Protein 3JWH (pdb70)

CATH classification: 3.40.50.150

Foldseek 3Di:
DDPVVLVLVVVVVLCVVLLFQAEEEEQCFQPPSVLVNLVDPSHQAYEYEHQDPVRQVNNVVVSVVDDDDPSSVVRYYYYHDALLDQDPVLADGQEYEYEQNQLPDDPVRNVSNLCSDQPRRNHQKYKYKFFALLVCVVPPVNSTDHPVRVVVVVVVSVVVGQWDKDKDARAQPPVVRGGGMIMIMIGGDDD/DFVVQVLVVVVVLCVVLLFQAEEEEQCFLPPNVLVSLQDPSHQAYEYEEQDPVSLVNNVVVSVVDDDDPPSCVRYDYDHDHLLDQDPVLEDGQEYEAEQHLLVDDPVSNVSNLCSDQPRRNHQKYKYKFFAVLQVVVCPSGDHPVVVVVVVVVSVVVGQWDKDKDFTDDQDPPRTHGMIMIMIGGDDD

Structure (mmCIF, N/CA/C/O backbone):
data_3JWH
#
_entry.id   3JWH
#
_cell.length_a   56.519
_cell.length_b   49.772
_cell.length_c   90.433
_cell.angle_alpha   90.000
_cell.angle_beta   101.360
_cell.angle_gamma   90.000
#
_symmetry.space_group_name_H-M   'P 1 21 1'
#
loop_
_entity.id
_entity.type
_entity.pdbx_description
1 polymer Hen1
2 non-polymer S-ADENOSYL-L-HOMOCYSTEINE
3 water water
#
loop_
_atom_site.group_PDB
_atom_site.id
_atom_site.type_symbol
_atom_site.label_atom_id
_atom_site.label_alt_id
_atom_site.label_comp_id
_atom_site.label_asym_id
_atom_site.label_entity_id
_atom_site.label_seq_id
_atom_site.pdbx_PDB_ins_code
_atom_site.Cartn_x
_atom_site.Cartn_y
_atom_site.Cartn_z
_atom_site.occupancy
_atom_site.B_iso_or_equiv
_atom_site.auth_seq_id
_atom_site.auth_comp_id
_atom_site.auth_asym_id
_atom_site.auth_atom_id
_atom_site.pdbx_PDB_model_num
ATOM 1 N N . ILE A 1 11 ? 9.694 -4.269 -33.610 1.00 55.94 262 ILE A N 1
ATOM 2 C CA . ILE A 1 11 ? 9.361 -3.972 -35.030 1.00 53.53 262 ILE A CA 1
ATOM 3 C C . ILE A 1 11 ? 9.035 -5.254 -35.782 1.00 52.28 262 ILE A C 1
ATOM 4 O O . ILE A 1 11 ? 9.711 -5.605 -36.744 1.00 50.39 262 ILE A O 1
ATOM 6 N N . SER A 1 12 ? 7.997 -5.951 -35.330 1.00 52.25 263 SER A N 1
ATOM 7 C CA . SER A 1 12 ? 7.548 -7.186 -35.971 1.00 52.17 263 SER A CA 1
ATOM 8 C C . SER A 1 12 ? 6.882 -6.880 -37.319 1.00 51.59 263 SER A C 1
ATOM 9 O O . SER A 1 12 ? 6.668 -5.717 -37.663 1.00 50.38 263 SER A O 1
ATOM 12 N N . LEU A 1 13 ? 6.552 -7.923 -38.078 1.00 50.49 264 LEU A N 1
ATOM 13 C CA . LEU A 1 13 ? 5.919 -7.732 -39.380 1.00 49.52 264 LEU A CA 1
ATOM 14 C C . LEU A 1 13 ? 4.542 -7.105 -39.240 1.00 48.49 264 LEU A C 1
ATOM 15 O O . LEU A 1 13 ? 4.225 -6.140 -39.933 1.00 47.50 264 LEU A O 1
ATOM 20 N N . ASN A 1 14 ? 3.734 -7.661 -38.339 1.00 48.89 265 ASN A N 1
ATOM 21 C CA . ASN A 1 14 ? 2.383 -7.163 -38.096 1.00 48.01 265 ASN A CA 1
ATOM 22 C C . ASN A 1 14 ? 2.418 -5.722 -37.636 1.00 47.17 265 ASN A C 1
ATOM 23 O O . ASN A 1 14 ? 1.610 -4.898 -38.068 1.00 46.39 265 ASN A O 1
ATOM 28 N N . GLN A 1 15 ? 3.353 -5.426 -36.741 1.00 46.20 266 GLN A N 1
ATOM 29 C CA . GLN A 1 15 ? 3.490 -4.074 -36.232 1.00 46.49 266 GLN A CA 1
ATOM 30 C C . GLN A 1 15 ? 3.916 -3.170 -37.376 1.00 45.04 266 GLN A C 1
ATOM 31 O O . GLN A 1 15 ? 3.611 -1.981 -37.386 1.00 45.97 266 GLN A O 1
ATOM 37 N N . GLN A 1 16 ? 4.627 -3.732 -38.343 1.00 43.16 267 GLN A N 1
ATOM 38 C CA . GLN A 1 16 ? 5.050 -2.934 -39.481 1.00 43.01 267 GLN A CA 1
ATOM 39 C C . GLN A 1 16 ? 3.849 -2.611 -40.343 1.00 40.28 267 GLN A C 1
ATOM 40 O O . GLN A 1 16 ? 3.736 -1.514 -40.883 1.00 38.87 267 GLN A O 1
ATOM 46 N N . ARG A 1 17 ? 2.956 -3.583 -40.473 1.00 39.33 268 ARG A N 1
ATOM 47 C CA . ARG A 1 17 ? 1.762 -3.393 -41.273 1.00 38.70 268 ARG A CA 1
ATOM 48 C C . ARG A 1 17 ? 0.890 -2.324 -40.633 1.00 37.15 268 ARG A C 1
ATOM 49 O O . ARG A 1 17 ? 0.507 -1.356 -41.284 1.00 35.72 268 ARG A O 1
ATOM 57 N N . MET A 1 18 ? 0.598 -2.488 -39.347 1.00 36.64 269 MET A N 1
ATOM 58 C CA . MET A 1 18 ? -0.227 -1.516 -38.656 1.00 37.61 269 MET A CA 1
ATOM 59 C C . MET A 1 18 ? 0.323 -0.097 -38.754 1.00 36.93 269 MET A C 1
ATOM 60 O O . MET A 1 18 ? -0.426 0.842 -39.040 1.00 38.90 269 MET A O 1
ATOM 65 N N . ASN A 1 19 ? 1.622 0.067 -38.521 1.00 35.20 270 ASN A N 1
ATOM 66 C CA . ASN A 1 19 ? 2.240 1.393 -38.610 1.00 34.10 270 ASN A CA 1
ATOM 67 C C . ASN A 1 19 ? 2.063 1.944 -40.018 1.00 30.75 270 ASN A C 1
ATOM 68 O O . ASN A 1 19 ? 1.810 3.133 -40.214 1.00 29.99 270 ASN A O 1
ATOM 73 N N . GLY A 1 20 ? 2.215 1.064 -40.996 1.00 26.82 271 GLY A N 1
ATOM 74 C CA . GLY A 1 20 ? 2.062 1.478 -42.377 1.00 26.58 271 GLY A CA 1
ATOM 75 C C . GLY A 1 20 ? 0.654 1.946 -42.687 1.00 22.83 271 GLY A C 1
ATOM 76 O O . GLY A 1 20 ? 0.473 2.896 -43.436 1.00 20.42 271 GLY A O 1
ATOM 77 N N . VAL A 1 21 ? -0.343 1.276 -42.116 1.00 24.45 272 VAL A N 1
ATOM 78 C CA . VAL A 1 21 ? -1.743 1.636 -42.348 1.00 24.08 272 VAL A CA 1
ATOM 79 C C . VAL A 1 21 ? -2.088 2.933 -41.617 1.00 23.45 272 VAL A C 1
ATOM 80 O O . VAL A 1 21 ? -2.676 3.844 -42.199 1.00 24.12 272 VAL A O 1
ATOM 84 N N . VAL A 1 22 ? -1.705 3.025 -40.345 1.00 24.04 273 VAL A N 1
ATOM 85 C CA . VAL A 1 22 ? -1.986 4.227 -39.574 1.00 26.03 273 VAL A CA 1
ATOM 86 C C . VAL A 1 22 ? -1.351 5.438 -40.231 1.00 27.05 273 VAL A C 1
ATOM 87 O O . VAL A 1 22 ? -1.948 6.515 -40.286 1.00 27.29 273 VAL A O 1
ATOM 91 N N . ALA A 1 23 ? -0.127 5.248 -40.723 1.00 27.89 274 ALA A N 1
ATOM 92 C CA . ALA A 1 23 ? 0.609 6.317 -41.390 1.00 27.89 274 ALA A CA 1
ATOM 93 C C . ALA A 1 23 ? -0.135 6.781 -42.646 1.00 26.79 274 ALA A C 1
ATOM 94 O O . ALA A 1 23 ? -0.252 7.977 -42.906 1.00 25.90 274 ALA A O 1
ATOM 96 N N . ALA A 1 24 ? -0.641 5.840 -43.431 1.00 26.39 275 ALA A N 1
ATOM 97 C CA . ALA A 1 24 ? -1.368 6.225 -44.636 1.00 28.36 275 ALA A CA 1
ATOM 98 C C . ALA A 1 24 ? -2.667 6.969 -44.295 1.00 27.19 275 ALA A C 1
ATOM 99 O O . ALA A 1 24 ? -3.018 7.942 -44.954 1.00 29.10 275 ALA A O 1
ATOM 101 N N . LEU A 1 25 ? -3.375 6.507 -43.266 1.00 26.11 276 LEU A N 1
ATOM 102 C CA . LEU A 1 25 ? -4.614 7.152 -42.846 1.00 23.58 276 LEU A CA 1
ATOM 103 C C . LEU A 1 25 ? -4.364 8.600 -42.476 1.00 25.44 276 LEU A C 1
ATOM 104 O O . LEU A 1 25 ? -5.089 9.505 -42.905 1.00 22.72 276 LEU A O 1
ATOM 109 N N . LYS A 1 26 ? -3.325 8.812 -41.676 1.00 28.54 277 LYS A N 1
ATOM 110 C CA . LYS A 1 26 ? -2.978 10.151 -41.216 1.00 30.91 277 LYS A CA 1
ATOM 111 C C . LYS A 1 26 ? -2.612 11.120 -42.334 1.00 31.90 277 LYS A C 1
ATOM 112 O O . LYS A 1 26 ? -3.055 12.264 -42.316 1.00 32.25 277 LYS A O 1
ATOM 118 N N . GLN A 1 27 ? -1.835 10.667 -43.313 1.00 33.95 278 GLN A N 1
ATOM 119 C CA . GLN A 1 27 ? -1.453 11.531 -44.427 1.00 38.05 278 GLN A CA 1
ATOM 120 C C . GLN A 1 27 ? -2.659 11.986 -45.260 1.00 38.53 278 GLN A C 1
ATOM 121 O O . GLN A 1 27 ? -2.626 13.045 -45.895 1.00 40.29 278 GLN A O 1
ATOM 127 N N . SER A 1 28 ? -3.712 11.175 -45.265 1.00 38.31 279 SER A N 1
ATOM 128 C CA . SER A 1 28 ? -4.937 11.493 -45.990 1.00 37.00 279 SER A CA 1
ATOM 129 C C . SER A 1 28 ? -5.897 12.204 -45.037 1.00 35.10 279 SER A C 1
ATOM 130 O O . SER A 1 28 ? -7.002 12.573 -45.422 1.00 37.15 279 SER A O 1
ATOM 133 N N . ASN A 1 29 ? -5.475 12.385 -43.791 1.00 33.28 280 ASN A N 1
ATOM 134 C CA . ASN A 1 29 ? -6.310 13.037 -42.785 1.00 32.75 280 ASN A CA 1
ATOM 135 C C . ASN A 1 29 ? -7.670 12.328 -42.685 1.00 32.08 280 ASN A C 1
ATOM 136 O O . ASN A 1 29 ? -8.730 12.963 -42.660 1.00 31.86 280 ASN A O 1
ATOM 141 N N . ALA A 1 30 ? -7.616 10.998 -42.634 1.00 30.44 281 ALA A N 1
ATOM 142 C CA . ALA A 1 30 ? -8.803 10.156 -42.530 1.00 28.76 281 ALA A CA 1
ATOM 143 C C . ALA A 1 30 ? -9.109 9.940 -41.057 1.00 26.16 281 ALA A C 1
ATOM 144 O O . ALA A 1 30 ? -8.534 9.072 -40.420 1.00 29.86 281 ALA A O 1
ATOM 146 N N . ARG A 1 31 ? -10.019 10.733 -40.513 1.00 27.31 282 ARG A N 1
ATOM 147 C CA . ARG A 1 31 ? -10.359 10.629 -39.095 1.00 26.68 282 ARG A CA 1
ATOM 148 C C . ARG A 1 31 ? -11.415 9.569 -38.779 1.00 24.79 282 ARG A C 1
ATOM 149 O O . ARG A 1 31 ? -11.376 8.946 -37.715 1.00 23.54 282 ARG A O 1
ATOM 157 N N . ARG A 1 32 ? -12.359 9.386 -39.702 1.00 22.15 283 ARG A N 1
ATOM 158 C CA . ARG A 1 32 ? -13.459 8.442 -39.535 1.00 21.08 283 ARG A CA 1
ATOM 159 C C . ARG A 1 32 ? -13.122 7.194 -40.323 1.00 17.48 283 ARG A C 1
ATOM 160 O O . ARG A 1 32 ? -13.160 7.207 -41.543 1.00 19.77 283 ARG A O 1
ATOM 168 N N . VAL A 1 33 ? -12.828 6.103 -39.630 1.00 15.40 284 VAL A N 1
ATOM 169 C CA . VAL A 1 33 ? -12.436 4.891 -40.321 1.00 12.27 284 VAL A CA 1
ATOM 170 C C . VAL A 1 33 ? -13.259 3.646 -40.067 1.00 11.47 284 VAL A C 1
ATOM 171 O O . VAL A 1 33 ? -13.660 3.361 -38.947 1.00 16.15 284 VAL A O 1
ATOM 175 N N . ILE A 1 34 ? -13.466 2.882 -41.129 1.00 10.59 285 ILE A N 1
ATOM 176 C CA . ILE A 1 34 ? -14.176 1.642 -41.010 1.00 13.44 285 ILE A CA 1
ATOM 177 C C . ILE A 1 34 ? -13.267 0.509 -41.472 1.00 8.46 285 ILE A C 1
ATOM 178 O O . ILE A 1 34 ? -12.797 0.498 -42.591 1.00 7.79 285 ILE A O 1
ATOM 183 N N . ASP A 1 35 ? -13.039 -0.457 -40.591 1.00 13.29 286 ASP A N 1
ATOM 184 C CA . ASP A 1 35 ? -12.186 -1.599 -40.893 1.00 15.64 286 ASP A CA 1
ATOM 185 C C . ASP A 1 35 ? -12.996 -2.832 -41.317 1.00 13.79 286 ASP A C 1
ATOM 186 O O . ASP A 1 35 ? -13.628 -3.488 -40.484 1.00 13.09 286 ASP A O 1
ATOM 191 N N . LEU A 1 36 ? -12.972 -3.136 -42.606 1.00 14.25 287 LEU A N 1
ATOM 192 C CA . LEU A 1 36 ? -13.733 -4.262 -43.147 1.00 17.43 287 LEU A CA 1
ATOM 193 C C . LEU A 1 36 ? -12.969 -5.585 -43.023 1.00 18.25 287 LEU A C 1
ATOM 194 O O . LEU A 1 36 ? -11.918 -5.762 -43.613 1.00 17.49 287 LEU A O 1
ATOM 199 N N . GLY A 1 37 ? -13.532 -6.511 -42.260 1.00 20.44 288 GLY A N 1
ATOM 200 C CA . GLY A 1 37 ? -12.889 -7.787 -42.019 1.00 21.23 288 GLY A CA 1
ATOM 201 C C . GLY A 1 37 ? -11.905 -7.494 -40.902 1.00 22.41 288 GLY A C 1
ATOM 202 O O . GLY A 1 37 ? -10.733 -7.855 -40.966 1.00 22.36 288 GLY A O 1
ATOM 203 N N . CYS A 1 38 ? -12.398 -6.835 -39.863 1.00 21.28 289 CYS A N 1
ATOM 204 C CA . CYS A 1 38 ? -11.574 -6.424 -38.734 1.00 22.30 289 CYS A CA 1
ATOM 205 C C . CYS A 1 38 ? -10.961 -7.531 -37.869 1.00 23.46 289 CYS A C 1
ATOM 206 O O . CYS A 1 38 ? -10.027 -7.277 -37.112 1.00 26.16 289 CYS A O 1
ATOM 209 N N . GLY A 1 39 ? -11.481 -8.745 -37.970 1.00 22.77 290 GLY A N 1
ATOM 210 C CA . GLY A 1 39 ? -10.936 -9.823 -37.172 1.00 24.28 290 GLY A CA 1
ATOM 211 C C . GLY A 1 39 ? -10.939 -9.520 -35.683 1.00 25.89 290 GLY A C 1
ATOM 212 O O . GLY A 1 39 ? -11.895 -8.941 -35.159 1.00 26.02 290 GLY A O 1
ATOM 213 N N . GLN A 1 40 ? -9.853 -9.882 -35.008 1.00 26.52 291 GLN A N 1
ATOM 214 C CA . GLN A 1 40 ? -9.736 -9.680 -33.566 1.00 28.66 291 GLN A CA 1
ATOM 215 C C . GLN A 1 40 ? -9.556 -8.234 -33.119 1.00 29.24 291 GLN A C 1
ATOM 216 O O . GLN A 1 40 ? -9.454 -7.973 -31.924 1.00 31.38 291 GLN A O 1
ATOM 222 N N . GLY A 1 41 ? -9.491 -7.302 -34.064 1.00 27.69 292 GLY A N 1
ATOM 223 C CA . GLY A 1 41 ? -9.364 -5.901 -33.703 1.00 25.76 292 GLY A CA 1
ATOM 224 C C . GLY A 1 41 ? -7.968 -5.360 -33.463 1.00 24.95 292 GLY A C 1
ATOM 225 O O . GLY A 1 41 ? -7.799 -4.392 -32.725 1.00 24.72 292 GLY A O 1
ATOM 226 N N . ASN A 1 42 ? -6.965 -5.966 -34.084 1.00 26.09 293 ASN A N 1
ATOM 227 C CA . ASN A 1 42 ? -5.595 -5.498 -33.899 1.00 27.82 293 ASN A CA 1
ATOM 228 C C . ASN A 1 42 ? -5.484 -4.042 -34.315 1.00 25.71 293 ASN A C 1
ATOM 229 O O . ASN A 1 42 ? -5.036 -3.202 -33.538 1.00 26.25 293 ASN A O 1
ATOM 234 N N . LEU A 1 43 ? -5.924 -3.732 -35.532 1.00 23.44 294 LEU A N 1
ATOM 235 C CA . LEU A 1 43 ? -5.884 -2.355 -35.986 1.00 22.04 294 LEU A CA 1
ATOM 236 C C . LEU A 1 43 ? -6.893 -1.501 -35.205 1.00 22.07 294 LEU A C 1
ATOM 237 O O . LEU A 1 43 ? -6.625 -0.332 -34.910 1.00 20.71 294 LEU A O 1
ATOM 242 N N . LEU A 1 44 ? -8.052 -2.075 -34.864 1.00 21.85 295 LEU A N 1
ATOM 243 C CA . LEU A 1 44 ? -9.063 -1.314 -34.108 1.00 20.80 295 LEU A CA 1
ATOM 244 C C . LEU A 1 44 ? -8.503 -0.861 -32.744 1.00 19.99 295 LEU A C 1
ATOM 245 O O . LEU A 1 44 ? -8.810 0.234 -32.281 1.00 18.96 295 LEU A O 1
ATOM 250 N N . LYS A 1 45 ? -7.689 -1.697 -32.104 1.00 20.90 296 LYS A N 1
ATOM 251 C CA . LYS A 1 45 ? -7.100 -1.344 -30.807 1.00 22.95 296 LYS A CA 1
ATOM 252 C C . LYS A 1 45 ? -6.202 -0.116 -30.934 1.00 23.65 296 LYS A C 1
ATOM 253 O O . LYS A 1 45 ? -6.274 0.810 -30.124 1.00 26.62 296 LYS A O 1
ATOM 259 N N . ILE A 1 46 ? -5.367 -0.108 -31.970 1.00 24.42 297 ILE A N 1
ATOM 260 C CA . ILE A 1 46 ? -4.461 1.003 -32.225 1.00 25.22 297 ILE A CA 1
ATOM 261 C C . ILE A 1 46 ? -5.183 2.312 -32.573 1.00 25.58 297 ILE A C 1
ATOM 262 O O . ILE A 1 46 ? -4.764 3.378 -32.149 1.00 26.79 297 ILE A O 1
ATOM 267 N N . LEU A 1 47 ? -6.271 2.241 -33.339 1.00 26.16 298 LEU A N 1
ATOM 268 C CA . LEU A 1 47 ? -7.010 3.450 -33.699 1.00 23.41 298 LEU A CA 1
ATOM 269 C C . LEU A 1 47 ? -7.783 4.054 -32.516 1.00 23.06 298 LEU A C 1
ATOM 270 O O . LEU A 1 47 ? -7.819 5.272 -32.337 1.00 24.26 298 LEU A O 1
ATOM 275 N N . LEU A 1 48 ? -8.412 3.197 -31.720 1.00 24.81 299 LEU A N 1
ATOM 276 C CA . LEU A 1 48 ? -9.205 3.638 -30.577 1.00 23.87 299 LEU A CA 1
ATOM 277 C C . LEU A 1 48 ? -8.336 4.354 -29.542 1.00 25.91 299 LEU A C 1
ATOM 278 O O . LEU A 1 48 ? -8.755 5.343 -28.933 1.00 24.62 299 LEU A O 1
ATOM 283 N N . LYS A 1 49 ? -7.129 3.843 -29.345 1.00 27.90 300 LYS A N 1
ATOM 284 C CA . LYS A 1 49 ? -6.184 4.416 -28.388 1.00 30.16 300 LYS A CA 1
ATOM 285 C C . LYS A 1 49 ? -5.677 5.768 -28.849 1.00 28.44 300 LYS A C 1
ATOM 286 O O . LYS A 1 49 ? -5.339 6.607 -28.032 1.00 31.24 300 LYS A O 1
ATOM 292 N N . ASP A 1 50 ? -5.640 5.969 -30.159 1.00 29.19 301 ASP A N 1
ATOM 293 C CA . ASP A 1 50 ? -5.140 7.206 -30.755 1.00 29.50 301 ASP A CA 1
ATOM 294 C C . ASP A 1 50 ? -6.243 8.231 -30.991 1.00 30.45 301 ASP A C 1
ATOM 295 O O . ASP A 1 50 ? -7.042 8.082 -31.915 1.00 31.02 301 ASP A O 1
ATOM 300 N N . SER A 1 51 ? -6.260 9.286 -30.181 1.00 30.48 302 SER A N 1
ATOM 301 C CA . SER A 1 51 ? -7.278 10.334 -30.283 1.00 30.73 302 SER A CA 1
ATOM 302 C C . SER A 1 51 ? -7.346 11.109 -31.608 1.00 30.23 302 SER A C 1
ATOM 303 O O . SER A 1 51 ? -8.218 11.970 -31.792 1.00 29.11 302 SER A O 1
ATOM 306 N N . PHE A 1 52 ? -6.438 10.815 -32.533 1.00 29.04 303 PHE A N 1
ATOM 307 C CA . PHE A 1 52 ? -6.437 11.479 -33.839 1.00 26.80 303 PHE A CA 1
ATOM 308 C C . PHE A 1 52 ? -7.708 11.078 -34.589 1.00 23.92 303 PHE A C 1
ATOM 309 O O . PHE A 1 52 ? -8.324 11.878 -35.291 1.00 23.43 303 PHE A O 1
ATOM 317 N N . PHE A 1 53 ? -8.075 9.816 -34.422 1.00 23.82 304 PHE A N 1
ATOM 318 C CA . PHE A 1 53 ? -9.238 9.211 -35.046 1.00 23.17 304 PHE A CA 1
ATOM 319 C C . PHE A 1 53 ? -10.512 9.596 -34.308 1.00 23.37 304 PHE A C 1
ATOM 320 O O . PHE A 1 53 ? -10.581 9.506 -33.085 1.00 23.29 304 PHE A O 1
ATOM 328 N N . GLU A 1 54 ? -11.505 10.050 -35.065 1.00 24.51 305 GLU A N 1
ATOM 329 C CA . GLU A 1 54 ? -12.773 10.513 -34.504 1.00 25.01 305 GLU A CA 1
ATOM 330 C C . GLU A 1 54 ? -13.886 9.473 -34.518 1.00 24.51 305 GLU A C 1
ATOM 331 O O . GLU A 1 54 ? -14.938 9.654 -33.905 1.00 23.25 305 GLU A O 1
ATOM 337 N N . GLN A 1 55 ? -13.647 8.377 -35.218 1.00 22.94 306 GLN A N 1
ATOM 338 C CA . GLN A 1 55 ? -14.614 7.301 -35.273 1.00 22.94 306 GLN A CA 1
ATOM 339 C C . GLN A 1 55 ? -13.951 6.053 -35.812 1.00 20.57 306 GLN A C 1
ATOM 340 O O . GLN A 1 55 ? -13.282 6.091 -36.841 1.00 21.63 306 GLN A O 1
ATOM 346 N N . ILE A 1 56 ? -14.124 4.964 -35.077 1.00 18.30 307 ILE A N 1
ATOM 347 C CA . ILE A 1 56 ? -13.561 3.675 -35.429 1.00 17.71 307 ILE A CA 1
ATOM 348 C C . ILE A 1 56 ? -14.679 2.632 -35.527 1.00 17.98 307 ILE A C 1
ATOM 349 O O . ILE A 1 56 ? -15.369 2.376 -34.551 1.00 18.19 307 ILE A O 1
ATOM 354 N N . THR A 1 57 ? -14.871 2.040 -36.700 1.00 16.83 308 THR A N 1
ATOM 355 C CA . THR A 1 57 ? -15.872 1.001 -36.838 1.00 16.64 308 THR A CA 1
ATOM 356 C C . THR A 1 57 ? -15.233 -0.237 -37.436 1.00 14.45 308 THR A C 1
ATOM 357 O O . THR A 1 57 ? -14.569 -0.145 -38.452 1.00 13.48 308 THR A O 1
ATOM 361 N N . GLY A 1 58 ? -15.451 -1.387 -36.802 1.00 17.68 309 GLY A N 1
ATOM 362 C CA . GLY A 1 58 ? -14.919 -2.650 -37.288 1.00 16.33 309 GLY A CA 1
ATOM 363 C C . GLY A 1 58 ? -16.044 -3.574 -37.722 1.00 17.54 309 GLY A C 1
ATOM 364 O O . GLY A 1 58 ? -17.024 -3.739 -37.006 1.00 19.48 309 GLY A O 1
ATOM 365 N N . VAL A 1 59 ? -15.897 -4.184 -38.895 1.00 18.90 310 VAL A N 1
ATOM 366 C CA . VAL A 1 59 ? -16.908 -5.072 -39.445 1.00 16.70 310 VAL A CA 1
ATOM 367 C C . VAL A 1 59 ? -16.342 -6.464 -39.720 1.00 17.89 310 VAL A C 1
ATOM 368 O O . VAL A 1 59 ? -15.270 -6.580 -40.290 1.00 17.70 310 VAL A O 1
ATOM 372 N N . ASP A 1 60 ? -17.058 -7.516 -39.316 1.00 16.89 311 ASP A N 1
ATOM 373 C CA . ASP A 1 60 ? -16.620 -8.885 -39.595 1.00 16.85 311 ASP A CA 1
ATOM 374 C C . ASP A 1 60 ? -17.811 -9.832 -39.625 1.00 17.72 311 ASP A C 1
ATOM 375 O O . ASP A 1 60 ? -18.786 -9.626 -38.911 1.00 19.21 311 ASP A O 1
ATOM 380 N N . VAL A 1 61 ? -17.739 -10.879 -40.443 1.00 18.36 312 VAL A N 1
ATOM 381 C CA . VAL A 1 61 ? -18.842 -11.826 -40.505 1.00 17.23 312 VAL A CA 1
ATOM 382 C C . VAL A 1 61 ? -18.786 -12.822 -39.352 1.00 18.34 312 VAL A C 1
ATOM 383 O O . VAL A 1 61 ? -19.796 -13.451 -38.996 1.00 16.20 312 VAL A O 1
ATOM 387 N N . SER A 1 62 ? -17.608 -12.939 -38.730 1.00 16.93 313 SER A N 1
ATOM 388 C CA . SER A 1 62 ? -17.451 -13.873 -37.622 1.00 17.22 313 SER A CA 1
ATOM 389 C C . SER A 1 62 ? -17.788 -13.315 -36.230 1.00 19.45 313 SER A C 1
ATOM 390 O O . SER A 1 62 ? -17.224 -12.313 -35.787 1.00 19.47 313 SER A O 1
ATOM 393 N N . TYR A 1 63 ? -18.722 -13.978 -35.551 1.00 18.80 314 TYR A N 1
ATOM 394 C CA . TYR A 1 63 ? -19.151 -13.589 -34.210 1.00 21.50 314 TYR A CA 1
ATOM 395 C C . TYR A 1 63 ? -18.024 -13.866 -33.225 1.00 21.71 314 TYR A C 1
ATOM 396 O O . TYR A 1 63 ? -17.779 -13.082 -32.314 1.00 24.08 314 TYR A O 1
ATOM 405 N N . ARG A 1 64 ? -17.347 -14.987 -33.406 1.00 20.98 315 ARG A N 1
ATOM 406 C CA . ARG A 1 64 ? -16.250 -15.357 -32.526 1.00 24.34 315 ARG A CA 1
ATOM 407 C C . ARG A 1 64 ? -15.179 -14.271 -32.524 1.00 22.55 315 ARG A C 1
ATOM 408 O O . ARG A 1 64 ? -14.738 -13.815 -31.471 1.00 22.25 315 ARG A O 1
ATOM 416 N N . SER A 1 65 ? -14.781 -13.845 -33.712 1.00 22.01 316 SER A N 1
ATOM 417 C CA . SER A 1 65 ? -13.767 -12.810 -33.840 1.00 21.19 316 SER A CA 1
ATOM 418 C C . SER A 1 65 ? -14.197 -11.473 -33.262 1.00 21.93 316 SER A C 1
ATOM 419 O O . SER A 1 65 ? -13.387 -10.775 -32.647 1.00 19.19 316 SER A O 1
ATOM 422 N N . LEU A 1 66 ? -15.460 -11.103 -33.458 1.00 21.57 317 LEU A N 1
ATOM 423 C CA . LEU A 1 66 ? -15.949 -9.835 -32.928 1.00 22.59 317 LEU A CA 1
ATOM 424 C C . LEU A 1 66 ? -16.001 -9.861 -31.403 1.00 24.34 317 LEU A C 1
ATOM 425 O O . LEU A 1 66 ? -15.747 -8.849 -30.768 1.00 23.37 317 LEU A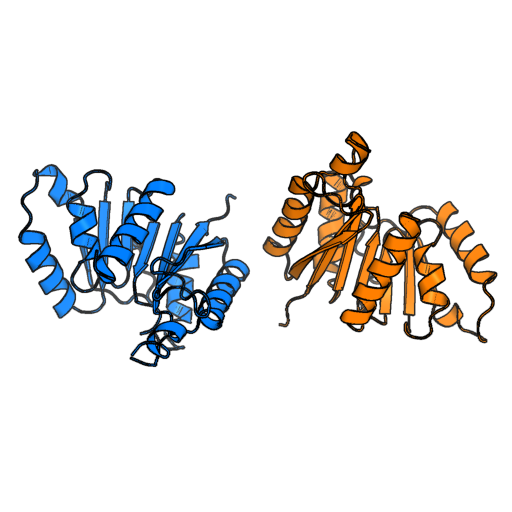 O 1
ATOM 430 N N . GLU A 1 67 ? -16.344 -10.999 -30.808 1.00 27.34 318 GLU A N 1
ATOM 431 C CA . GLU A 1 67 ? -16.396 -11.073 -29.345 1.00 31.08 318 GLU A CA 1
ATOM 432 C C . GLU A 1 67 ? -14.981 -10.900 -28.802 1.00 31.84 318 GLU A C 1
ATOM 433 O O . GLU A 1 67 ? -14.757 -10.198 -27.819 1.00 32.87 318 GLU A O 1
ATOM 439 N N . ILE A 1 68 ? -14.020 -11.545 -29.448 1.00 31.04 319 ILE A N 1
ATOM 440 C CA . ILE A 1 68 ? -12.640 -11.430 -29.023 1.00 30.12 319 ILE A CA 1
ATOM 441 C C . ILE A 1 68 ? -12.180 -9.978 -29.174 1.00 30.71 319 ILE A C 1
ATOM 442 O O . ILE A 1 68 ? -11.549 -9.432 -28.272 1.00 31.55 319 ILE A O 1
ATOM 447 N N . ALA A 1 69 ? -12.514 -9.344 -30.297 1.00 29.32 320 ALA A N 1
ATOM 448 C CA . ALA A 1 69 ? -12.133 -7.948 -30.516 1.00 29.83 320 ALA A CA 1
ATOM 449 C C . ALA A 1 69 ? -12.610 -7.069 -29.356 1.00 31.01 320 ALA A C 1
ATOM 450 O O . ALA A 1 69 ? -11.843 -6.277 -28.803 1.00 29.43 320 ALA A O 1
ATOM 452 N N . GLN A 1 70 ? -13.885 -7.210 -29.001 1.00 32.04 321 GLN A N 1
ATOM 453 C CA . GLN A 1 70 ? -14.482 -6.440 -27.918 1.00 34.68 321 GLN A CA 1
ATOM 454 C C . GLN A 1 70 ? -13.719 -6.723 -26.621 1.00 35.61 321 GLN A C 1
ATOM 455 O O . GLN A 1 70 ? -13.490 -5.833 -25.805 1.00 35.95 321 GLN A O 1
ATOM 461 N N . GLU A 1 71 ? -13.308 -7.972 -26.456 1.00 38.06 322 GLU A N 1
ATOM 462 C CA . GLU A 1 71 ? -12.582 -8.403 -25.272 1.00 40.91 322 GLU A CA 1
ATOM 463 C C . GLU A 1 71 ? -11.258 -7.668 -25.078 1.00 40.78 322 GLU A C 1
ATOM 464 O O . GLU A 1 71 ? -11.037 -7.059 -24.034 1.00 42.02 322 GLU A O 1
ATOM 470 N N . ARG A 1 72 ? -10.374 -7.710 -26.067 1.00 40.93 323 ARG A N 1
ATOM 471 C CA . ARG A 1 72 ? -9.104 -7.019 -25.901 1.00 41.27 323 ARG A CA 1
ATOM 472 C C . ARG A 1 72 ? -9.250 -5.500 -25.963 1.00 40.16 323 ARG A C 1
ATOM 473 O O . ARG A 1 72 ? -8.491 -4.770 -25.312 1.00 39.97 323 ARG A O 1
ATOM 481 N N . LEU A 1 73 ? -10.234 -5.019 -26.714 1.00 37.44 324 LEU A N 1
ATOM 482 C CA . LEU A 1 73 ? -10.442 -3.583 -26.799 1.00 35.48 324 LEU A CA 1
ATOM 483 C C . LEU A 1 73 ? -10.803 -3.085 -25.417 1.00 36.78 324 LEU A C 1
ATOM 484 O O . LEU A 1 73 ? -10.574 -1.924 -25.089 1.00 39.76 324 LEU A O 1
ATOM 489 N N . ASP A 1 74 ? -11.353 -3.972 -24.595 1.00 39.26 325 ASP A N 1
ATOM 490 C CA . ASP A 1 74 ? -11.741 -3.591 -23.246 1.00 39.50 325 ASP A CA 1
ATOM 491 C C . ASP A 1 74 ? -10.579 -3.584 -22.277 1.00 40.48 325 ASP A C 1
ATOM 492 O O . ASP A 1 74 ? -10.727 -3.171 -21.141 1.00 39.52 325 ASP A O 1
ATOM 497 N N . ARG A 1 75 ? -9.422 -4.056 -22.720 1.00 42.49 326 ARG A N 1
ATOM 498 C CA . ARG A 1 75 ? -8.246 -4.057 -21.869 1.00 43.87 326 ARG A CA 1
ATOM 499 C C . ARG A 1 75 ? -7.648 -2.649 -21.869 1.00 41.22 326 ARG A C 1
ATOM 500 O O . ARG A 1 75 ? -6.687 -2.367 -21.151 1.00 42.16 326 ARG A O 1
ATOM 508 N N . LEU A 1 76 ? -8.239 -1.762 -22.664 1.00 37.00 327 LEU A N 1
ATOM 509 C CA . LEU A 1 76 ? -7.778 -0.382 -22.751 1.00 33.15 327 LEU A CA 1
ATOM 510 C C . LEU A 1 76 ? -8.397 0.490 -21.663 1.00 31.06 327 LEU A C 1
ATOM 511 O O . LEU A 1 76 ? -9.498 0.227 -21.179 1.00 29.88 327 LEU A O 1
ATOM 516 N N . ARG A 1 77 ? -7.674 1.534 -21.288 1.00 29.05 328 ARG A N 1
ATOM 517 C CA . ARG A 1 77 ? -8.141 2.482 -20.293 1.00 29.22 328 ARG A CA 1
ATOM 518 C C . ARG A 1 77 ? -8.222 3.761 -21.094 1.00 27.51 328 ARG A C 1
ATOM 519 O O . ARG A 1 77 ? -7.231 4.193 -21.680 1.00 27.47 328 ARG A O 1
ATOM 527 N N . LEU A 1 78 ? -9.408 4.354 -21.148 1.00 24.33 329 LEU A N 1
ATOM 528 C CA . LEU A 1 78 ? -9.584 5.553 -21.943 1.00 24.65 329 LEU A CA 1
ATOM 529 C C . LEU A 1 78 ? -10.576 6.532 -21.355 1.00 23.38 329 LEU A C 1
ATOM 530 O O . LEU A 1 78 ? -11.392 6.179 -20.505 1.00 24.91 329 LEU A O 1
ATOM 535 N N . PRO A 1 79 ? -10.515 7.786 -21.802 1.00 23.22 330 PRO A N 1
ATOM 536 C CA . PRO A 1 79 ? -11.461 8.789 -21.293 1.00 25.23 330 PRO A CA 1
ATOM 537 C C . PRO A 1 79 ? -12.852 8.361 -21.780 1.00 26.32 330 PRO A C 1
ATOM 538 O O . PRO A 1 79 ? -12.965 7.669 -22.799 1.00 25.47 330 PRO A O 1
ATOM 542 N N . ARG A 1 80 ? -13.897 8.782 -21.079 1.00 29.41 331 ARG A N 1
ATOM 543 C CA . ARG A 1 80 ? -15.272 8.431 -21.461 1.00 34.21 331 ARG A CA 1
ATOM 544 C C . ARG A 1 80 ? -15.633 8.755 -22.913 1.00 34.68 331 ARG A C 1
ATOM 545 O O . ARG A 1 80 ? -16.037 7.869 -23.675 1.00 35.64 331 ARG A O 1
ATOM 553 N N . ASN A 1 81 ? -15.488 10.014 -23.303 1.00 35.94 332 ASN A N 1
ATOM 554 C CA . ASN A 1 81 ? -15.815 10.409 -24.668 1.00 39.86 332 ASN A CA 1
ATOM 555 C C . ASN A 1 81 ? -15.100 9.566 -25.721 1.00 40.66 332 ASN A C 1
ATOM 556 O O . ASN A 1 81 ? -15.582 9.436 -26.848 1.00 42.44 332 ASN A O 1
ATOM 561 N N . GLN A 1 82 ? -13.967 8.979 -25.348 1.00 40.60 333 GLN A N 1
ATOM 562 C CA . GLN A 1 82 ? -13.174 8.178 -26.275 1.00 38.75 333 GLN A CA 1
ATOM 563 C C . GLN A 1 82 ? -13.781 6.827 -26.626 1.00 36.35 333 GLN A C 1
ATOM 564 O O . GLN A 1 82 ? -13.558 6.301 -27.721 1.00 34.98 333 GLN A O 1
ATOM 570 N N . TRP A 1 83 ? -14.555 6.264 -25.712 1.00 32.99 334 TRP A N 1
ATOM 571 C CA . TRP A 1 83 ? -15.160 4.973 -25.977 1.00 30.88 334 TRP A CA 1
ATOM 572 C C . TRP A 1 83 ? -16.307 5.054 -26.987 1.00 31.57 334 TRP A C 1
ATOM 573 O O . TRP A 1 83 ? -16.533 4.111 -27.747 1.00 32.17 334 TRP A O 1
ATOM 584 N N . GLU A 1 84 ? -17.019 6.180 -27.007 1.00 31.92 335 GLU A N 1
ATOM 585 C CA . GLU A 1 84 ? -18.143 6.372 -27.931 1.00 30.99 335 GLU A CA 1
ATOM 586 C C . GLU A 1 84 ? -17.747 6.406 -29.415 1.00 27.62 335 GLU A C 1
ATOM 587 O O . GLU A 1 84 ? -18.605 6.442 -30.293 1.00 24.42 335 GLU A O 1
ATOM 593 N N . ARG A 1 85 ? -16.449 6.400 -29.687 1.00 26.51 336 ARG A N 1
ATOM 594 C CA . ARG A 1 85 ? -15.939 6.426 -31.058 1.00 23.76 336 ARG A CA 1
ATOM 595 C C . ARG A 1 85 ? -15.993 5.035 -31.707 1.00 22.66 336 ARG A C 1
ATOM 596 O O . ARG A 1 85 ? -16.062 4.910 -32.931 1.00 23.71 336 ARG A O 1
ATOM 604 N N . LEU A 1 86 ? -15.974 4.004 -30.874 1.00 23.00 337 LEU A N 1
ATOM 605 C CA . LEU A 1 86 ? -15.984 2.615 -31.322 1.00 23.61 337 LEU A CA 1
ATOM 606 C C . LEU A 1 86 ? -17.349 2.009 -31.643 1.00 22.52 337 LEU A C 1
ATOM 607 O O . LEU A 1 86 ? -18.341 2.304 -31.002 1.00 24.76 337 LEU A O 1
ATOM 612 N N . GLN A 1 87 ? -17.369 1.123 -32.625 1.00 24.24 338 GLN A N 1
ATOM 613 C CA . GLN A 1 87 ? -18.587 0.449 -33.039 1.00 23.51 338 GLN A CA 1
ATOM 614 C C . GLN A 1 87 ? -18.177 -0.870 -33.694 1.00 21.06 338 GLN A C 1
ATOM 615 O O . GLN A 1 87 ? -17.296 -0.895 -34.550 1.00 20.13 338 GLN A O 1
ATOM 621 N N . LEU A 1 88 ? -18.811 -1.958 -33.271 1.00 21.55 339 LEU A N 1
ATOM 622 C CA . LEU A 1 88 ? -18.558 -3.301 -33.792 1.00 21.71 339 LEU A CA 1
ATOM 623 C C . LEU A 1 88 ? -19.816 -3.808 -34.500 1.00 22.09 339 LEU A C 1
ATOM 624 O O . LEU A 1 88 ? -20.905 -3.775 -33.942 1.00 22.77 339 LEU A O 1
ATOM 629 N N . ILE A 1 89 ? -19.655 -4.283 -35.725 1.00 23.35 340 ILE A N 1
ATOM 630 C CA . ILE A 1 89 ? -20.784 -4.752 -36.514 1.00 23.51 340 ILE A CA 1
ATOM 631 C C . ILE A 1 89 ? -20.556 -6.125 -37.150 1.00 23.87 340 ILE A C 1
ATOM 632 O O . ILE A 1 89 ? -19.520 -6.359 -37.783 1.00 20.28 340 ILE A O 1
ATOM 637 N N . GLN A 1 90 ? -21.522 -7.033 -36.983 1.00 20.61 341 GLN A N 1
ATOM 638 C CA . GLN A 1 90 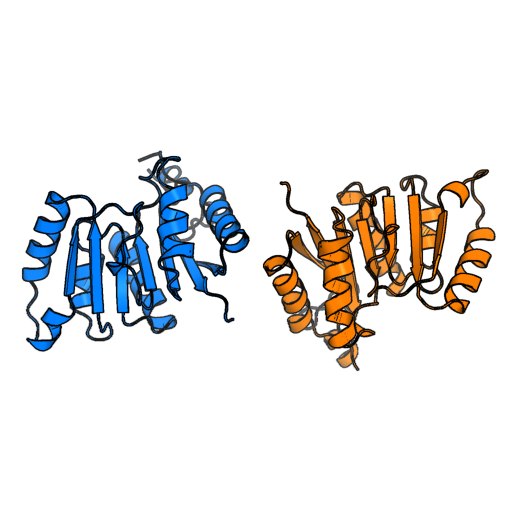? -21.414 -8.335 -37.612 1.00 21.96 341 GLN A CA 1
ATOM 639 C C . GLN A 1 90 ? -22.077 -8.176 -38.975 1.00 23.21 341 GLN A C 1
ATOM 640 O O . GLN A 1 90 ? -23.152 -7.571 -39.090 1.00 22.37 341 GLN A O 1
ATOM 646 N N . GLY A 1 91 ? -21.420 -8.691 -40.006 1.00 21.56 342 GLY A N 1
ATOM 647 C CA . GLY A 1 91 ? -21.969 -8.600 -41.346 1.00 21.28 342 GLY A CA 1
ATOM 648 C C . GLY A 1 91 ? -20.982 -9.070 -42.395 1.00 21.31 342 GLY A C 1
ATOM 649 O O . GLY A 1 91 ? -19.776 -9.030 -42.173 1.00 24.92 342 GLY A O 1
ATOM 650 N N . ALA A 1 92 ? -21.496 -9.531 -43.527 1.00 23.01 343 ALA A N 1
ATOM 651 C CA . ALA A 1 92 ? -20.669 -9.987 -44.633 1.00 24.61 343 ALA A CA 1
ATOM 652 C C . ALA A 1 92 ? -20.223 -8.770 -45.441 1.00 25.51 343 ALA A C 1
ATOM 653 O O . ALA A 1 92 ? -20.946 -7.781 -45.538 1.00 27.18 343 ALA A O 1
ATOM 655 N N . LEU A 1 93 ? -19.041 -8.850 -46.039 1.00 28.51 344 LEU A N 1
ATOM 656 C CA . LEU A 1 93 ? -18.492 -7.726 -46.799 1.00 27.96 344 LEU A CA 1
ATOM 657 C C . LEU A 1 93 ? -19.067 -7.608 -48.191 1.00 28.60 344 LEU A C 1
ATOM 658 O O . LEU A 1 93 ? -18.898 -6.591 -48.862 1.00 29.16 344 LEU A O 1
ATOM 663 N N . THR A 1 94 ? -19.760 -8.648 -48.621 1.00 28.45 345 THR A N 1
ATOM 664 C CA . THR A 1 94 ? -20.326 -8.669 -49.954 1.00 28.68 345 THR A CA 1
ATOM 665 C C . THR A 1 94 ? -21.733 -8.091 -50.021 1.00 30.69 345 THR A C 1
ATOM 666 O O . THR A 1 94 ? -22.344 -8.061 -51.088 1.00 32.88 345 THR A O 1
ATOM 670 N N . TYR A 1 95 ? -22.249 -7.624 -48.894 1.00 31.50 346 TYR A N 1
ATOM 671 C CA . TYR A 1 95 ? -23.590 -7.059 -48.868 1.00 33.88 346 TYR A CA 1
ATOM 672 C C . TYR A 1 95 ? -23.579 -5.543 -48.684 1.00 32.22 346 TYR A C 1
ATOM 673 O O . TYR A 1 95 ? -22.835 -5.017 -47.861 1.00 29.80 346 TYR A O 1
ATOM 682 N N . GLN A 1 96 ? -24.416 -4.852 -49.451 1.00 32.35 347 GLN A N 1
ATOM 683 C CA . GLN A 1 96 ? -24.498 -3.398 -49.383 1.00 33.42 347 GLN A CA 1
ATOM 684 C C . GLN A 1 96 ? -25.185 -2.931 -48.120 1.00 33.22 347 GLN A C 1
ATOM 685 O O . GLN A 1 96 ? -26.405 -2.753 -48.100 1.00 35.68 347 GLN A O 1
ATOM 691 N N . ASP A 1 97 ? -24.392 -2.716 -47.080 1.00 31.93 348 ASP A N 1
ATOM 692 C CA . ASP A 1 97 ? -24.892 -2.283 -45.783 1.00 33.26 348 ASP A CA 1
ATOM 693 C C . ASP A 1 97 ? -24.860 -0.763 -45.706 1.00 32.71 348 ASP A C 1
ATOM 694 O O . ASP A 1 97 ? -23.811 -0.149 -45.916 1.00 33.45 348 ASP A O 1
ATOM 699 N N . LYS A 1 98 ? -26.005 -0.161 -45.393 1.00 30.31 349 LYS A N 1
ATOM 700 C CA . LYS A 1 98 ? -26.100 1.289 -45.309 1.00 29.69 349 LYS A CA 1
ATOM 701 C C . LYS A 1 98 ? -25.205 1.858 -44.212 1.00 26.26 349 LYS A C 1
ATOM 702 O O . LYS A 1 98 ? -24.930 3.052 -44.196 1.00 24.14 349 LYS A O 1
ATOM 708 N N . ARG A 1 99 ? -24.757 1.007 -43.297 1.00 24.13 350 ARG A N 1
ATOM 709 C CA . ARG A 1 99 ? -23.871 1.448 -42.220 1.00 25.01 350 ARG A CA 1
ATOM 710 C C . ARG A 1 99 ? -22.412 1.621 -42.691 1.00 23.60 350 ARG A C 1
ATOM 711 O O . ARG A 1 99 ? -21.552 2.049 -41.914 1.00 24.33 350 ARG A O 1
ATOM 719 N N . PHE A 1 100 ? -22.146 1.292 -43.952 1.00 21.91 351 PHE A N 1
ATOM 720 C CA . PHE A 1 100 ? -20.808 1.420 -44.530 1.00 21.28 351 PHE A CA 1
ATOM 721 C C . PHE A 1 100 ? -20.589 2.811 -45.151 1.00 23.41 351 PHE A C 1
ATOM 722 O O . PHE A 1 100 ? -19.509 3.096 -45.665 1.00 23.39 351 PHE A O 1
ATOM 730 N N . HIS A 1 101 ? -21.604 3.672 -45.111 1.00 24.04 352 HIS A N 1
ATOM 731 C CA . HIS A 1 101 ? -21.508 5.017 -45.698 1.00 24.54 352 HIS A CA 1
ATOM 732 C C . HIS A 1 101 ? -20.940 6.098 -44.792 1.00 23.07 352 HIS A C 1
ATOM 733 O O . HIS A 1 101 ? -20.934 5.978 -43.567 1.00 24.97 352 HIS A O 1
ATOM 740 N N . GLY A 1 102 ? -20.497 7.176 -45.429 1.00 19.61 353 GLY A N 1
ATOM 741 C CA . GLY A 1 102 ? -20.007 8.331 -44.711 1.00 18.38 353 GLY A CA 1
ATOM 742 C C . GLY A 1 102 ? -18.653 8.350 -44.050 1.00 20.24 353 GLY A C 1
ATOM 743 O O . GLY A 1 102 ? -18.375 9.306 -43.328 1.00 21.27 353 GLY A O 1
ATOM 744 N N . TYR A 1 103 ? -17.818 7.331 -44.261 1.00 19.54 354 TYR A N 1
ATOM 745 C CA . TYR A 1 103 ? -16.484 7.298 -43.639 1.00 16.65 354 TYR A CA 1
ATOM 746 C C . TYR A 1 103 ? -15.405 7.946 -44.510 1.00 13.90 354 TYR A C 1
ATOM 747 O O . TYR A 1 103 ? -15.512 8.009 -45.733 1.00 13.10 354 TYR A O 1
ATOM 756 N N . ASP A 1 104 ? -14.363 8.444 -43.867 1.00 15.24 355 ASP A N 1
ATOM 757 C CA . ASP A 1 104 ? -13.265 9.042 -44.613 1.00 16.37 355 ASP A CA 1
ATOM 758 C C . ASP A 1 104 ? -12.459 7.961 -45.324 1.00 14.92 355 ASP A C 1
ATOM 759 O O . ASP A 1 104 ? -11.996 8.156 -46.441 1.00 15.66 355 ASP A O 1
ATOM 764 N N . ALA A 1 105 ? -12.307 6.819 -44.663 1.00 16.85 356 ALA A N 1
ATOM 765 C CA . ALA A 1 105 ? -11.520 5.719 -45.208 1.00 16.54 356 ALA A CA 1
ATOM 766 C C . ALA A 1 105 ? -12.012 4.351 -44.773 1.00 16.61 356 ALA A C 1
ATOM 767 O O . ALA A 1 105 ? -12.626 4.189 -43.717 1.00 18.77 356 ALA A O 1
ATOM 769 N N . ALA A 1 106 ? -11.736 3.372 -45.619 1.00 15.10 357 ALA A N 1
ATOM 770 C CA . ALA A 1 106 ? -12.061 1.991 -45.355 1.00 16.03 357 ALA A CA 1
ATOM 771 C C . ALA A 1 106 ? -10.714 1.253 -45.415 1.00 16.68 357 ALA A C 1
ATOM 772 O O . ALA A 1 106 ? -9.896 1.519 -46.297 1.00 12.95 357 ALA A O 1
ATOM 774 N N . THR A 1 107 ? -10.458 0.358 -44.473 1.00 16.22 358 THR A N 1
ATOM 775 C CA . THR A 1 107 ? -9.210 -0.405 -44.525 1.00 15.81 358 THR A CA 1
ATOM 776 C C . THR A 1 107 ? -9.592 -1.857 -44.720 1.00 13.85 358 THR A C 1
ATOM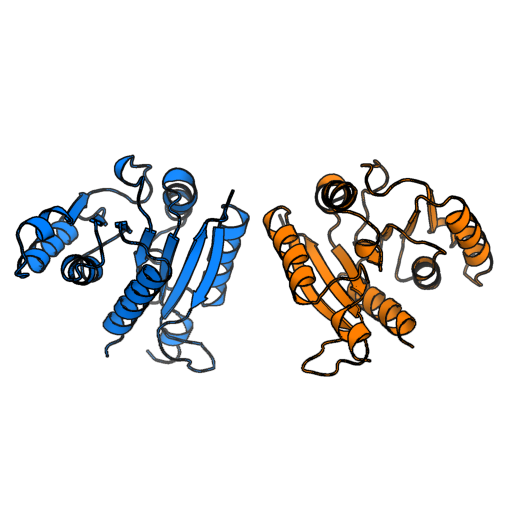 777 O O . THR A 1 107 ? -10.534 -2.342 -44.111 1.00 12.59 358 THR A O 1
ATOM 781 N N . VAL A 1 108 ? -8.867 -2.548 -45.582 1.00 14.08 359 VAL A N 1
ATOM 782 C CA . VAL A 1 108 ? -9.129 -3.953 -45.869 1.00 12.88 359 VAL A CA 1
ATOM 783 C C . VAL A 1 108 ? -7.738 -4.588 -45.684 1.00 16.71 359 VAL A C 1
ATOM 784 O O . VAL A 1 108 ? -6.950 -4.680 -46.632 1.00 13.16 359 VAL A O 1
ATOM 788 N N . ILE A 1 109 ? -7.451 -5.019 -44.463 1.00 18.63 360 ILE A N 1
ATOM 789 C CA . ILE A 1 109 ? -6.150 -5.571 -44.104 1.00 21.29 360 ILE A CA 1
ATOM 790 C C . ILE A 1 109 ? -6.068 -7.081 -44.082 1.00 22.33 360 ILE A C 1
ATOM 791 O O . ILE A 1 109 ? -6.710 -7.739 -43.259 1.00 25.05 360 ILE A O 1
ATOM 796 N N . GLU A 1 110 ? -5.269 -7.627 -44.991 1.00 22.76 361 GLU A N 1
ATOM 797 C CA . GLU A 1 110 ? -5.100 -9.069 -45.078 1.00 27.57 361 GLU A CA 1
ATOM 798 C C . GLU A 1 110 ? -6.471 -9.737 -45.183 1.00 29.25 361 GLU A C 1
ATOM 799 O O . GLU A 1 110 ? -6.779 -10.692 -44.458 1.00 29.48 361 GLU A O 1
ATOM 805 N N . VAL A 1 111 ? -7.292 -9.226 -46.095 1.00 28.59 362 VAL A N 1
ATOM 806 C CA . VAL A 1 111 ? -8.625 -9.763 -46.299 1.00 28.62 362 VAL A CA 1
ATOM 807 C C . VAL A 1 111 ? -8.840 -10.363 -47.679 1.00 28.25 362 VAL A C 1
ATOM 808 O O . VAL A 1 111 ? -9.384 -11.454 -47.785 1.00 28.19 362 VAL A O 1
ATOM 812 N N . ILE A 1 112 ? -8.410 -9.663 -48.731 1.00 29.71 363 ILE A N 1
ATOM 813 C CA . ILE A 1 112 ? -8.630 -10.137 -50.105 1.00 31.91 363 ILE A CA 1
ATOM 814 C C . ILE A 1 112 ? -8.201 -11.562 -50.443 1.00 32.71 363 ILE A C 1
ATOM 815 O O . ILE A 1 112 ? -8.876 -12.253 -51.206 1.00 33.89 363 ILE A O 1
ATOM 820 N N . GLU A 1 113 ? -7.089 -12.005 -49.883 1.00 34.21 364 GLU A N 1
ATOM 821 C CA . GLU A 1 113 ? -6.601 -13.351 -50.151 1.00 33.91 364 GLU A CA 1
ATOM 822 C C . GLU A 1 113 ? -7.602 -14.441 -49.743 1.00 34.72 364 GLU A C 1
ATOM 823 O O . GLU A 1 113 ? -7.622 -15.518 -50.341 1.00 34.69 364 GLU A O 1
ATOM 829 N N . HIS A 1 114 ? -8.431 -14.166 -48.740 1.00 34.55 365 HIS A N 1
ATOM 830 C CA . HIS A 1 114 ? -9.402 -15.155 -48.275 1.00 37.44 365 HIS A CA 1
ATOM 831 C C . HIS A 1 114 ? -10.772 -15.031 -48.946 1.00 38.84 365 HIS A C 1
ATOM 832 O O . HIS A 1 114 ? -11.773 -15.497 -48.409 1.00 40.77 365 HIS A O 1
ATOM 839 N N . LEU A 1 115 ? -10.832 -14.390 -50.103 1.00 39.28 366 LEU A N 1
ATOM 840 C CA . LEU A 1 115 ? -12.103 -14.254 -50.811 1.00 39.62 366 LEU A CA 1
ATOM 841 C C . LEU A 1 115 ? -12.017 -14.997 -52.132 1.00 40.08 366 LEU A C 1
ATOM 842 O O . LEU A 1 115 ? -11.020 -14.884 -52.842 1.00 39.61 366 LEU A O 1
ATOM 847 N N . ASP A 1 116 ? -13.050 -15.762 -52.463 1.00 41.44 367 ASP A N 1
ATOM 848 C CA . ASP A 1 116 ? -13.046 -16.480 -53.729 1.00 44.63 367 ASP A CA 1
ATOM 849 C C . ASP A 1 116 ? -13.675 -15.588 -54.793 1.00 44.22 367 ASP A C 1
ATOM 850 O O . ASP A 1 116 ? -14.111 -14.474 -54.497 1.00 44.20 367 ASP A O 1
ATOM 855 N N . LEU A 1 117 ? -13.722 -16.072 -56.028 1.00 44.28 368 LEU A N 1
ATOM 856 C CA . LEU A 1 117 ? -14.287 -15.290 -57.117 1.00 44.76 368 LEU A CA 1
ATOM 857 C C . LEU A 1 117 ? -15.726 -14.839 -56.893 1.00 44.45 368 LEU A C 1
ATOM 858 O O . LEU A 1 117 ? -16.047 -13.681 -57.151 1.00 46.42 368 LEU A O 1
ATOM 863 N N . SER A 1 118 ? -16.581 -15.734 -56.402 1.00 43.71 369 SER A N 1
ATOM 864 C CA . SER A 1 118 ? -17.990 -15.408 -56.160 1.00 42.91 369 SER A CA 1
ATOM 865 C C . SER A 1 118 ? -18.225 -14.476 -54.963 1.00 42.91 369 SER A C 1
ATOM 866 O O . SER A 1 118 ? -19.371 -14.310 -54.525 1.00 44.16 369 SER A O 1
ATOM 869 N N . ARG A 1 119 ? -17.148 -13.882 -54.439 1.00 38.52 370 ARG A N 1
ATOM 870 C CA . ARG A 1 119 ? -17.228 -12.960 -53.304 1.00 34.21 370 ARG A CA 1
ATOM 871 C C . ARG A 1 119 ? -16.351 -11.726 -53.492 1.00 32.72 370 ARG A C 1
ATOM 872 O O . ARG A 1 119 ? -16.654 -10.652 -52.967 1.00 33.11 370 ARG A O 1
ATOM 880 N N . LEU A 1 120 ? -15.262 -11.876 -54.237 1.00 31.19 371 LEU A N 1
ATOM 881 C CA . LEU A 1 120 ? -14.349 -10.766 -54.468 1.00 30.45 371 LEU A CA 1
ATOM 882 C C . LEU A 1 120 ? -15.030 -9.678 -55.301 1.00 28.71 371 LEU A C 1
ATOM 883 O O . LEU A 1 120 ? -15.033 -8.502 -54.927 1.00 29.13 371 LEU A O 1
ATOM 888 N N . GLY A 1 121 ? -15.609 -10.078 -56.425 1.00 27.50 372 GLY A N 1
ATOM 889 C CA . GLY A 1 121 ? -16.295 -9.128 -57.281 1.00 25.00 372 GLY A CA 1
ATOM 890 C C . GLY A 1 121 ? -17.388 -8.361 -56.552 1.00 25.99 372 GLY A C 1
ATOM 891 O O . GLY A 1 121 ? -17.517 -7.142 -56.728 1.00 25.06 372 GLY A O 1
ATOM 892 N N . ALA A 1 122 ? -18.170 -9.053 -55.728 1.00 23.37 373 ALA A N 1
ATOM 893 C CA . ALA A 1 122 ? -19.246 -8.390 -54.992 1.00 24.26 373 ALA A CA 1
ATOM 894 C C . ALA A 1 122 ? -18.665 -7.420 -53.964 1.00 22.08 373 ALA A C 1
ATOM 895 O O . ALA A 1 122 ? -19.167 -6.321 -53.772 1.00 21.50 373 ALA A O 1
ATOM 897 N N . PHE A 1 123 ? -17.597 -7.836 -53.297 1.00 24.29 374 PHE A N 1
ATOM 898 C CA . PHE A 1 123 ? -16.966 -6.982 -52.305 1.00 21.36 374 PHE A CA 1
ATOM 899 C C . PHE A 1 123 ? -16.436 -5.712 -52.966 1.00 20.22 374 PHE A C 1
ATOM 900 O O . PHE A 1 123 ? -16.521 -4.624 -52.395 1.00 21.13 374 PHE A O 1
ATOM 908 N N . GLU A 1 124 ? -15.900 -5.856 -54.175 1.00 18.40 375 GLU A N 1
ATOM 909 C CA . GLU A 1 124 ? -15.355 -4.718 -54.912 1.00 19.93 375 GLU A CA 1
ATOM 910 C C . GLU A 1 124 ? -16.400 -3.641 -55.152 1.00 20.25 375 GLU A C 1
ATOM 911 O O . GLU A 1 124 ? -16.111 -2.462 -55.003 1.00 17.55 375 GLU A O 1
ATOM 917 N N . ARG A 1 125 ? -17.611 -4.043 -55.536 1.00 23.88 376 ARG A N 1
ATOM 918 C CA . ARG A 1 125 ? -18.683 -3.083 -55.768 1.00 25.79 376 ARG A CA 1
ATOM 919 C C . ARG A 1 125 ? -19.118 -2.477 -54.452 1.00 23.92 376 ARG A C 1
ATOM 920 O O . ARG A 1 125 ? -19.233 -1.262 -54.330 1.00 26.33 376 ARG A O 1
ATOM 928 N N . VAL A 1 126 ? -19.355 -3.326 -53.463 1.00 21.03 377 VAL A N 1
ATOM 929 C CA . VAL A 1 126 ? -19.751 -2.847 -52.155 1.00 19.76 377 VAL A CA 1
ATOM 930 C C . VAL A 1 126 ? -18.791 -1.752 -51.685 1.00 22.53 377 VAL A C 1
ATOM 931 O O . VAL A 1 126 ? -19.208 -0.704 -51.190 1.00 22.11 377 VAL A O 1
ATOM 935 N N . LEU A 1 127 ? -17.498 -1.995 -51.867 1.00 21.36 378 LEU A N 1
ATOM 936 C CA . LEU A 1 127 ? -16.477 -1.061 -51.428 1.00 19.33 378 LEU A CA 1
ATOM 937 C C . LEU A 1 127 ? -16.189 0.148 -52.332 1.00 19.54 378 LEU A C 1
ATOM 938 O O . LEU A 1 127 ? -16.202 1.296 -51.874 1.00 17.91 378 LEU A O 1
ATOM 943 N N . PHE A 1 128 ? -15.930 -0.096 -53.609 1.00 17.59 379 PHE A N 1
ATOM 944 C CA . PHE A 1 128 ? -15.595 0.999 -54.510 1.00 18.66 379 PHE A CA 1
ATOM 945 C C . PHE A 1 128 ? -16.748 1.686 -55.230 1.00 18.67 379 PHE A C 1
ATOM 946 O O . PHE A 1 128 ? -16.540 2.688 -55.902 1.00 16.61 379 PHE A O 1
ATOM 954 N N . GLU A 1 129 ? -17.962 1.165 -55.070 1.00 21.90 380 GLU A N 1
ATOM 955 C CA . GLU A 1 129 ? -19.140 1.727 -55.734 1.00 25.62 380 GLU A CA 1
ATOM 956 C C . GLU A 1 129 ? -20.174 2.166 -54.703 1.00 26.34 380 GLU A C 1
ATOM 957 O O . GLU A 1 129 ? -20.541 3.344 -54.639 1.00 26.72 380 GLU A O 1
ATOM 963 N N . PHE A 1 130 ? -20.621 1.218 -53.881 1.00 25.87 381 PHE A N 1
ATOM 964 C CA . PHE A 1 130 ? -21.602 1.493 -52.843 1.00 23.96 381 PHE A CA 1
ATOM 965 C C . PHE A 1 130 ? -21.090 2.472 -51.769 1.00 25.47 381 PHE A C 1
ATOM 966 O O . PHE A 1 130 ? -21.540 3.619 -51.700 1.00 26.81 381 PHE A O 1
ATOM 974 N N . ALA A 1 131 ? -20.162 2.024 -50.918 1.00 23.74 382 ALA A N 1
ATOM 975 C CA . ALA A 1 131 ? -19.633 2.892 -49.863 1.00 21.76 382 ALA A CA 1
ATOM 976 C C . ALA A 1 131 ? -18.903 4.078 -50.485 1.00 21.45 382 ALA A C 1
ATOM 977 O O . ALA A 1 131 ? -19.182 5.235 -50.182 1.00 21.51 382 ALA A O 1
ATOM 979 N N . GLN A 1 132 ? -17.975 3.762 -51.380 1.00 21.52 383 GLN A N 1
ATOM 980 C CA . GLN A 1 132 ? -17.187 4.747 -52.087 1.00 17.79 383 GLN A CA 1
ATOM 981 C C . GLN A 1 132 ? -16.523 5.779 -51.185 1.00 15.49 383 GLN A C 1
ATOM 982 O O . GLN A 1 132 ? -16.704 6.972 -51.371 1.00 15.03 383 GLN A O 1
ATOM 988 N N . PRO A 1 133 ? -15.738 5.334 -50.183 1.00 12.87 384 PRO A N 1
ATOM 989 C CA . PRO A 1 133 ? -15.098 6.336 -49.338 1.00 13.42 384 PRO A CA 1
ATOM 990 C C . PRO A 1 133 ? -13.985 7.081 -50.107 1.00 14.02 384 PRO A C 1
ATOM 991 O O . PRO A 1 133 ? -13.567 6.653 -51.178 1.00 12.63 384 PRO A O 1
ATOM 995 N N . LYS A 1 134 ? -13.540 8.205 -49.571 1.00 15.72 385 LYS A N 1
ATOM 996 C CA . LYS A 1 134 ? -12.478 8.969 -50.213 1.00 18.29 385 LYS A CA 1
ATOM 997 C C . LYS A 1 134 ? -11.182 8.148 -50.275 1.00 17.17 385 LYS A C 1
ATOM 998 O O . LYS A 1 134 ? -10.486 8.147 -51.291 1.00 16.36 385 LYS A O 1
ATOM 1004 N N . ILE A 1 135 ? -10.889 7.437 -49.195 1.00 15.36 386 ILE A N 1
ATOM 1005 C CA . ILE A 1 135 ? -9.671 6.633 -49.103 1.00 16.74 386 ILE A CA 1
ATOM 1006 C C . ILE A 1 135 ? -9.954 5.165 -48.855 1.00 13.24 386 ILE A C 1
ATOM 1007 O O . ILE A 1 135 ? -10.845 4.836 -48.083 1.00 16.72 386 ILE A O 1
ATOM 1012 N N . VAL A 1 136 ? -9.192 4.293 -49.505 1.00 12.47 387 VAL A N 1
ATOM 1013 C CA . VAL A 1 136 ? -9.294 2.845 -49.290 1.00 12.34 387 VAL A CA 1
ATOM 1014 C C . VAL A 1 136 ? -7.882 2.248 -49.175 1.00 13.72 387 VAL A C 1
ATOM 1015 O O . VAL A 1 136 ? -7.092 2.341 -50.110 1.00 15.09 387 VAL A O 1
ATOM 1019 N N . ILE A 1 137 ? -7.570 1.627 -48.047 1.00 14.79 388 ILE A N 1
ATOM 1020 C CA . ILE A 1 137 ? -6.263 1.013 -47.883 1.00 16.53 388 ILE A CA 1
ATOM 1021 C C . ILE A 1 137 ? -6.413 -0.501 -47.849 1.00 16.30 388 ILE A C 1
ATOM 1022 O O . ILE A 1 137 ? -7.162 -1.039 -47.044 1.00 18.24 388 ILE A O 1
ATOM 1027 N N . VAL A 1 138 ? -5.715 -1.168 -48.767 1.00 16.45 389 VAL A N 1
ATOM 1028 C CA . VAL A 1 138 ? -5.727 -2.625 -48.903 1.00 17.38 389 VAL A CA 1
ATOM 1029 C C . VAL A 1 138 ? -4.307 -3.222 -48.806 1.00 20.02 389 VAL A C 1
ATOM 1030 O O . VAL A 1 138 ? -3.399 -2.782 -49.509 1.00 17.91 389 VAL A O 1
ATOM 1034 N N . THR A 1 139 ? -4.104 -4.214 -47.943 1.00 20.85 390 THR A N 1
ATOM 1035 C CA . THR A 1 139 ? -2.786 -4.837 -47.858 1.00 22.00 390 THR A CA 1
ATOM 1036 C C . THR A 1 139 ? -2.969 -6.323 -48.034 1.00 24.90 390 THR A C 1
ATOM 1037 O O . THR A 1 139 ? -3.973 -6.890 -47.616 1.00 25.72 390 THR A O 1
ATOM 1041 N N . THR A 1 140 ? -1.996 -6.966 -48.658 1.00 27.24 391 THR A N 1
ATOM 1042 C CA . THR A 1 140 ? -2.073 -8.403 -48.856 1.00 27.15 391 THR A CA 1
ATOM 1043 C C . THR A 1 140 ? -0.649 -8.961 -48.825 1.00 29.47 391 THR A C 1
ATOM 1044 O O . THR A 1 140 ? 0.315 -8.235 -49.074 1.00 32.03 391 THR A O 1
ATOM 1048 N N . PRO A 1 141 ? -0.495 -10.247 -48.499 1.00 31.01 392 PRO A N 1
ATOM 1049 C CA . PRO A 1 141 ? 0.863 -10.806 -48.456 1.00 32.90 392 PRO A CA 1
ATOM 1050 C C . PRO A 1 141 ? 1.493 -10.993 -49.846 1.00 33.17 392 PRO A C 1
ATOM 1051 O O . PRO A 1 141 ? 0.819 -11.403 -50.792 1.00 33.40 392 PRO A O 1
ATOM 1055 N N . ASN A 1 142 ? 2.783 -10.678 -49.951 1.00 33.44 393 ASN A N 1
ATOM 1056 C CA . ASN A 1 142 ? 3.563 -10.836 -51.191 1.00 33.79 393 ASN A CA 1
ATOM 1057 C C . ASN A 1 142 ? 4.048 -12.288 -51.219 1.00 35.46 393 ASN A C 1
ATOM 1058 O O . ASN A 1 142 ? 5.060 -12.611 -50.604 1.00 34.13 393 ASN A O 1
ATOM 1063 N N . ILE A 1 143 ? 3.329 -13.162 -51.916 1.00 36.47 394 ILE A N 1
ATOM 1064 C CA . ILE A 1 143 ? 3.704 -14.577 -51.987 1.00 39.97 394 ILE A CA 1
ATOM 1065 C C . ILE A 1 143 ? 5.071 -14.830 -52.625 1.00 42.78 394 ILE A C 1
ATOM 1066 O O . ILE A 1 143 ? 5.556 -15.958 -52.640 1.00 42.38 394 ILE A O 1
ATOM 1071 N N . GLU A 1 144 ? 5.684 -13.791 -53.174 1.00 46.51 395 GLU A N 1
ATOM 1072 C CA . GLU A 1 144 ? 6.998 -13.945 -53.791 1.00 49.93 395 GLU A CA 1
ATOM 1073 C C . GLU A 1 144 ? 8.089 -13.823 -52.731 1.00 50.06 395 GLU A C 1
ATOM 1074 O O . GLU A 1 144 ? 9.267 -14.075 -52.992 1.00 51.40 395 GLU A O 1
ATOM 1080 N N . TYR A 1 145 ? 7.684 -13.434 -51.531 1.00 49.53 396 TYR A N 1
ATOM 1081 C CA . TYR A 1 145 ? 8.612 -13.274 -50.422 1.00 49.20 396 TYR A CA 1
ATOM 1082 C C . TYR A 1 145 ? 8.498 -14.496 -49.526 1.00 50.65 396 TYR A C 1
ATOM 1083 O O . TYR A 1 145 ? 9.484 -14.959 -48.956 1.00 50.38 396 TYR A O 1
ATOM 1092 N N . ASN A 1 146 ? 7.282 -15.015 -49.403 1.00 52.13 397 ASN A N 1
ATOM 1093 C CA . ASN A 1 146 ? 7.032 -16.186 -48.575 1.00 54.33 397 ASN A CA 1
ATOM 1094 C C . ASN A 1 146 ? 7.658 -17.438 -49.184 1.00 55.70 397 ASN A C 1
ATOM 1095 O O . ASN A 1 146 ? 7.885 -18.425 -48.487 1.00 56.17 397 ASN A O 1
ATOM 1100 N N . VAL A 1 147 ? 7.941 -17.392 -50.483 1.00 57.30 398 VAL A N 1
ATOM 1101 C CA . VAL A 1 147 ? 8.547 -18.531 -51.171 1.00 57.89 398 VAL A CA 1
ATOM 1102 C C . VAL A 1 147 ? 10.070 -18.518 -51.048 1.00 58.74 398 VAL A C 1
ATOM 1103 O O . VAL A 1 147 ? 10.694 -19.558 -50.822 1.00 59.88 398 VAL A O 1
ATOM 1107 N N . LYS A 1 148 ? 10.667 -17.342 -51.199 1.00 58.44 399 LYS A N 1
ATOM 1108 C CA . LYS A 1 148 ? 12.113 -17.212 -51.101 1.00 58.35 399 LYS A CA 1
ATOM 1109 C C . LYS A 1 148 ? 12.589 -17.275 -49.653 1.00 59.18 399 LYS A C 1
ATOM 1110 O O . LYS A 1 148 ? 13.763 -17.546 -49.398 1.00 60.21 399 LYS A O 1
ATOM 1112 N N . PHE A 1 149 ? 11.684 -17.037 -48.704 1.00 58.88 400 PHE A N 1
ATOM 1113 C CA . PHE A 1 149 ? 12.056 -17.056 -47.288 1.00 57.93 400 PHE A CA 1
ATOM 1114 C C . PHE A 1 149 ? 11.020 -17.732 -46.387 1.00 57.39 400 PHE A C 1
ATOM 1115 O O . PHE A 1 149 ? 10.524 -17.118 -45.444 1.00 57.25 400 PHE A O 1
ATOM 1123 N N . ALA A 1 150 ? 10.701 -18.992 -46.667 1.00 57.68 401 ALA A N 1
ATOM 1124 C CA . ALA A 1 150 ? 9.722 -19.725 -45.863 1.00 57.53 401 ALA A CA 1
ATOM 1125 C C . ALA A 1 150 ? 10.015 -19.580 -44.371 1.00 58.20 401 ALA A C 1
ATOM 1126 O O . ALA A 1 150 ? 10.363 -20.549 -43.694 1.00 58.89 401 ALA A O 1
ATOM 1128 N N . HIS A 1 162 ? -0.726 -21.402 -46.626 1.00 65.85 413 HIS A N 1
ATOM 1129 C CA . HIS A 1 162 ? 0.000 -20.140 -46.727 1.00 66.71 413 HIS A CA 1
ATOM 1130 C C . HIS A 1 162 ? 0.587 -19.971 -48.123 1.00 66.50 413 HIS A C 1
ATOM 1131 O O . HIS A 1 162 ? 1.666 -19.395 -48.291 1.00 65.83 413 HIS A O 1
ATOM 1133 N N . ARG A 1 163 ? -0.134 -20.473 -49.121 1.00 66.26 414 ARG A N 1
ATOM 1134 C CA . ARG A 1 163 ? 0.313 -20.396 -50.506 1.00 66.30 414 ARG A CA 1
ATOM 1135 C C . ARG A 1 163 ? -0.765 -19.869 -51.457 1.00 65.02 414 ARG A C 1
ATOM 1136 O O . ARG A 1 163 ? -0.540 -19.776 -52.667 1.00 65.39 414 ARG A O 1
ATOM 1138 N N . PHE A 1 164 ? -1.932 -19.531 -50.914 1.00 62.44 415 PHE A N 1
ATOM 1139 C CA . PHE A 1 164 ? -3.029 -19.003 -51.724 1.00 58.85 415 PHE A CA 1
ATOM 1140 C C . PHE A 1 164 ? -2.928 -17.476 -51.764 1.00 56.71 415 PHE A C 1
ATOM 1141 O O . PHE A 1 164 ? -3.898 -16.781 -52.061 1.00 55.25 415 PHE A O 1
ATOM 1143 N N . GLU A 1 165 ? -1.736 -16.970 -51.459 1.00 53.41 416 GLU A N 1
ATOM 1144 C CA . GLU A 1 165 ? -1.479 -15.541 -51.451 1.00 50.42 416 GLU A CA 1
ATOM 1145 C C . GLU A 1 165 ? -1.306 -15.046 -52.880 1.00 48.36 416 GLU A C 1
ATOM 1146 O O . GLU A 1 165 ? -1.325 -15.840 -53.818 1.00 48.62 416 GLU A O 1
ATOM 1152 N N . TRP A 1 166 ? -1.123 -13.737 -53.039 1.00 45.13 417 TRP A N 1
ATOM 1153 C CA . TRP A 1 166 ? -0.968 -13.125 -54.358 1.00 42.22 417 TRP A CA 1
ATOM 1154 C C . TRP A 1 166 ? 0.459 -12.677 -54.678 1.00 39.93 417 TRP A C 1
ATOM 1155 O O . TRP A 1 166 ? 1.234 -12.353 -53.786 1.00 37.68 417 TRP A O 1
ATOM 1166 N N . THR A 1 167 ? 0.788 -12.643 -55.966 1.00 39.48 418 THR A N 1
ATOM 1167 C CA . THR A 1 167 ? 2.102 -12.197 -56.421 1.00 37.75 418 THR A CA 1
ATOM 1168 C C . THR A 1 167 ? 2.019 -10.680 -56.566 1.00 37.18 418 THR A C 1
ATOM 1169 O O . THR A 1 167 ? 0.924 -10.125 -56.574 1.00 36.48 418 THR A O 1
ATOM 1173 N N . ARG A 1 168 ? 3.162 -10.008 -56.672 1.00 35.45 419 ARG A N 1
ATOM 1174 C CA . ARG A 1 168 ? 3.157 -8.557 -56.812 1.00 36.28 419 ARG A CA 1
ATOM 1175 C C . ARG A 1 168 ? 2.433 -8.143 -58.085 1.00 38.27 419 ARG A C 1
ATOM 1176 O O . ARG A 1 168 ? 1.797 -7.083 -58.148 1.00 37.40 419 ARG A O 1
ATOM 1184 N N . SER A 1 169 ? 2.542 -8.990 -59.101 1.00 38.08 420 SER A N 1
ATOM 1185 C CA . SER A 1 169 ? 1.918 -8.736 -60.387 1.00 38.10 420 SER A CA 1
ATOM 1186 C C . SER A 1 169 ? 0.406 -8.859 -60.265 1.00 37.73 420 SER A C 1
ATOM 1187 O O . SER A 1 169 ? -0.331 -7.971 -60.684 1.00 38.59 420 SER A O 1
ATOM 1190 N N . GLN A 1 170 ? -0.047 -9.967 -59.688 1.00 35.87 421 GLN A N 1
ATOM 1191 C CA . GLN A 1 170 ? -1.467 -10.202 -59.508 1.00 35.11 421 GLN A CA 1
ATOM 1192 C C . GLN A 1 170 ? -2.131 -9.078 -58.715 1.00 34.58 421 GLN A C 1
ATOM 1193 O O . GLN A 1 170 ? -3.171 -8.558 -59.125 1.00 35.17 421 GLN A O 1
ATOM 1199 N N . PHE A 1 171 ? -1.522 -8.699 -57.597 1.00 32.21 422 PHE A N 1
ATOM 1200 C CA . PHE A 1 171 ? -2.043 -7.638 -56.750 1.00 29.95 422 PHE A CA 1
ATOM 1201 C C . PHE A 1 171 ? -2.129 -6.307 -57.487 1.00 31.58 422 PHE A C 1
ATOM 1202 O O . PHE A 1 171 ? -3.145 -5.609 -57.412 1.00 30.38 422 PHE A O 1
ATOM 1210 N N . GLN A 1 172 ? -1.054 -5.947 -58.182 1.00 31.19 423 GLN A N 1
ATOM 1211 C CA . GLN A 1 172 ? -1.029 -4.692 -58.913 1.00 32.79 423 GLN A CA 1
ATOM 1212 C C . GLN A 1 172 ? -1.973 -4.641 -60.111 1.00 30.90 423 GLN A C 1
ATOM 1213 O O . GLN A 1 172 ? -2.486 -3.577 -60.444 1.00 31.47 423 GLN A O 1
ATOM 1219 N N . ASN A 1 173 ? -2.219 -5.777 -60.749 1.00 30.44 424 ASN A N 1
ATOM 1220 C CA . ASN A 1 173 ? -3.143 -5.807 -61.879 1.00 30.02 424 ASN A CA 1
ATOM 1221 C C . ASN A 1 173 ? -4.554 -5.673 -61.315 1.00 28.53 424 ASN A C 1
ATOM 1222 O O . ASN A 1 173 ? -5.415 -5.019 -61.903 1.00 28.64 424 ASN A O 1
ATOM 1227 N N . TRP A 1 174 ? -4.781 -6.319 -60.175 1.00 27.39 425 TRP A N 1
ATOM 1228 C CA . TRP A 1 174 ? -6.072 -6.275 -59.509 1.00 24.90 425 TRP A CA 1
ATOM 1229 C C . TRP A 1 174 ? -6.406 -4.828 -59.182 1.00 24.81 425 TRP A C 1
ATOM 1230 O O . TRP A 1 174 ? -7.509 -4.363 -59.474 1.00 25.77 425 TRP A O 1
ATOM 1241 N N . ALA A 1 175 ? -5.441 -4.123 -58.589 1.00 23.64 426 ALA A N 1
ATOM 1242 C CA . ALA A 1 175 ? -5.625 -2.736 -58.186 1.00 21.19 426 ALA A CA 1
ATOM 1243 C C . ALA A 1 175 ? -5.757 -1.778 -59.353 1.00 22.26 426 ALA A C 1
ATOM 1244 O O . ALA A 1 175 ? -6.523 -0.819 -59.292 1.00 18.77 426 ALA A O 1
ATOM 1246 N N . ASN A 1 176 ? -4.997 -2.023 -60.412 1.00 25.30 427 ASN A N 1
ATOM 1247 C CA . ASN A 1 176 ? -5.073 -1.165 -61.577 1.00 26.47 427 ASN A CA 1
ATOM 1248 C C . ASN A 1 176 ? -6.433 -1.407 -62.231 1.00 26.93 427 ASN A C 1
ATOM 1249 O O . ASN A 1 176 ? -7.063 -0.470 -62.715 1.00 29.94 427 ASN A O 1
ATOM 1254 N N . LYS A 1 177 ? -6.886 -2.653 -62.239 1.00 26.66 428 LYS A N 1
ATOM 1255 C CA . LYS A 1 177 ? -8.193 -2.960 -62.815 1.00 30.16 428 LYS A CA 1
ATOM 1256 C C . LYS A 1 177 ? -9.246 -2.212 -62.003 1.00 29.24 428 LYS A C 1
ATOM 1257 O O . LYS A 1 177 ? -10.290 -1.862 -62.534 1.00 31.11 428 LYS A O 1
ATOM 1263 N N . ILE A 1 178 ? -8.978 -1.967 -60.720 1.00 26.98 429 ILE A N 1
ATOM 1264 C CA . ILE A 1 178 ? -9.946 -1.250 -59.898 1.00 26.31 429 ILE A CA 1
ATOM 1265 C C . ILE A 1 178 ? -10.058 0.203 -60.354 1.00 26.50 429 ILE A C 1
ATOM 1266 O O . ILE A 1 178 ? -11.157 0.744 -60.463 1.00 22.86 429 ILE A O 1
ATOM 1271 N N . THR A 1 179 ? -8.924 0.833 -60.644 1.00 25.12 430 THR A N 1
ATOM 1272 C CA . THR A 1 179 ? -8.955 2.231 -61.063 1.00 25.01 430 THR A CA 1
ATOM 1273 C C . THR A 1 179 ? -9.531 2.415 -62.464 1.00 24.39 430 THR A C 1
ATOM 1274 O O . THR A 1 179 ? -9.750 3.541 -62.903 1.00 21.00 430 THR A O 1
ATOM 1278 N N . GLU A 1 180 ? -9.750 1.308 -63.163 1.00 26.72 431 GLU A N 1
ATOM 1279 C CA . GLU A 1 180 ? -10.299 1.334 -64.516 1.00 28.20 431 GLU A CA 1
ATOM 1280 C C . GLU A 1 180 ? -11.820 1.231 -64.472 1.00 28.94 431 GLU A C 1
ATOM 1281 O O . GLU A 1 180 ? -12.509 1.765 -65.338 1.00 29.50 431 GLU A O 1
ATOM 1287 N N . ARG A 1 181 ? -12.333 0.548 -63.454 1.00 29.31 432 ARG A N 1
ATOM 1288 C CA . ARG A 1 181 ? -13.767 0.356 -63.285 1.00 29.50 432 ARG A CA 1
ATOM 1289 C C . ARG A 1 181 ? -14.391 1.349 -62.331 1.00 29.02 432 ARG A C 1
ATOM 1290 O O . ARG A 1 181 ? -15.553 1.730 -62.497 1.00 29.90 432 ARG A O 1
ATOM 1298 N N . PHE A 1 182 ? -13.614 1.769 -61.338 1.00 25.34 433 PHE A N 1
ATOM 1299 C CA . PHE A 1 182 ? -14.091 2.695 -60.329 1.00 22.18 433 PHE A CA 1
ATOM 1300 C C . PHE A 1 182 ? -13.371 4.045 -60.328 1.00 22.69 433 PHE A C 1
ATOM 1301 O O . PHE A 1 182 ? -12.259 4.164 -60.828 1.00 24.07 433 PHE A O 1
ATOM 1309 N N . ALA A 1 183 ? -14.015 5.063 -59.763 1.00 19.94 434 ALA A N 1
ATOM 1310 C CA . ALA A 1 183 ? -13.444 6.415 -59.733 1.00 19.63 434 ALA A CA 1
ATOM 1311 C C . ALA A 1 183 ? -12.298 6.588 -58.731 1.00 19.06 434 ALA A C 1
ATOM 1312 O O . ALA A 1 183 ? -12.358 7.432 -57.836 1.00 18.35 434 ALA A O 1
ATOM 1314 N N . TYR A 1 184 ? -11.251 5.789 -58.886 1.00 21.08 435 TYR A N 1
ATOM 1315 C CA . TYR A 1 184 ? -10.105 5.868 -57.986 1.00 21.98 435 TYR A CA 1
ATOM 1316 C C . TYR A 1 184 ? -8.784 5.811 -58.727 1.00 22.89 435 TYR A C 1
ATOM 1317 O O . TYR A 1 184 ? -8.709 5.344 -59.857 1.00 23.45 435 TYR A O 1
ATOM 1326 N N . ASN A 1 185 ? -7.748 6.293 -58.058 1.00 24.12 436 ASN A N 1
ATOM 1327 C CA . ASN A 1 185 ? -6.394 6.235 -58.571 1.00 23.90 436 ASN A CA 1
ATOM 1328 C C . ASN A 1 185 ? -5.660 5.502 -57.436 1.00 25.21 436 ASN A C 1
ATOM 1329 O O . ASN A 1 185 ? -6.048 5.591 -56.261 1.00 22.32 436 ASN A O 1
ATOM 1334 N N . VAL A 1 186 ? -4.630 4.744 -57.783 1.00 25.37 437 VAL A N 1
ATOM 1335 C CA . VAL A 1 186 ? -3.930 3.954 -56.788 1.00 25.40 437 VAL A CA 1
ATOM 1336 C C . VAL A 1 186 ? -2.431 4.237 -56.694 1.00 28.64 437 VAL A C 1
ATOM 1337 O O . VAL A 1 186 ? -1.792 4.606 -57.678 1.00 27.90 437 VAL A O 1
ATOM 1341 N N . GLN A 1 187 ? -1.887 4.070 -55.496 1.00 30.58 438 GLN A N 1
ATOM 1342 C CA . GLN A 1 187 ? -0.462 4.250 -55.244 1.00 32.67 438 GLN A CA 1
ATOM 1343 C C . GLN A 1 187 ? -0.011 3.019 -54.469 1.00 32.53 438 GLN A C 1
ATOM 1344 O O . GLN A 1 187 ? -0.690 2.579 -53.541 1.00 30.80 438 GLN A O 1
ATOM 1350 N N . PHE A 1 188 ? 1.115 2.440 -54.862 1.00 32.09 439 PHE A N 1
ATOM 1351 C CA . PHE A 1 188 ? 1.621 1.275 -54.159 1.00 33.00 439 PHE A CA 1
ATOM 1352 C C . PHE A 1 188 ? 2.714 1.694 -53.193 1.00 34.45 439 PHE A C 1
ATOM 1353 O O . PHE A 1 188 ? 3.485 2.609 -53.471 1.00 34.56 439 PHE A O 1
ATOM 1361 N N . GLN A 1 189 ? 2.746 1.040 -52.039 1.00 37.67 440 GLN A N 1
ATOM 1362 C CA . GLN A 1 189 ? 3.712 1.352 -50.996 1.00 42.51 440 GLN A CA 1
ATOM 1363 C C . GLN A 1 189 ? 4.002 0.112 -50.164 1.00 45.06 440 GLN A C 1
ATOM 1364 O O . GLN A 1 189 ? 3.334 -0.131 -49.161 1.00 45.94 440 GLN A O 1
ATOM 1370 N N . PRO A 1 190 ? 4.996 -0.694 -50.565 1.00 48.29 441 PRO A N 1
ATOM 1371 C CA . PRO A 1 190 ? 5.302 -1.896 -49.780 1.00 50.03 441 PRO A CA 1
ATOM 1372 C C . PRO A 1 190 ? 5.665 -1.495 -48.352 1.00 50.93 441 PRO A C 1
ATOM 1373 O O . PRO A 1 190 ? 6.226 -0.423 -48.131 1.00 50.24 441 PRO A O 1
ATOM 1377 N N . ILE A 1 191 ? 5.335 -2.338 -47.381 1.00 52.75 442 ILE A N 1
ATOM 1378 C CA . ILE A 1 191 ? 5.638 -2.001 -46.000 1.00 55.64 442 ILE A CA 1
ATOM 1379 C C . ILE A 1 191 ? 6.794 -2.808 -45.416 1.00 57.94 442 ILE A C 1
ATOM 1380 O O . ILE A 1 191 ? 7.466 -2.352 -44.491 1.00 58.45 442 ILE A O 1
ATOM 1385 N N . GLY A 1 192 ? 7.032 -3.999 -45.959 1.00 59.79 443 GLY A N 1
ATOM 1386 C CA . GLY A 1 192 ? 8.122 -4.825 -45.465 1.00 63.78 443 GLY A CA 1
ATOM 1387 C C . GLY A 1 192 ? 9.513 -4.280 -45.772 1.00 65.74 443 GLY A C 1
ATOM 1388 O O . GLY A 1 192 ? 9.822 -3.121 -45.482 1.00 65.49 443 GLY A O 1
ATOM 1389 N N . GLU A 1 193 ? 10.363 -5.118 -46.357 1.00 67.69 444 GLU A N 1
ATOM 1390 C CA . GLU A 1 193 ? 11.724 -4.714 -46.701 1.00 69.63 444 GLU A CA 1
ATOM 1391 C C . GLU A 1 193 ? 12.166 -5.290 -48.038 1.00 70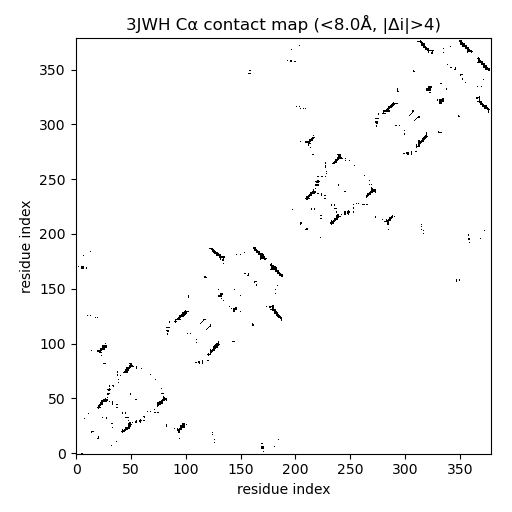.00 444 GLU A C 1
ATOM 1392 O O . GLU A 1 193 ? 12.173 -6.507 -48.227 1.00 69.77 444 GLU A O 1
ATOM 1398 N N . ALA A 1 194 ? 12.532 -4.403 -48.960 1.00 70.74 445 ALA A N 1
ATOM 1399 C CA . ALA A 1 194 ? 12.971 -4.798 -50.295 1.00 72.31 445 ALA A CA 1
ATOM 1400 C C . ALA A 1 194 ? 13.921 -5.989 -50.247 1.00 73.32 445 ALA A C 1
ATOM 1401 O O . ALA A 1 194 ? 14.811 -6.050 -49.397 1.00 73.71 445 ALA A O 1
ATOM 1403 N N . ASP A 1 195 ? 13.731 -6.931 -51.166 1.00 74.02 446 ASP A N 1
ATOM 1404 C CA . ASP A 1 195 ? 14.567 -8.122 -51.220 1.00 74.59 446 ASP A CA 1
ATOM 1405 C C . ASP A 1 195 ? 16.041 -7.825 -51.528 1.00 75.16 446 ASP A C 1
ATOM 1406 O O . ASP A 1 195 ? 16.925 -8.371 -50.867 1.00 76.01 446 ASP A O 1
ATOM 1411 N N . PRO A 1 196 ? 16.333 -6.957 -52.523 1.00 74.78 447 PRO A N 1
ATOM 1412 C CA . PRO A 1 196 ? 15.439 -6.207 -53.409 1.00 73.93 447 PRO A CA 1
ATOM 1413 C C . PRO A 1 196 ? 15.249 -6.877 -54.771 1.00 72.99 447 PRO A C 1
ATOM 1414 O O . PRO A 1 196 ? 15.579 -6.301 -55.809 1.00 72.16 447 PRO A O 1
ATOM 1418 N N . GLU A 1 197 ? 14.721 -8.096 -54.754 1.00 71.79 448 GLU A N 1
ATOM 1419 C CA . GLU A 1 197 ? 14.467 -8.847 -55.975 1.00 69.61 448 GLU A CA 1
ATOM 1420 C C . GLU A 1 197 ? 12.994 -9.247 -56.036 1.00 67.53 448 GLU A C 1
ATOM 1421 O O . GLU A 1 197 ? 12.387 -9.226 -57.106 1.00 67.67 448 GLU A O 1
ATOM 1427 N N . VAL A 1 198 ? 12.428 -9.618 -54.888 1.00 63.93 449 VAL A N 1
ATOM 1428 C CA . VAL A 1 198 ? 11.020 -10.001 -54.817 1.00 60.63 449 VAL A CA 1
ATOM 1429 C C . VAL A 1 198 ? 10.216 -8.981 -54.014 1.00 58.26 449 VAL A C 1
ATOM 1430 O O . VAL A 1 198 ? 9.100 -9.265 -53.587 1.00 57.67 449 VAL A O 1
ATOM 1434 N N . GLY A 1 199 ? 10.793 -7.800 -53.810 1.00 55.83 450 GLY A N 1
ATOM 1435 C CA . GLY A 1 199 ? 10.118 -6.752 -53.062 1.00 53.12 450 GLY A CA 1
ATOM 1436 C C . GLY A 1 199 ? 9.922 -7.061 -51.586 1.00 51.77 450 GLY A C 1
ATOM 1437 O O . GLY A 1 199 ? 10.528 -7.994 -51.058 1.00 52.34 450 GLY A O 1
ATOM 1438 N N . SER A 1 200 ? 9.069 -6.276 -50.925 1.00 48.90 451 SER A N 1
ATOM 1439 C CA . SER A 1 200 ? 8.783 -6.455 -49.504 1.00 45.49 451 SER A CA 1
ATOM 1440 C C . SER A 1 200 ? 7.772 -7.572 -49.266 1.00 43.61 451 SER A C 1
ATOM 1441 O O . SER A 1 200 ? 7.043 -7.966 -50.175 1.00 44.68 451 SER A O 1
ATOM 1444 N N . PRO A 1 201 ? 7.714 -8.100 -48.033 1.00 41.01 452 PRO A N 1
ATOM 1445 C CA . PRO A 1 201 ? 6.797 -9.184 -47.673 1.00 39.53 452 PRO A CA 1
ATOM 1446 C C . PRO A 1 201 ? 5.310 -8.819 -47.669 1.00 38.12 452 PRO A C 1
ATOM 1447 O O . PRO A 1 201 ? 4.454 -9.695 -47.803 1.00 36.03 452 PRO A O 1
ATOM 1451 N N . THR A 1 202 ? 5.011 -7.532 -47.513 1.00 37.76 453 THR A N 1
ATOM 1452 C CA . THR A 1 202 ? 3.628 -7.058 -47.501 1.00 36.84 453 THR A CA 1
ATOM 1453 C C . THR A 1 202 ? 3.381 -5.955 -48.535 1.00 34.63 453 THR A C 1
ATOM 1454 O O . THR A 1 202 ? 4.056 -4.918 -48.533 1.00 33.57 453 THR A O 1
ATOM 1458 N N . GLN A 1 203 ? 2.413 -6.186 -49.416 1.00 33.22 454 GLN A N 1
ATOM 1459 C CA . GLN A 1 203 ? 2.048 -5.197 -50.432 1.00 31.04 454 GLN A CA 1
ATOM 1460 C C . GLN A 1 203 ? 0.880 -4.367 -49.885 1.00 30.33 454 GLN A C 1
ATOM 1461 O O . GLN A 1 203 ? -0.024 -4.904 -49.237 1.00 31.44 454 GLN A O 1
ATOM 1467 N N . MET A 1 204 ? 0.899 -3.067 -50.147 1.00 27.99 455 MET A N 1
ATOM 1468 C CA . MET A 1 204 ? -0.171 -2.189 -49.699 1.00 24.06 455 MET A CA 1
ATOM 1469 C C . MET A 1 204 ? -0.631 -1.325 -50.866 1.00 25.37 455 MET A C 1
ATOM 1470 O O . MET A 1 204 ? 0.160 -0.942 -51.725 1.00 25.35 455 MET A O 1
ATOM 1475 N N . ALA A 1 205 ? -1.928 -1.052 -50.922 1.00 24.42 456 ALA A N 1
ATOM 1476 C CA . ALA A 1 205 ? -2.458 -0.209 -51.972 1.00 21.13 456 ALA A CA 1
ATOM 1477 C C . ALA A 1 205 ? -3.282 0.888 -51.323 1.00 22.74 456 ALA A C 1
ATOM 1478 O O . ALA A 1 205 ? -4.148 0.620 -50.493 1.00 21.77 456 ALA A O 1
ATOM 1480 N N . VAL A 1 206 ? -2.969 2.129 -51.666 1.00 22.31 457 VAL A N 1
ATOM 1481 C CA . VAL A 1 206 ? -3.706 3.259 -51.142 1.00 21.71 457 VAL A CA 1
ATOM 1482 C C . VAL A 1 206 ? -4.476 3.852 -52.323 1.00 22.07 457 VAL A C 1
ATOM 1483 O O . VAL A 1 206 ? -3.881 4.444 -53.223 1.00 22.14 457 VAL A O 1
ATOM 1487 N N . PHE A 1 207 ? -5.793 3.647 -52.332 1.00 18.94 458 PHE A N 1
ATOM 1488 C CA . PHE A 1 207 ? -6.658 4.174 -53.381 1.00 16.87 458 PHE A CA 1
ATOM 1489 C C . PHE A 1 207 ? -7.209 5.514 -52.938 1.00 16.84 458 PHE A C 1
ATOM 1490 O O . PHE A 1 207 ? -7.695 5.654 -51.816 1.00 18.21 458 PHE A O 1
ATOM 1498 N N . ILE A 1 208 ? -7.140 6.504 -53.811 1.00 17.24 459 ILE A N 1
ATOM 1499 C CA . ILE A 1 208 ? -7.679 7.807 -53.471 1.00 20.85 459 ILE A CA 1
ATOM 1500 C C . ILE A 1 208 ? -8.759 8.145 -54.491 1.00 20.78 459 ILE A C 1
ATOM 1501 O O . ILE A 1 208 ? -8.547 8.035 -55.705 1.00 19.76 459 ILE A O 1
ATOM 1506 N N . HIS A 1 209 ? -9.926 8.540 -53.998 1.00 20.31 460 HIS A N 1
ATOM 1507 C CA . HIS A 1 209 ? -11.026 8.858 -54.891 1.00 20.05 460 HIS A CA 1
ATOM 1508 C C . HIS A 1 209 ? -10.717 10.087 -55.724 1.00 19.02 460 HIS A C 1
ATOM 1509 O O . HIS A 1 209 ? -10.147 11.051 -55.238 1.00 19.16 460 HIS A O 1
ATOM 1516 N N . ARG A 1 210 ? -11.083 10.036 -56.995 1.00 19.77 461 ARG A N 1
ATOM 1517 C CA . ARG A 1 210 ? -10.889 11.174 -57.867 1.00 24.15 461 ARG A CA 1
ATOM 1518 C C . ARG A 1 210 ? -11.831 12.314 -57.443 1.00 27.97 461 ARG A C 1
ATOM 1519 O O . ARG A 1 210 ? -12.889 12.070 -56.856 1.00 29.36 461 ARG A O 1
ATOM 1527 N N . GLY A 1 211 ? -11.441 13.558 -57.710 1.00 30.29 462 GLY A N 1
ATOM 1528 C CA . GLY A 1 211 ? -12.303 14.678 -57.367 1.00 32.42 462 GLY A CA 1
ATOM 1529 C C . GLY A 1 211 ? -13.395 14.674 -58.411 1.00 33.94 462 GLY A C 1
ATOM 1530 O O . GLY A 1 211 ? -13.249 13.994 -59.419 1.00 33.84 462 GLY A O 1
ATOM 1531 N N . HIS A 1 212 ? -14.498 15.382 -58.207 1.00 37.49 463 HIS A N 1
ATOM 1532 C CA . HIS A 1 212 ? -15.514 15.354 -59.260 1.00 41.31 463 HIS A CA 1
ATOM 1533 C C . HIS A 1 212 ? -15.314 16.430 -60.322 1.00 42.00 463 HIS A C 1
ATOM 1534 O O . HIS A 1 212 ? -14.409 17.272 -60.162 1.00 43.08 463 HIS A O 1
ATOM 1541 N N . SER B 1 12 ? 19.045 15.108 -87.016 1.00 67.56 263 SER B N 1
ATOM 1542 C CA . SER B 1 12 ? 18.028 16.199 -87.049 1.00 69.05 263 SER B CA 1
ATOM 1543 C C . SER B 1 12 ? 16.893 15.914 -86.073 1.00 69.67 263 SER B C 1
ATOM 1544 O O . SER B 1 12 ? 16.537 14.759 -85.843 1.00 70.75 263 SER B O 1
ATOM 1547 N N . LEU B 1 13 ? 16.322 16.973 -85.508 1.00 70.06 264 LEU B N 1
ATOM 1548 C CA . LEU B 1 13 ? 15.231 16.836 -84.549 1.00 69.82 264 LEU B CA 1
ATOM 1549 C C . LEU B 1 13 ? 14.005 16.166 -85.151 1.00 70.37 264 LEU B C 1
ATOM 1550 O O . LEU B 1 13 ? 13.708 15.008 -84.848 1.00 70.63 264 LEU B O 1
ATOM 1555 N N . ASN B 1 14 ? 13.293 16.902 -86.001 1.00 70.26 265 ASN B N 1
ATOM 1556 C CA . ASN B 1 14 ? 12.089 16.383 -86.634 1.00 69.65 265 ASN B CA 1
ATOM 1557 C C . ASN B 1 14 ? 12.350 15.016 -87.251 1.00 68.91 265 ASN B C 1
ATOM 1558 O O . ASN B 1 14 ? 11.461 14.166 -87.297 1.00 69.33 265 ASN B O 1
ATOM 1563 N N . GLN B 1 15 ? 13.576 14.801 -87.713 1.00 67.74 266 GLN B N 1
ATOM 1564 C CA . GLN B 1 15 ? 13.939 13.529 -88.318 1.00 67.15 266 GLN B CA 1
ATOM 1565 C C . GLN B 1 15 ? 13.792 12.402 -87.298 1.00 66.22 266 GLN B C 1
ATOM 1566 O O . GLN B 1 15 ? 13.263 11.332 -87.612 1.00 65.82 266 GLN B O 1
ATOM 1572 N N . GLN B 1 16 ? 14.269 12.644 -86.078 1.00 64.73 267 GLN B N 1
ATOM 1573 C CA . GLN B 1 16 ? 14.186 11.650 -85.012 1.00 63.17 267 GLN B CA 1
ATOM 1574 C C . GLN B 1 16 ? 12.736 11.389 -84.628 1.00 61.32 267 GLN B C 1
ATOM 1575 O O . GLN B 1 16 ? 12.361 10.258 -84.331 1.00 60.66 267 GLN B O 1
ATOM 1581 N N . ARG B 1 17 ? 11.924 12.439 -84.634 1.00 59.77 268 ARG B N 1
ATOM 1582 C CA . ARG B 1 17 ? 10.518 12.308 -84.285 1.00 58.77 268 ARG B CA 1
ATOM 1583 C C . ARG B 1 17 ? 9.837 11.342 -85.245 1.00 58.04 268 ARG B C 1
ATOM 1584 O O . ARG B 1 17 ? 9.096 10.457 -84.823 1.00 57.87 268 ARG B O 1
ATOM 1592 N N . MET B 1 18 ? 10.097 11.513 -86.538 1.00 57.08 269 MET B N 1
ATOM 1593 C CA . MET B 1 18 ? 9.512 10.650 -87.559 1.00 56.56 269 MET B CA 1
ATOM 1594 C C . MET B 1 18 ? 9.886 9.188 -87.351 1.00 56.07 269 MET B C 1
ATOM 1595 O O . MET B 1 18 ? 9.029 8.307 -87.370 1.00 56.14 269 MET B O 1
ATOM 1600 N N . ASN B 1 19 ? 11.173 8.932 -87.157 1.00 55.63 270 ASN B N 1
ATOM 1601 C CA . ASN B 1 19 ? 11.648 7.574 -86.963 1.00 55.17 270 ASN B CA 1
ATOM 1602 C C . ASN B 1 19 ? 11.042 6.955 -85.711 1.00 54.56 270 ASN B C 1
ATOM 1603 O O . ASN B 1 19 ? 10.572 5.815 -85.740 1.00 55.53 270 ASN B O 1
ATOM 1608 N N . GLY B 1 20 ? 11.045 7.716 -84.618 1.00 52.92 271 GLY B N 1
ATOM 1609 C CA . GLY B 1 20 ? 10.486 7.229 -83.367 1.00 49.05 271 GLY B CA 1
ATOM 1610 C C . GLY B 1 20 ? 9.025 6.855 -83.505 1.00 47.44 271 GLY B C 1
ATOM 1611 O O . GLY B 1 20 ? 8.575 5.845 -82.969 1.00 48.23 271 GLY B O 1
ATOM 1612 N N . VAL B 1 21 ? 8.271 7.679 -84.218 1.00 46.04 272 VAL B N 1
ATOM 1613 C CA . VAL B 1 21 ? 6.862 7.397 -84.427 1.00 44.43 272 VAL B CA 1
ATOM 1614 C C . VAL B 1 21 ? 6.761 6.092 -85.211 1.00 44.94 272 VAL B C 1
ATOM 1615 O O . VAL B 1 21 ? 5.963 5.219 -84.879 1.00 45.16 272 VAL B O 1
ATOM 1619 N N . VAL B 1 22 ? 7.582 5.959 -86.251 1.00 45.43 273 VAL B N 1
ATOM 1620 C CA . VAL B 1 22 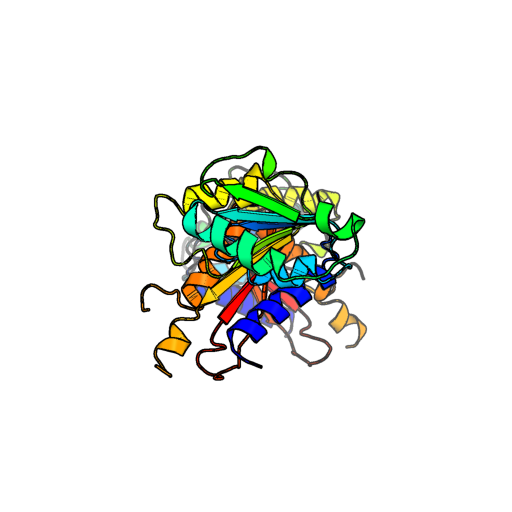? 7.573 4.752 -87.070 1.00 45.96 273 VAL B CA 1
ATOM 1621 C C . VAL B 1 22 ? 7.881 3.511 -86.232 1.00 46.14 273 VAL B C 1
ATOM 1622 O O . VAL B 1 22 ? 7.184 2.503 -86.340 1.00 47.24 273 VAL B O 1
ATOM 1626 N N . ALA B 1 23 ? 8.913 3.585 -85.395 1.00 45.97 274 ALA B N 1
ATOM 1627 C CA . ALA B 1 23 ? 9.277 2.453 -84.545 1.00 46.09 274 ALA B CA 1
ATOM 1628 C C . ALA B 1 23 ? 8.108 2.053 -83.651 1.00 46.05 274 ALA B C 1
ATOM 1629 O O . ALA B 1 23 ? 7.805 0.867 -83.500 1.00 45.97 274 ALA B O 1
ATOM 1631 N N . ALA B 1 24 ? 7.452 3.044 -83.057 1.00 44.98 275 ALA B N 1
ATOM 1632 C CA . ALA B 1 24 ? 6.319 2.774 -82.182 1.00 44.74 275 ALA B CA 1
ATOM 1633 C C . ALA B 1 24 ? 5.186 2.088 -82.947 1.00 43.88 275 ALA B C 1
ATOM 1634 O O . ALA B 1 24 ? 4.518 1.207 -82.408 1.00 43.93 275 ALA B O 1
ATOM 1636 N N . LEU B 1 25 ? 4.972 2.490 -84.199 1.00 43.58 276 LEU B N 1
ATOM 1637 C CA . LEU B 1 25 ? 3.926 1.890 -85.028 1.00 43.32 276 LEU B CA 1
ATOM 1638 C C . LEU B 1 25 ? 4.308 0.455 -85.374 1.00 44.31 276 LEU B C 1
ATOM 1639 O O . LEU B 1 25 ? 3.451 -0.427 -85.451 1.00 44.99 276 LEU B O 1
ATOM 1644 N N . LYS B 1 26 ? 5.599 0.231 -85.594 1.00 44.67 277 LYS B N 1
ATOM 1645 C CA . LYS B 1 26 ? 6.109 -1.098 -85.910 1.00 45.50 277 LYS B CA 1
ATOM 1646 C C . LYS B 1 26 ? 5.803 -2.020 -84.733 1.00 45.93 277 LYS B C 1
ATOM 1647 O O . LYS B 1 26 ? 5.098 -3.025 -84.872 1.00 44.03 277 LYS B O 1
ATOM 1653 N N . GLN B 1 27 ? 6.348 -1.656 -83.574 1.00 46.73 278 GLN B N 1
ATOM 1654 C CA . GLN B 1 27 ? 6.163 -2.406 -82.337 1.00 47.56 278 GLN B CA 1
ATOM 1655 C C . GLN B 1 27 ? 4.749 -2.959 -82.161 1.00 47.13 278 GLN B C 1
ATOM 1656 O O . GLN B 1 27 ? 4.578 -4.135 -81.858 1.00 49.10 278 GLN B O 1
ATOM 1662 N N . SER B 1 28 ? 3.738 -2.119 -82.355 1.00 47.13 279 SER B N 1
ATOM 1663 C CA . SER B 1 28 ? 2.350 -2.555 -82.206 1.00 46.58 279 SER B CA 1
ATOM 1664 C C . SER B 1 28 ? 1.742 -3.150 -83.474 1.00 45.20 279 SER B C 1
ATOM 1665 O O . SER B 1 28 ? 0.532 -3.369 -83.537 1.00 44.27 279 SER B O 1
ATOM 1668 N N . ASN B 1 29 ? 2.581 -3.406 -84.474 1.00 45.33 280 ASN B N 1
ATOM 1669 C CA . ASN B 1 29 ? 2.137 -3.972 -85.749 1.00 45.47 280 ASN B CA 1
ATOM 1670 C C . ASN B 1 29 ? 0.977 -3.185 -86.362 1.00 44.85 280 ASN B C 1
ATOM 1671 O O . ASN B 1 29 ? 0.012 -3.766 -86.869 1.00 43.91 280 ASN B O 1
ATOM 1676 N N . ALA B 1 30 ? 1.071 -1.860 -86.308 1.00 43.99 281 ALA B N 1
ATOM 1677 C CA . ALA B 1 30 ? 0.034 -0.992 -86.864 1.00 42.95 281 ALA B CA 1
ATOM 1678 C C . ALA B 1 30 ? 0.322 -0.773 -88.340 1.00 41.24 281 ALA B C 1
ATOM 1679 O O . ALA B 1 30 ? 1.208 -0.003 -88.691 1.00 41.43 281 ALA B O 1
ATOM 1681 N N . ARG B 1 31 ? -0.422 -1.453 -89.201 1.00 40.71 282 ARG B N 1
ATOM 1682 C CA . ARG B 1 31 ? -0.215 -1.321 -90.634 1.00 41.22 282 ARG B CA 1
ATOM 1683 C C . ARG B 1 31 ? -1.255 -0.413 -91.290 1.00 40.10 282 ARG B C 1
ATOM 1684 O O . ARG B 1 31 ? -1.110 -0.016 -92.449 1.00 38.39 282 ARG B O 1
ATOM 1692 N N . ARG B 1 32 ? -2.308 -0.097 -90.549 1.00 38.29 283 ARG B N 1
ATOM 1693 C CA . ARG B 1 32 ? -3.354 0.788 -91.047 1.00 38.79 283 ARG B CA 1
ATOM 1694 C C . ARG B 1 32 ? -3.271 2.036 -90.186 1.00 37.26 283 ARG B C 1
ATOM 1695 O O . ARG B 1 32 ? -3.763 2.045 -89.061 1.00 39.01 283 ARG B O 1
ATOM 1703 N N . VAL B 1 33 ? -2.656 3.089 -90.718 1.00 35.47 284 VAL B N 1
ATOM 1704 C CA . VAL B 1 33 ? -2.476 4.323 -89.959 1.00 33.88 284 VAL B CA 1
ATOM 1705 C C . VAL B 1 33 ? -3.165 5.583 -90.479 1.00 33.28 284 VAL B C 1
ATOM 1706 O O . VAL B 1 33 ? -3.050 5.922 -91.659 1.00 33.12 284 VAL B O 1
ATOM 1710 N N . ILE B 1 34 ? -3.862 6.282 -89.584 1.00 32.29 285 ILE B N 1
ATOM 1711 C CA . ILE B 1 34 ? -4.522 7.530 -89.942 1.00 32.61 285 ILE B CA 1
ATOM 1712 C C . ILE B 1 34 ? -3.806 8.700 -89.259 1.00 33.88 285 ILE B C 1
ATOM 1713 O O . ILE B 1 34 ? -3.628 8.720 -88.038 1.00 35.46 285 ILE B O 1
ATOM 1718 N N . ASP B 1 35 ? -3.392 9.675 -90.057 1.00 34.10 286 ASP B N 1
ATOM 1719 C CA . ASP B 1 35 ? -2.660 10.824 -89.547 1.00 34.55 286 ASP B CA 1
ATOM 1720 C C . ASP B 1 35 ? -3.540 12.063 -89.382 1.00 33.36 286 ASP B C 1
ATOM 1721 O O . ASP B 1 35 ? -3.904 12.723 -90.349 1.00 33.75 286 ASP B O 1
ATOM 1726 N N . LEU B 1 36 ? -3.875 12.363 -88.131 1.00 33.60 287 LEU B N 1
ATOM 1727 C CA . LEU B 1 36 ? -4.717 13.501 -87.798 1.00 33.07 287 LEU B CA 1
ATOM 1728 C C . LEU B 1 36 ? -3.865 14.764 -87.678 1.00 32.43 287 LEU B C 1
ATOM 1729 O O . LEU B 1 36 ? -3.008 14.873 -86.801 1.00 32.22 287 LEU B O 1
ATOM 1734 N N . GLY B 1 37 ? -4.116 15.715 -88.573 1.00 32.83 288 GLY B N 1
ATOM 1735 C CA . GLY B 1 37 ? -3.344 16.943 -88.600 1.00 32.27 288 GLY B CA 1
ATOM 1736 C C . GLY B 1 37 ? -2.064 16.621 -89.343 1.00 32.76 288 GLY B C 1
ATOM 1737 O O . GLY B 1 37 ? -0.975 16.982 -88.914 1.00 32.58 288 GLY B O 1
ATOM 1738 N N . CYS B 1 38 ? -2.207 15.921 -90.465 1.00 35.02 289 CYS B N 1
ATOM 1739 C CA . CYS B 1 38 ? -1.068 15.502 -91.277 1.00 36.71 289 CYS B CA 1
ATOM 1740 C C . CYS B 1 38 ? -0.223 16.662 -91.780 1.00 37.77 289 CYS B C 1
ATOM 1741 O O . CYS B 1 38 ? 0.969 16.502 -92.064 1.00 38.02 289 CYS B O 1
ATOM 1744 N N . GLY B 1 39 ? -0.844 17.829 -91.884 1.00 38.73 290 GLY B N 1
ATOM 1745 C CA . GLY B 1 39 ? -0.126 18.995 -92.356 1.00 40.60 290 GLY B CA 1
ATOM 1746 C C . GLY B 1 39 ? 0.312 18.821 -93.795 1.00 41.80 290 GLY B C 1
ATOM 1747 O O . GLY B 1 39 ? -0.452 18.339 -94.632 1.00 43.20 290 GLY B O 1
ATOM 1748 N N . GLN B 1 40 ? 1.554 19.197 -94.081 1.00 41.74 291 GLN B N 1
ATOM 1749 C CA . GLN B 1 40 ? 2.096 19.101 -95.429 1.00 42.85 291 GLN B CA 1
ATOM 1750 C C . GLN B 1 40 ? 2.283 17.655 -95.883 1.00 42.59 291 GLN B C 1
ATOM 1751 O O . GLN B 1 40 ? 2.590 17.394 -97.047 1.00 40.85 291 GLN B O 1
ATOM 1757 N N . GLY B 1 41 ? 2.099 16.719 -94.952 1.00 42.75 292 GLY B N 1
ATOM 1758 C CA . GLY B 1 41 ? 2.234 15.311 -95.270 1.00 42.15 292 GLY B CA 1
ATOM 1759 C C . GLY B 1 41 ? 3.612 14.715 -95.042 1.00 42.63 292 GLY B C 1
ATOM 1760 O O . GLY B 1 41 ? 4.003 13.779 -95.740 1.00 42.33 292 GLY B O 1
ATOM 1761 N N . ASN B 1 42 ? 4.352 15.236 -94.071 1.00 43.08 293 ASN B N 1
ATOM 1762 C CA . ASN B 1 42 ? 5.688 14.714 -93.794 1.00 45.28 293 ASN B CA 1
ATOM 1763 C C . ASN B 1 42 ? 5.666 13.239 -93.386 1.00 45.97 293 ASN B C 1
ATOM 1764 O O . ASN B 1 42 ? 6.402 12.423 -93.942 1.00 45.91 293 ASN B O 1
ATOM 1769 N N . LEU B 1 43 ? 4.817 12.894 -92.421 1.00 45.37 294 LEU B N 1
ATOM 1770 C CA . LEU B 1 43 ? 4.716 11.512 -91.970 1.00 45.05 294 LEU B CA 1
ATOM 1771 C C . LEU B 1 43 ? 4.158 10.621 -93.084 1.00 44.60 294 LEU B C 1
ATOM 1772 O O . LEU B 1 43 ? 4.641 9.510 -93.296 1.00 43.84 294 LEU B O 1
ATOM 1777 N N . LEU B 1 44 ? 3.142 11.116 -93.793 1.00 43.95 295 LEU B N 1
ATOM 1778 C CA . LEU B 1 44 ? 2.513 10.365 -94.877 1.00 43.26 295 LEU B CA 1
ATOM 1779 C C . LEU B 1 44 ? 3.529 9.948 -95.941 1.00 43.70 295 LEU B C 1
ATOM 1780 O O . LEU B 1 44 ? 3.404 8.886 -96.553 1.00 42.55 295 LEU B O 1
ATOM 1785 N N . LYS B 1 45 ? 4.533 10.791 -96.157 1.00 44.58 296 LYS B N 1
ATOM 1786 C CA . LYS B 1 45 ? 5.569 10.513 -97.144 1.00 45.81 296 LYS B CA 1
ATOM 1787 C C . LYS B 1 45 ? 6.319 9.248 -96.751 1.00 46.01 296 LYS B C 1
ATOM 1788 O O . LYS B 1 45 ? 6.455 8.320 -97.551 1.00 45.13 296 LYS B O 1
ATOM 1794 N N . ILE B 1 46 ? 6.791 9.208 -95.509 1.00 46.39 297 ILE B N 1
ATOM 1795 C CA . ILE B 1 46 ? 7.532 8.050 -95.023 1.00 47.70 297 ILE B CA 1
ATOM 1796 C C . ILE B 1 46 ? 6.689 6.770 -95.035 1.00 47.45 297 ILE B C 1
ATOM 1797 O O . ILE B 1 46 ? 7.150 5.727 -95.497 1.00 48.08 297 ILE B O 1
ATOM 1802 N N . LEU B 1 47 ? 5.455 6.846 -94.546 1.00 47.12 298 LEU B N 1
ATOM 1803 C CA . LEU B 1 47 ? 4.589 5.671 -94.519 1.00 46.99 298 LEU B CA 1
ATOM 1804 C C . LEU B 1 47 ? 4.231 5.173 -95.923 1.00 47.68 298 LEU B C 1
ATOM 1805 O O . LEU B 1 47 ? 3.999 3.981 -96.119 1.00 47.02 298 LEU B O 1
ATOM 1810 N N . LEU B 1 48 ? 4.172 6.076 -96.899 1.00 47.33 299 LEU B N 1
ATOM 1811 C CA . LEU B 1 48 ? 3.834 5.651 -98.250 1.00 47.54 299 LEU B CA 1
ATOM 1812 C C . LEU B 1 48 ? 4.979 4.870 -98.880 1.00 47.43 299 LEU B C 1
ATOM 1813 O O . LEU B 1 48 ? 4.749 3.889 -99.586 1.00 46.78 299 LEU B O 1
ATOM 1818 N N . LYS B 1 49 ? 6.210 5.291 -98.613 1.00 47.66 300 LYS B N 1
ATOM 1819 C CA . LYS B 1 49 ? 7.370 4.613 -99.178 1.00 48.72 300 LYS B CA 1
ATOM 1820 C C . LYS B 1 49 ? 7.776 3.351 -98.421 1.00 48.43 300 LYS B C 1
ATOM 1821 O O . LYS B 1 49 ? 8.850 2.803 -98.654 1.00 47.08 300 LYS B O 1
ATOM 1827 N N . ASP B 1 50 ? 6.919 2.894 -97.520 1.00 48.74 301 ASP B N 1
ATOM 1828 C CA . ASP B 1 50 ? 7.204 1.697 -96.736 1.00 49.83 301 ASP B CA 1
ATOM 1829 C C . ASP B 1 50 ? 6.053 0.707 -96.921 1.00 50.19 301 ASP B C 1
ATOM 1830 O O . ASP B 1 50 ? 4.928 0.968 -96.488 1.00 50.54 301 ASP B O 1
ATOM 1835 N N . SER B 1 51 ? 6.332 -0.423 -97.568 1.00 50.07 302 SER B N 1
ATOM 1836 C CA . SER B 1 51 ? 5.303 -1.430 -97.821 1.00 48.86 302 SER B CA 1
ATOM 1837 C C . SER B 1 51 ? 4.765 -2.106 -96.573 1.00 47.28 302 SER B C 1
ATOM 1838 O O . SER B 1 51 ? 3.762 -2.815 -96.639 1.00 46.61 302 SER B O 1
ATOM 1841 N N . PHE B 1 52 ? 5.428 -1.888 -95.442 1.00 46.11 303 PHE B N 1
ATOM 1842 C CA . PHE B 1 52 ? 4.990 -2.464 -94.171 1.00 45.50 303 PHE B CA 1
ATOM 1843 C C . PHE B 1 52 ? 3.574 -1.997 -93.841 1.00 44.02 303 PHE B C 1
ATOM 1844 O O . PHE B 1 52 ? 2.806 -2.709 -93.193 1.00 42.58 303 PHE B O 1
ATOM 1852 N N . PHE B 1 53 ? 3.245 -0.788 -94.292 1.00 42.32 304 PHE B N 1
ATOM 1853 C CA . PHE B 1 53 ? 1.940 -0.189 -94.046 1.00 40.78 304 PHE B CA 1
ATOM 1854 C C . PHE B 1 53 ? 0.986 -0.428 -95.209 1.00 41.36 304 PHE B C 1
ATOM 1855 O O . PHE B 1 53 ? 1.278 -0.070 -96.344 1.00 42.37 304 PHE B O 1
ATOM 1863 N N . GLU B 1 54 ? -0.162 -1.034 -94.921 1.00 43.10 305 GLU B N 1
ATOM 1864 C CA . GLU B 1 54 ? -1.145 -1.315 -95.961 1.00 44.17 305 GLU B CA 1
ATOM 1865 C C . GLU B 1 54 ? -2.078 -0.161 -96.263 1.00 43.60 305 GLU B C 1
ATOM 1866 O O . GLU B 1 54 ? -2.712 -0.131 -97.315 1.00 43.84 305 GLU B O 1
ATOM 1872 N N . GLN B 1 55 ? -2.174 0.790 -95.345 1.00 43.84 306 GLN B N 1
ATOM 1873 C CA . GLN B 1 55 ? -3.069 1.909 -95.560 1.00 43.19 306 GLN B CA 1
ATOM 1874 C C . GLN B 1 55 ? -2.666 3.136 -94.772 1.00 43.24 306 GLN B C 1
ATOM 1875 O O . GLN B 1 55 ? -2.548 3.093 -93.548 1.00 43.48 306 GLN B O 1
ATOM 1881 N N . ILE B 1 56 ? -2.451 4.231 -95.492 1.00 42.14 307 ILE B N 1
ATOM 1882 C CA . ILE B 1 56 ? -2.056 5.484 -94.883 1.00 38.95 307 ILE B CA 1
ATOM 1883 C C . ILE B 1 56 ? -3.061 6.573 -95.256 1.00 38.48 307 ILE B C 1
ATOM 1884 O O . ILE B 1 56 ? -3.224 6.898 -96.433 1.00 37.31 307 ILE B O 1
ATOM 1889 N N . THR B 1 57 ? -3.745 7.118 -94.252 1.00 34.57 308 THR B N 1
ATOM 1890 C CA . THR B 1 57 ? -4.708 8.180 -94.486 1.00 31.91 308 THR B CA 1
ATOM 1891 C C . THR B 1 57 ? -4.293 9.424 -93.727 1.00 33.10 308 THR B C 1
ATOM 1892 O O . THR B 1 57 ? -3.862 9.344 -92.576 1.00 33.50 308 THR B O 1
ATOM 1896 N N . GLY B 1 58 ? -4.422 10.572 -94.387 1.00 32.53 309 GLY B N 1
ATOM 1897 C CA . GLY B 1 58 ? -4.074 11.834 -93.767 1.00 33.05 309 GLY B CA 1
ATOM 1898 C C . GLY B 1 58 ? -5.292 12.734 -93.651 1.00 34.29 309 GLY B C 1
ATOM 1899 O O . GLY B 1 58 ? -6.127 12.791 -94.557 1.00 35.06 309 GLY B O 1
ATOM 1900 N N . VAL B 1 59 ? -5.401 13.434 -92.529 1.00 33.45 310 VAL B N 1
ATOM 1901 C CA . VAL B 1 59 ? -6.516 14.338 -92.303 1.00 33.13 310 VAL B CA 1
ATOM 1902 C C . VAL B 1 59 ? -5.974 15.684 -91.840 1.00 34.23 310 VAL B C 1
ATOM 1903 O O . VAL B 1 59 ? -5.002 15.750 -91.077 1.00 33.75 310 VAL B O 1
ATOM 1907 N N . ASP B 1 60 ? -6.592 16.754 -92.331 1.00 33.94 311 ASP B N 1
ATOM 1908 C CA . ASP B 1 60 ? -6.204 18.113 -91.972 1.00 33.51 311 ASP B CA 1
ATOM 1909 C C . ASP B 1 60 ? -7.355 19.023 -92.392 1.00 32.99 311 ASP B C 1
ATOM 1910 O O . ASP B 1 60 ? -8.138 18.675 -93.283 1.00 32.03 311 ASP B O 1
ATOM 1915 N N . VAL B 1 61 ? -7.475 20.171 -91.734 1.00 31.21 312 VAL B N 1
ATOM 1916 C CA . VAL B 1 61 ? -8.544 21.114 -92.049 1.00 31.27 312 VAL B CA 1
ATOM 1917 C C . VAL B 1 61 ? -8.103 22.071 -93.163 1.00 30.89 312 VAL B C 1
ATOM 1918 O O . VAL B 1 61 ? -8.928 22.614 -93.904 1.00 29.17 312 VAL B O 1
ATOM 1922 N N . SER B 1 62 ? -6.793 22.239 -93.285 1.00 30.56 313 SER B N 1
ATOM 1923 C CA . SER B 1 62 ? -6.192 23.117 -94.284 1.00 32.00 313 SER B CA 1
ATOM 1924 C C . SER B 1 62 ? -6.272 22.555 -95.707 1.00 34.41 313 SER B C 1
ATOM 1925 O O . SER B 1 62 ? -5.621 21.555 -96.029 1.00 33.43 313 SER B O 1
ATOM 1928 N N . TYR B 1 63 ? -7.078 23.189 -96.557 1.00 35.64 314 TYR B N 1
ATOM 1929 C CA . TYR B 1 63 ? -7.196 22.747 -97.940 1.00 37.27 314 TYR B CA 1
ATOM 1930 C C . TYR B 1 63 ? -5.852 22.926 -98.605 1.00 38.40 314 TYR B C 1
ATOM 1931 O O . TYR B 1 63 ? -5.465 22.132 -99.451 1.00 39.22 314 TYR B O 1
ATOM 1940 N N . ARG B 1 64 ? -5.143 23.976 -98.211 1.00 39.64 315 ARG B N 1
ATOM 1941 C CA . ARG B 1 64 ? -3.840 24.256 -98.783 1.00 40.78 315 ARG B CA 1
ATOM 1942 C C . ARG B 1 64 ? -2.787 23.220 -98.415 1.00 40.65 315 ARG B C 1
ATOM 1943 O O . ARG B 1 64 ? -2.031 22.772 -99.279 1.00 41.93 315 ARG B O 1
ATOM 1951 N N . SER B 1 65 ? -2.724 22.844 -97.141 1.00 39.73 316 SER B N 1
ATOM 1952 C CA . SER B 1 65 ? -1.750 21.844 -96.714 1.00 38.49 316 SER B CA 1
ATOM 1953 C C . SER B 1 65 ? -2.012 20.523 -97.429 1.00 36.50 316 SER B C 1
ATOM 1954 O O . SER B 1 65 ? -1.088 19.783 -97.754 1.00 35.42 316 SER B O 1
ATOM 1957 N N . LEU B 1 66 ? -3.280 20.240 -97.679 1.00 36.59 317 LEU B N 1
ATOM 1958 C CA . LEU B 1 66 ? -3.664 19.020 -98.369 1.00 38.31 317 LEU B CA 1
ATOM 1959 C C . LEU B 1 66 ? -3.265 19.057 -99.848 1.00 40.16 317 LEU B C 1
ATOM 1960 O O . LEU B 1 66 ? -2.939 18.020 -100.440 1.00 38.19 317 LEU B O 1
ATOM 1965 N N . GLU B 1 67 ? -3.304 20.251 -100.440 1.00 41.65 318 GLU B N 1
ATOM 1966 C CA . GLU B 1 67 ? -2.936 20.427 -101.845 1.00 43.81 318 GLU B CA 1
ATOM 1967 C C . GLU B 1 67 ? -1.488 19.993 -101.967 1.00 42.65 318 GLU B C 1
ATOM 1968 O O . GLU B 1 67 ? -1.148 19.106 -102.752 1.00 44.14 318 GLU B O 1
ATOM 1974 N N . ILE B 1 68 ? -0.648 20.644 -101.173 1.00 40.21 319 ILE B N 1
ATOM 1975 C CA . ILE B 1 68 ? 0.779 20.383 -101.145 1.00 39.91 319 ILE B CA 1
ATOM 1976 C C . ILE B 1 68 ? 1.047 18.901 -100.914 1.00 40.13 319 ILE B C 1
ATOM 1977 O O . ILE B 1 68 ? 1.773 18.262 -101.678 1.00 39.35 319 ILE B O 1
ATOM 1982 N N . ALA B 1 69 ? 0.441 18.355 -99.865 1.00 39.72 320 ALA B N 1
ATOM 1983 C CA . ALA B 1 69 ? 0.625 16.950 -99.531 1.00 39.70 320 ALA B CA 1
ATOM 1984 C C . ALA B 1 69 ? 0.390 16.033 -100.729 1.00 40.43 320 ALA B C 1
ATOM 1985 O O . ALA B 1 69 ? 1.251 15.215 -101.077 1.00 38.35 320 ALA B O 1
ATOM 1987 N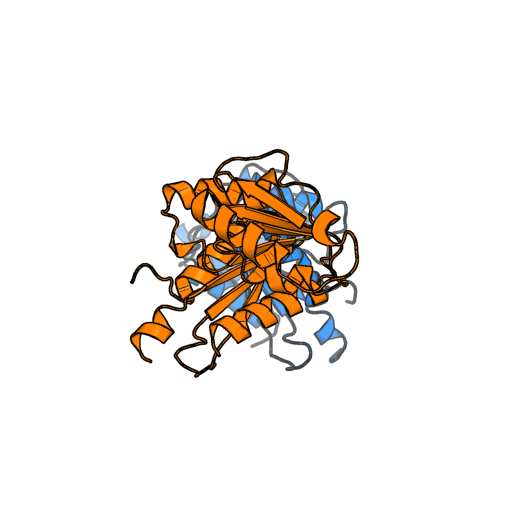 N . GLN B 1 70 ? -0.776 16.180 -101.355 1.00 41.13 321 GLN B N 1
ATOM 1988 C CA . GLN B 1 70 ? -1.144 15.354 -102.499 1.00 43.22 321 GLN B CA 1
ATOM 1989 C C . GLN B 1 70 ? -0.130 15.437 -103.629 1.00 43.96 321 GLN B C 1
ATOM 1990 O O . GLN B 1 70 ? 0.261 14.412 -104.182 1.00 42.93 321 GLN B O 1
ATOM 1996 N N . GLU B 1 71 ? 0.307 16.651 -103.956 1.00 46.42 322 GLU B N 1
ATOM 1997 C CA . GLU B 1 71 ? 1.265 16.845 -105.039 1.00 48.77 322 GLU B CA 1
ATOM 1998 C C . GLU B 1 71 ? 2.660 16.284 -104.743 1.00 48.29 322 GLU B C 1
ATOM 1999 O O . GLU B 1 71 ? 3.315 15.748 -105.640 1.00 49.28 322 GLU B O 1
ATOM 2005 N N . ARG B 1 72 ? 3.123 16.385 -103.503 1.00 47.18 323 ARG B N 1
ATOM 2006 C CA . ARG B 1 72 ? 4.449 15.857 -103.199 1.00 47.13 323 ARG B CA 1
ATOM 2007 C C . ARG B 1 72 ? 4.403 14.340 -103.071 1.00 45.10 323 ARG B C 1
ATOM 2008 O O . ARG B 1 72 ? 5.355 13.644 -103.428 1.00 44.59 323 ARG B O 1
ATOM 2016 N N . LEU B 1 73 ? 3.286 13.818 -102.588 1.00 42.80 324 LEU B N 1
ATOM 2017 C CA . LEU B 1 73 ? 3.167 12.378 -102.464 1.00 40.95 324 LEU B CA 1
ATOM 2018 C C . LEU B 1 73 ? 3.078 11.776 -103.867 1.00 40.73 324 LEU B C 1
ATOM 2019 O O . LEU B 1 73 ? 3.500 10.640 -104.091 1.00 40.29 324 LEU B O 1
ATOM 2024 N N . ASP B 1 74 ? 2.546 12.542 -104.816 1.00 40.52 325 ASP B N 1
ATOM 2025 C CA . ASP B 1 74 ? 2.438 12.058 -106.189 1.00 40.67 325 ASP B CA 1
ATOM 2026 C C . ASP B 1 74 ? 3.793 12.059 -106.896 1.00 40.13 325 ASP B C 1
ATOM 2027 O O . ASP B 1 74 ? 3.950 11.417 -107.933 1.00 40.20 325 ASP B O 1
ATOM 2032 N N . ARG B 1 75 ? 4.770 12.769 -106.342 1.00 40.29 326 ARG B N 1
ATOM 2033 C CA . ARG B 1 75 ? 6.089 12.819 -106.965 1.00 41.21 326 ARG B CA 1
ATOM 2034 C C . ARG B 1 75 ? 7.029 11.699 -106.511 1.00 40.67 326 ARG B C 1
ATOM 2035 O O . ARG B 1 75 ? 8.086 11.481 -107.109 1.00 42.54 326 ARG B O 1
ATOM 2043 N N . LEU B 1 76 ? 6.634 10.973 -105.470 1.00 40.79 327 LEU B N 1
ATOM 2044 C CA . LEU B 1 76 ? 7.443 9.871 -104.945 1.00 39.76 327 LEU B CA 1
ATOM 2045 C C . LEU B 1 76 ? 7.636 8.748 -105.967 1.00 38.62 327 LEU B C 1
ATOM 2046 O O . LEU B 1 76 ? 6.730 8.455 -106.750 1.00 36.19 327 LEU B O 1
ATOM 2051 N N . ARG B 1 77 ? 8.818 8.128 -105.961 1.00 37.95 328 ARG B N 1
ATOM 2052 C CA . ARG B 1 77 ? 9.108 7.002 -106.859 1.00 37.27 328 ARG B CA 1
ATOM 2053 C C . ARG B 1 77 ? 8.674 5.738 -106.130 1.00 34.93 328 ARG B C 1
ATOM 2054 O O . ARG B 1 77 ? 9.350 5.271 -105.225 1.00 36.21 328 ARG B O 1
ATOM 2062 N N . LEU B 1 78 ? 7.540 5.181 -106.536 1.00 33.86 329 LEU B N 1
ATOM 2063 C CA . LEU B 1 78 ? 6.992 4.010 -105.875 1.00 32.49 329 LEU B CA 1
ATOM 2064 C C . LEU B 1 78 ? 6.468 2.967 -106.863 1.00 32.67 329 LEU B C 1
ATOM 2065 O O . LEU B 1 78 ? 6.499 3.176 -108.074 1.00 30.44 329 LEU B O 1
ATOM 2070 N N . PRO B 1 79 ? 6.012 1.809 -106.350 1.00 32.90 330 PRO B N 1
ATOM 2071 C CA . PRO B 1 79 ? 5.473 0.740 -107.199 1.00 32.13 330 PRO B CA 1
ATOM 2072 C C . PRO B 1 79 ? 4.140 1.176 -107.804 1.00 31.64 330 PRO B C 1
ATOM 2073 O O . PRO B 1 79 ? 3.498 2.096 -107.295 1.00 30.65 330 PRO B O 1
ATOM 2077 N N . ARG B 1 80 ? 3.731 0.513 -108.881 1.00 31.11 331 ARG B N 1
ATOM 2078 C CA . ARG B 1 80 ? 2.483 0.845 -109.555 1.00 34.34 331 ARG B CA 1
ATOM 2079 C C . ARG B 1 80 ? 1.314 0.777 -108.586 1.00 35.80 331 ARG B C 1
ATOM 2080 O O . ARG B 1 80 ? 1.295 -0.049 -107.673 1.00 34.82 331 ARG B O 1
ATOM 2088 N N . ASN B 1 81 ? 0.356 1.675 -108.800 1.00 39.11 332 ASN B N 1
ATOM 2089 C CA . ASN B 1 81 ? -0.852 1.812 -107.987 1.00 42.38 332 ASN B CA 1
ATOM 2090 C C . ASN B 1 81 ? -0.680 1.651 -106.468 1.00 43.11 332 ASN B C 1
ATOM 2091 O O . ASN B 1 81 ? -1.498 1.024 -105.786 1.00 42.87 332 ASN B O 1
ATOM 2096 N N . GLN B 1 82 ? 0.386 2.253 -105.942 1.00 42.94 333 GLN B N 1
ATOM 2097 C CA . GLN B 1 82 ? 0.665 2.233 -104.508 1.00 41.96 333 GLN B CA 1
ATOM 2098 C C . GLN B 1 82 ? -0.250 3.260 -103.861 1.00 40.68 333 GLN B C 1
ATOM 2099 O O . GLN B 1 82 ? -0.759 3.073 -102.758 1.00 40.93 333 GLN B O 1
ATOM 2105 N N . TRP B 1 83 ? -0.437 4.358 -104.576 1.00 41.09 334 TRP B N 1
ATOM 2106 C CA . TRP B 1 83 ? -1.271 5.455 -104.122 1.00 41.28 334 TRP B CA 1
ATOM 2107 C C . TRP B 1 83 ? -2.690 4.983 -103.812 1.00 40.92 334 TRP B C 1
ATOM 2108 O O . TRP B 1 83 ? -3.499 5.738 -103.270 1.00 37.24 334 TRP B O 1
ATOM 2119 N N . GLU B 1 84 ? -2.996 3.735 -104.151 1.00 41.18 335 GLU B N 1
ATOM 2120 C CA . GLU B 1 84 ? -4.319 3.206 -103.854 1.00 43.52 335 GLU B CA 1
ATOM 2121 C C . GLU B 1 84 ? -4.360 2.979 -102.346 1.00 41.93 335 GLU B C 1
ATOM 2122 O O . GLU B 1 84 ? -5.424 2.785 -101.766 1.00 41.38 335 GLU B O 1
ATOM 2128 N N . ARG B 1 85 ? -3.180 3.026 -101.726 1.00 42.05 336 ARG B N 1
ATOM 2129 C CA . ARG B 1 85 ? -3.028 2.868 -100.278 1.00 42.37 336 ARG B CA 1
ATOM 2130 C C . ARG B 1 85 ? -3.330 4.202 -99.583 1.00 41.90 336 ARG B C 1
ATOM 2131 O O . ARG B 1 85 ? -3.822 4.232 -98.451 1.00 41.11 336 ARG B O 1
ATOM 2139 N N . LEU B 1 86 ? -3.014 5.295 -100.277 1.00 40.36 337 LEU B N 1
ATOM 2140 C CA . LEU B 1 86 ? -3.194 6.649 -99.764 1.00 38.88 337 LEU B CA 1
ATOM 2141 C C . LEU B 1 86 ? -4.605 7.207 -99.888 1.00 39.49 337 LEU B C 1
ATOM 2142 O O . LEU B 1 86 ? -5.396 6.770 -100.716 1.00 38.55 337 LEU B O 1
ATOM 2147 N N . GLN B 1 87 ? -4.898 8.193 -99.052 1.00 39.90 338 GLN B N 1
ATOM 2148 C CA . GLN B 1 87 ? -6.198 8.834 -99.049 1.00 40.20 338 GLN B CA 1
ATOM 2149 C C . GLN B 1 87 ? -6.134 10.128 -98.236 1.00 39.88 338 GLN B C 1
ATOM 2150 O O . GLN B 1 87 ? -5.818 10.106 -97.045 1.00 41.29 338 GLN B O 1
ATOM 2156 N N . LEU B 1 88 ? -6.413 11.255 -98.885 1.00 38.19 339 LEU B N 1
ATOM 2157 C CA . LEU B 1 88 ? -6.399 12.545 -98.205 1.00 36.17 339 LEU B CA 1
ATOM 2158 C C . LEU B 1 88 ? -7.822 13.012 -97.955 1.00 37.23 339 LEU B C 1
ATOM 2159 O O . LEU B 1 88 ? -8.655 13.052 -98.864 1.00 35.65 339 LEU B O 1
ATOM 2164 N N . ILE B 1 89 ? -8.093 13.353 -96.703 1.00 36.99 340 ILE B N 1
ATOM 2165 C CA . ILE B 1 89 ? -9.411 13.798 -96.301 1.00 38.24 340 ILE B CA 1
ATOM 2166 C C . ILE B 1 89 ? -9.290 15.161 -95.644 1.00 39.49 340 ILE B C 1
ATOM 2167 O O . ILE B 1 89 ? -8.422 15.380 -94.795 1.00 39.84 340 ILE B O 1
ATOM 2172 N N . GLN B 1 90 ? -10.145 16.090 -96.047 1.00 37.16 341 GLN B N 1
ATOM 2173 C CA . GLN B 1 90 ? -10.110 17.399 -95.439 1.00 37.51 341 GLN B CA 1
ATOM 2174 C C . GLN B 1 90 ? -11.237 17.407 -94.414 1.00 36.66 341 GLN B C 1
ATOM 2175 O O . GLN B 1 90 ? -12.302 16.836 -94.656 1.00 34.83 341 GLN B O 1
ATOM 2181 N N . GLY B 1 91 ? -10.990 18.026 -93.264 1.00 35.71 342 GLY B N 1
ATOM 2182 C CA . GLY B 1 91 ? -11.994 18.080 -92.212 1.00 36.60 342 GLY B CA 1
ATOM 2183 C C . GLY B 1 91 ? -11.380 18.458 -90.877 1.00 36.78 342 GLY B C 1
ATOM 2184 O O . GLY B 1 91 ? -10.166 18.397 -90.713 1.00 35.82 342 GLY B O 1
ATOM 2185 N N . ALA B 1 92 ? -12.206 18.857 -89.919 1.00 39.30 343 ALA B N 1
ATOM 2186 C CA . ALA B 1 92 ? -11.700 19.241 -88.607 1.00 40.31 343 ALA B CA 1
ATOM 2187 C C . ALA B 1 92 ? -11.537 17.994 -87.749 1.00 40.99 343 ALA B C 1
ATOM 2188 O O . ALA B 1 92 ? -12.279 17.024 -87.912 1.00 42.46 343 ALA B O 1
ATOM 2190 N N . LEU B 1 93 ? -10.577 18.017 -86.827 1.00 40.93 344 LEU B N 1
ATOM 2191 C CA . LEU B 1 93 ? -10.342 16.866 -85.960 1.00 39.21 344 LEU B CA 1
ATOM 2192 C C . LEU B 1 93 ? -11.352 16.783 -84.822 1.00 39.89 344 LEU B C 1
ATOM 2193 O O . LEU B 1 93 ? -11.427 15.776 -84.126 1.00 39.59 344 LEU B O 1
ATOM 2198 N N . THR B 1 94 ? -12.126 17.843 -84.632 1.00 40.65 345 THR B N 1
ATOM 2199 C CA . THR B 1 94 ? -13.108 17.870 -83.558 1.00 43.34 345 THR B CA 1
ATOM 2200 C C . THR B 1 94 ? -14.461 17.359 -84.012 1.00 45.32 345 THR B C 1
ATOM 2201 O O . THR B 1 94 ? -15.455 17.494 -83.301 1.00 46.83 345 THR B O 1
ATOM 2205 N N . TYR B 1 95 ? -14.497 16.773 -85.201 1.00 47.72 346 TYR B N 1
ATOM 2206 C CA . TYR B 1 95 ? -15.734 16.248 -85.755 1.00 49.08 346 TYR B CA 1
ATOM 2207 C C . TYR B 1 95 ? -15.635 14.732 -85.888 1.00 48.81 346 TYR B C 1
ATOM 2208 O O . TYR B 1 95 ? -14.669 14.211 -86.446 1.00 48.09 346 TYR B O 1
ATOM 2217 N N . GLN B 1 96 ? -16.635 14.032 -85.364 1.00 48.49 347 GLN B N 1
ATOM 2218 C CA . GLN B 1 96 ? -16.665 12.575 -85.411 1.00 49.63 347 GLN B CA 1
ATOM 2219 C C . GLN B 1 96 ? -17.031 12.097 -86.812 1.00 48.99 347 GLN B C 1
ATOM 2220 O O . GLN B 1 96 ? -18.201 11.842 -87.112 1.00 48.26 347 GLN B O 1
ATOM 2226 N N . ASP B 1 97 ? -16.022 11.967 -87.665 1.00 48.25 348 ASP B N 1
ATOM 2227 C CA . ASP B 1 97 ? -16.229 11.535 -89.044 1.00 49.57 348 ASP B CA 1
ATOM 2228 C C . ASP B 1 97 ? -16.237 10.010 -89.141 1.00 50.12 348 ASP B C 1
ATOM 2229 O O . ASP B 1 97 ? -15.296 9.347 -88.700 1.00 49.92 348 ASP B O 1
ATOM 2234 N N . LYS B 1 98 ? -17.296 9.462 -89.730 1.00 49.85 349 LYS B N 1
ATOM 2235 C CA . LYS B 1 98 ? -17.429 8.018 -89.881 1.00 50.99 349 LYS B CA 1
ATOM 2236 C C . LYS B 1 98 ? -16.236 7.395 -90.596 1.00 49.85 349 LYS B C 1
ATOM 2237 O O . LYS B 1 98 ? -16.091 6.174 -90.633 1.00 50.34 349 LYS B O 1
ATOM 2243 N N . ARG B 1 99 ? -15.379 8.237 -91.161 1.00 47.66 350 ARG B N 1
ATOM 2244 C CA . ARG B 1 99 ? -14.216 7.749 -91.883 1.00 45.52 350 ARG B CA 1
ATOM 2245 C C . ARG B 1 99 ? -12.966 7.653 -91.019 1.00 44.82 350 ARG B C 1
ATOM 2246 O O . ARG B 1 99 ? -11.873 7.431 -91.532 1.00 44.79 350 ARG B O 1
ATOM 2254 N N . PHE B 1 100 ? -13.116 7.823 -89.710 1.00 44.73 351 PHE B N 1
ATOM 2255 C CA . PHE B 1 100 ? -11.969 7.727 -88.816 1.00 42.59 351 PHE B CA 1
ATOM 2256 C C . PHE B 1 100 ? -11.900 6.348 -88.168 1.00 42.06 351 PHE B C 1
ATOM 2257 O O . PHE B 1 100 ? -11.156 6.148 -87.214 1.00 42.36 351 PHE B O 1
ATOM 2265 N N . HIS B 1 101 ? -12.671 5.396 -88.682 1.00 41.70 352 HIS B N 1
ATOM 2266 C CA . HIS B 1 101 ? -12.700 4.052 -88.107 1.00 40.74 352 HIS B CA 1
ATOM 2267 C C . HIS B 1 101 ? -11.869 3.033 -88.869 1.00 40.07 352 HIS B C 1
ATOM 2268 O O . HIS B 1 101 ? -11.458 3.266 -90.007 1.00 39.36 352 HIS B O 1
ATOM 2275 N N . GLY B 1 102 ? -11.635 1.897 -88.217 1.00 37.19 353 GLY B N 1
ATOM 2276 C CA . GLY B 1 102 ? -10.929 0.800 -88.843 1.00 35.41 353 GLY B CA 1
ATOM 2277 C C . GLY B 1 102 ? -9.425 0.795 -88.831 1.00 36.25 353 GLY B C 1
ATOM 2278 O O . GLY B 1 102 ? -8.815 -0.225 -89.151 1.00 37.57 353 GLY B O 1
ATOM 2279 N N . TYR B 1 103 ? -8.815 1.915 -88.466 1.00 35.16 354 TYR B N 1
ATOM 2280 C CA . TYR B 1 103 ? -7.360 1.997 -88.439 1.00 31.70 354 TYR B CA 1
ATOM 2281 C C . TYR B 1 103 ? -6.745 1.315 -87.223 1.00 32.07 354 TYR B C 1
ATOM 2282 O O . TYR B 1 103 ? -7.387 1.168 -86.187 1.00 30.92 354 TYR B O 1
ATOM 2291 N N . ASP B 1 104 ? -5.501 0.875 -87.360 1.00 32.07 355 ASP B N 1
ATOM 2292 C CA . ASP B 1 104 ? -4.813 0.244 -86.251 1.00 33.06 355 ASP B CA 1
ATOM 2293 C C . ASP B 1 104 ? -4.268 1.322 -85.331 1.00 34.06 355 ASP B C 1
ATOM 2294 O O . ASP B 1 104 ? -4.270 1.173 -84.105 1.00 33.13 355 ASP B O 1
ATOM 2299 N N . ALA B 1 105 ? -3.785 2.406 -85.934 1.00 33.42 356 ALA B N 1
ATOM 2300 C CA . ALA B 1 105 ? -3.219 3.511 -85.176 1.00 31.93 356 ALA B CA 1
ATOM 2301 C C . ALA B 1 105 ? -3.517 4.867 -85.793 1.00 33.28 356 ALA B C 1
ATOM 2302 O O . ALA B 1 105 ? -3.657 5.005 -87.004 1.00 34.10 356 ALA B O 1
ATOM 2304 N N . ALA B 1 106 ? -3.637 5.866 -84.929 1.00 33.21 357 ALA B N 1
ATOM 2305 C CA . ALA B 1 106 ? -3.883 7.227 -85.348 1.00 31.17 357 ALA B CA 1
ATOM 2306 C C . ALA B 1 106 ? -2.718 7.995 -84.772 1.00 30.43 357 ALA B C 1
ATOM 2307 O O . ALA B 1 106 ? -2.354 7.784 -83.616 1.00 29.45 357 ALA B O 1
ATOM 2309 N N . THR B 1 107 ? -2.102 8.855 -85.573 1.00 30.16 358 THR B N 1
ATOM 2310 C CA . THR B 1 107 ? -0.989 9.647 -85.065 1.00 30.25 358 THR B CA 1
ATOM 2311 C C . THR B 1 107 ? -1.368 11.125 -84.958 1.00 29.40 358 THR B C 1
ATOM 2312 O O . THR B 1 107 ? -2.004 11.686 -85.842 1.00 31.56 358 THR B O 1
ATOM 2316 N N . VAL B 1 108 ? -1.002 11.734 -83.841 1.00 30.46 359 VAL B N 1
ATOM 2317 C CA . VAL B 1 108 ? -1.278 13.142 -83.582 1.00 30.92 359 VAL B CA 1
ATOM 2318 C C . VAL B 1 108 ? 0.076 13.742 -83.267 1.00 32.72 359 VAL B C 1
ATOM 2319 O O . VAL B 1 108 ? 0.480 13.805 -82.106 1.00 33.49 359 VAL B O 1
ATOM 2323 N N . ILE B 1 109 ? 0.768 14.187 -84.309 1.00 34.62 360 ILE B N 1
ATOM 2324 C CA . ILE B 1 109 ? 2.108 14.727 -84.168 1.00 36.50 360 ILE B CA 1
ATOM 2325 C C . ILE B 1 109 ? 2.176 16.245 -84.185 1.00 38.35 360 ILE B C 1
ATOM 2326 O O . ILE B 1 109 ? 1.821 16.883 -85.179 1.00 38.89 360 ILE B O 1
ATOM 2331 N N . GLU B 1 110 ? 2.652 16.811 -83.078 1.00 40.08 361 GLU B N 1
ATOM 2332 C CA . GLU B 1 110 ? 2.784 18.256 -82.936 1.00 42.51 361 GLU B CA 1
ATOM 2333 C C . GLU B 1 110 ? 1.473 18.944 -83.304 1.00 42.54 361 GLU B C 1
ATOM 2334 O O . GLU B 1 110 ? 1.467 19.909 -84.068 1.00 43.11 361 GLU B O 1
ATOM 2340 N N . VAL B 1 111 ? 0.370 18.452 -82.746 1.00 42.52 362 VAL B N 1
ATOM 2341 C CA . VAL B 1 111 ? -0.952 18.998 -83.033 1.00 43.48 362 VAL B CA 1
ATOM 2342 C C . VAL B 1 111 ? -1.702 19.550 -81.812 1.00 44.93 362 VAL B C 1
ATOM 2343 O O . VAL B 1 111 ? -2.269 20.635 -81.879 1.00 45.82 362 VAL B O 1
ATOM 2347 N N . ILE B 1 112 ? -1.699 18.813 -80.703 1.00 46.29 363 ILE B N 1
ATOM 2348 C CA . ILE B 1 112 ? -2.405 19.227 -79.485 1.00 48.04 363 ILE B CA 1
ATOM 2349 C C . ILE B 1 112 ? -2.149 20.688 -79.069 1.00 49.25 363 ILE B C 1
ATOM 2350 O O . ILE B 1 112 ? -3.090 21.450 -78.835 1.00 48.59 363 ILE B O 1
ATOM 2355 N N . GLU B 1 113 ? -0.884 21.074 -78.976 1.00 49.90 364 GLU B N 1
ATOM 2356 C CA . GLU B 1 113 ? -0.527 22.438 -78.597 1.00 53.14 364 GLU B CA 1
ATOM 2357 C C . GLU B 1 113 ? -1.317 23.519 -79.348 1.00 54.36 364 GLU B C 1
ATOM 2358 O O . GLU B 1 113 ? -1.662 24.554 -78.776 1.00 53.98 364 GLU B O 1
ATOM 2364 N N . HIS B 1 114 ? -1.597 23.275 -80.624 1.00 54.43 365 HIS B N 1
ATOM 2365 C CA . HIS B 1 114 ? -2.328 24.228 -81.451 1.00 55.84 365 HIS B CA 1
ATOM 2366 C C . HIS B 1 114 ? -3.829 24.234 -81.191 1.00 56.46 365 HIS B C 1
ATOM 2367 O O . HIS B 1 114 ? -4.572 24.965 -81.843 1.00 56.54 365 HIS B O 1
ATOM 2374 N N . LEU B 1 115 ? -4.276 23.416 -80.247 1.00 57.16 366 LEU B N 1
ATOM 2375 C CA . LEU B 1 115 ? -5.696 23.353 -79.915 1.00 57.20 366 LEU B CA 1
ATOM 2376 C C . LEU B 1 115 ? -5.942 23.904 -78.517 1.00 57.75 366 LEU B C 1
ATOM 2377 O O . LEU B 1 115 ? -5.258 23.536 -77.565 1.00 57.12 366 LEU B O 1
ATOM 2382 N N . ASP B 1 116 ? -6.921 24.791 -78.395 1.00 59.55 367 ASP B N 1
ATOM 2383 C CA . ASP B 1 116 ? -7.245 25.372 -77.103 1.00 62.14 367 ASP B CA 1
ATOM 2384 C C . ASP B 1 116 ? -8.111 24.400 -76.318 1.00 62.89 367 ASP B C 1
ATOM 2385 O O . ASP B 1 116 ? -8.668 23.464 -76.889 1.00 63.64 367 ASP B O 1
ATOM 2390 N N . LEU B 1 117 ? -8.213 24.617 -75.010 1.00 63.76 368 LEU B N 1
ATOM 2391 C CA . LEU B 1 117 ? -9.004 23.747 -74.144 1.00 63.98 368 LEU B CA 1
ATOM 2392 C C . LEU B 1 117 ? -10.381 23.412 -74.712 1.00 64.28 368 LEU B C 1
ATOM 2393 O O . LEU B 1 117 ? -10.956 22.368 -74.392 1.00 64.76 368 LEU B O 1
ATOM 2398 N N . SER B 1 118 ? -10.905 24.291 -75.563 1.00 63.28 369 SER B N 1
ATOM 2399 C CA . SER B 1 118 ? -12.209 24.072 -76.176 1.00 62.49 369 SER B CA 1
ATOM 2400 C C . SER B 1 118 ? -12.138 22.924 -77.182 1.00 61.94 369 SER B C 1
ATOM 2401 O O . SER B 1 118 ? -12.752 21.873 -76.986 1.00 62.70 369 SER B O 1
ATOM 2404 N N . ARG B 1 119 ? -11.389 23.127 -78.261 1.00 59.61 370 ARG B N 1
ATOM 2405 C CA . ARG B 1 119 ? -11.236 22.102 -79.286 1.00 56.72 370 ARG B CA 1
ATOM 2406 C C . ARG B 1 119 ? -10.502 20.872 -78.763 1.00 55.82 370 ARG B C 1
ATOM 2407 O O . ARG B 1 119 ? -10.698 19.764 -79.268 1.00 56.47 370 ARG B O 1
ATOM 2415 N N . LEU B 1 120 ? -9.655 21.064 -77.757 1.00 53.46 371 LEU B N 1
ATOM 2416 C CA . LEU B 1 120 ? -8.890 19.958 -77.197 1.00 51.87 371 LEU B CA 1
ATOM 2417 C C . LEU B 1 120 ? -9.803 18.884 -76.628 1.00 50.67 371 LEU B C 1
ATOM 2418 O O . LEU B 1 120 ? -9.566 17.691 -76.820 1.00 50.40 371 LEU B O 1
ATOM 2423 N N . GLY B 1 121 ? -10.850 19.316 -75.933 1.00 49.34 372 GLY B N 1
ATOM 2424 C CA . GLY B 1 121 ? -11.791 18.380 -75.349 1.00 47.03 372 GLY B CA 1
ATOM 2425 C C . GLY B 1 121 ? -12.505 17.550 -76.399 1.00 46.06 372 GLY B C 1
ATOM 2426 O O . GLY B 1 121 ? -12.505 16.324 -76.332 1.00 47.35 372 GLY B O 1
ATOM 2427 N N . ALA B 1 122 ? -13.112 18.213 -77.375 1.00 44.70 373 ALA B N 1
ATOM 2428 C CA . ALA B 1 122 ? -13.831 17.516 -78.433 1.00 42.49 373 ALA B CA 1
ATOM 2429 C C . ALA B 1 122 ? -12.920 16.555 -79.190 1.00 40.55 373 ALA B C 1
ATOM 2430 O O . ALA B 1 122 ? -13.338 15.463 -79.567 1.00 39.05 373 ALA B O 1
ATOM 2432 N N . PHE B 1 123 ? -11.679 16.965 -79.420 1.00 38.85 374 PHE B N 1
ATOM 2433 C CA . PHE B 1 123 ? -10.726 16.124 -80.137 1.00 37.22 374 PHE B CA 1
ATOM 2434 C C . PHE B 1 123 ? -10.446 14.830 -79.375 1.00 36.44 374 PHE B C 1
ATOM 2435 O O . PHE B 1 123 ? -10.260 13.773 -79.977 1.00 33.93 374 PHE B O 1
ATOM 2443 N N . GLU B 1 124 ? -10.406 14.923 -78.050 1.00 37.20 375 GLU B N 1
ATOM 2444 C CA . GLU B 1 124 ? -10.153 13.759 -77.211 1.00 39.19 375 GLU B CA 1
ATOM 2445 C C . GLU B 1 124 ? -11.264 12.737 -77.382 1.00 39.90 375 GLU B C 1
ATOM 2446 O O . GLU B 1 124 ? -11.006 11.540 -77.460 1.00 40.90 375 GLU B O 1
ATOM 2452 N N . ARG B 1 125 ? -12.505 13.200 -77.432 1.00 40.60 376 ARG B N 1
ATOM 2453 C CA . ARG B 1 125 ? -13.612 12.282 -77.622 1.00 40.69 376 ARG B CA 1
ATOM 2454 C C . ARG B 1 125 ? -13.506 11.649 -79.001 1.00 39.70 376 ARG B C 1
ATOM 2455 O O . ARG B 1 125 ? -13.515 10.427 -79.132 1.00 39.37 376 ARG B O 1
ATOM 2463 N N . VAL B 1 126 ? -13.380 12.481 -80.028 1.00 37.31 377 VAL B N 1
ATOM 2464 C CA . VAL B 1 126 ? -13.266 11.980 -81.387 1.00 36.24 377 VAL B CA 1
ATOM 2465 C C . VAL B 1 126 ? -12.217 10.885 -81.486 1.00 35.56 377 VAL B C 1
ATOM 2466 O O . VAL B 1 126 ? -12.469 9.816 -82.035 1.00 35.88 377 VAL B O 1
ATOM 2470 N N . LEU B 1 127 ? -11.048 11.156 -80.930 1.00 34.89 378 LEU B N 1
ATOM 2471 C CA . LEU B 1 127 ? -9.930 10.232 -80.986 1.00 34.95 378 LEU B CA 1
ATOM 2472 C C . LEU B 1 127 ? -10.006 9.006 -80.080 1.00 36.02 378 LEU B C 1
ATOM 2473 O O . LEU B 1 127 ? -9.885 7.878 -80.556 1.00 36.11 378 LEU B O 1
ATOM 2478 N N . PHE B 1 128 ? -10.212 9.224 -78.784 1.00 36.17 379 PHE B N 1
ATOM 2479 C CA . PHE B 1 128 ? -10.257 8.132 -77.806 1.00 35.41 379 PHE B CA 1
ATOM 2480 C C . PHE B 1 128 ? -11.606 7.450 -77.581 1.00 36.30 379 PHE B C 1
ATOM 2481 O O . PHE B 1 128 ? -11.667 6.354 -77.032 1.00 35.58 379 PHE B O 1
ATOM 2489 N N . GLU B 1 129 ? -12.680 8.094 -78.007 1.00 38.41 380 GLU B N 1
ATOM 2490 C CA . GLU B 1 129 ? -14.021 7.548 -77.836 1.00 41.05 380 GLU B CA 1
ATOM 2491 C C . GLU B 1 129 ? -14.643 7.081 -79.159 1.00 40.81 380 GLU B C 1
ATOM 2492 O O . GLU B 1 129 ? -14.959 5.902 -79.319 1.00 40.27 380 GLU B O 1
ATOM 2498 N N . PHE B 1 130 ? -14.805 8.010 -80.100 1.00 40.62 381 PHE B N 1
ATOM 2499 C CA . PHE B 1 130 ? -15.396 7.719 -81.403 1.00 40.85 381 PHE B CA 1
ATOM 2500 C C . PHE B 1 130 ? -14.569 6.756 -82.268 1.00 40.66 381 PHE B C 1
ATOM 2501 O O . PHE B 1 130 ? -15.005 5.643 -82.558 1.00 39.16 381 PHE B O 1
ATOM 2509 N N . ALA B 1 131 ? -13.386 7.188 -82.690 1.00 40.05 382 ALA B N 1
ATOM 2510 C CA . ALA B 1 131 ? -12.523 6.357 -83.531 1.00 40.39 382 ALA B CA 1
ATOM 2511 C C . ALA B 1 131 ? -12.026 5.117 -82.789 1.00 39.67 382 ALA B C 1
ATOM 2512 O O . ALA B 1 131 ? -12.068 4.008 -83.313 1.00 39.79 382 ALA B O 1
ATOM 2514 N N . GLN B 1 132 ? -11.549 5.336 -81.569 1.00 39.36 383 GLN B N 1
ATOM 2515 C CA . GLN B 1 132 ? -11.039 4.290 -80.689 1.00 39.12 383 GLN B CA 1
ATOM 2516 C C . GLN B 1 132 ? -10.076 3.267 -81.306 1.00 38.48 383 GLN B C 1
ATOM 2517 O O . GLN B 1 132 ? -10.321 2.063 -81.260 1.00 39.32 383 GLN B O 1
ATOM 2523 N N . PRO B 1 133 ? -8.961 3.737 -81.894 1.00 37.01 384 PRO B N 1
ATOM 2524 C CA . PRO B 1 133 ? -7.997 2.814 -82.490 1.00 36.57 384 PRO B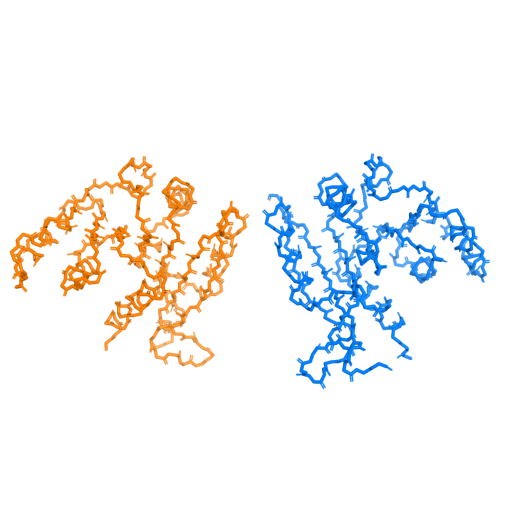 CA 1
ATOM 2525 C C . PRO B 1 133 ? -7.180 2.096 -81.415 1.00 36.83 384 PRO B C 1
ATOM 2526 O O . PRO B 1 133 ? -7.092 2.552 -80.277 1.00 36.82 384 PRO B O 1
ATOM 2530 N N . LYS B 1 134 ? -6.574 0.977 -81.779 1.00 36.87 385 LYS B N 1
ATOM 2531 C CA . LYS B 1 134 ? -5.779 0.221 -80.829 1.00 36.21 385 LYS B CA 1
ATOM 2532 C C . LYS B 1 134 ? -4.555 1.000 -80.356 1.00 35.22 385 LYS B C 1
ATOM 2533 O O . LYS B 1 134 ? -4.135 0.874 -79.208 1.00 34.54 385 LYS B O 1
ATOM 2539 N N . ILE B 1 135 ? -3.988 1.813 -81.234 1.00 33.67 386 ILE B N 1
ATOM 2540 C CA . ILE B 1 135 ? -2.800 2.578 -80.881 1.00 34.34 386 ILE B CA 1
ATOM 2541 C C . ILE B 1 135 ? -2.969 4.059 -81.204 1.00 34.06 386 ILE B C 1
ATOM 2542 O O . ILE B 1 135 ? -3.570 4.417 -82.210 1.00 35.44 386 ILE B O 1
ATOM 2547 N N . VAL B 1 136 ? -2.452 4.916 -80.328 1.00 33.54 387 VAL B N 1
ATOM 2548 C CA . VAL B 1 136 ? -2.504 6.355 -80.537 1.00 32.18 387 VAL B CA 1
ATOM 2549 C C . VAL B 1 136 ? -1.175 6.927 -80.106 1.00 33.56 387 VAL B C 1
ATOM 2550 O O . VAL B 1 136 ? -0.816 6.877 -78.928 1.00 33.53 387 VAL B O 1
ATOM 2554 N N . ILE B 1 137 ? -0.438 7.467 -81.066 1.00 33.88 388 ILE B N 1
ATOM 2555 C CA . ILE B 1 137 ? 0.855 8.052 -80.767 1.00 33.99 388 ILE B CA 1
ATOM 2556 C C . ILE B 1 137 ? 0.729 9.569 -80.808 1.00 34.23 388 ILE B C 1
ATOM 2557 O O . ILE B 1 137 ? 0.312 10.139 -81.807 1.00 34.44 388 ILE B O 1
ATOM 2562 N N . VAL B 1 138 ? 1.075 10.218 -79.701 1.00 34.45 389 VAL B N 1
ATOM 2563 C CA . VAL B 1 138 ? 0.993 11.665 -79.610 1.00 34.31 389 VAL B CA 1
ATOM 2564 C C . VAL B 1 138 ? 2.337 12.235 -79.191 1.00 35.47 389 VAL B C 1
ATOM 2565 O O . VAL B 1 138 ? 2.920 11.784 -78.205 1.00 37.09 389 VAL B O 1
ATOM 2569 N N . THR B 1 139 ? 2.837 13.211 -79.942 1.00 35.48 390 THR B N 1
ATOM 2570 C CA . THR B 1 139 ? 4.101 13.855 -79.601 1.00 36.18 390 THR B CA 1
ATOM 2571 C C . THR B 1 139 ? 3.824 15.343 -79.492 1.00 36.97 390 THR B C 1
ATOM 2572 O O . THR B 1 139 ? 2.856 15.845 -80.070 1.00 35.58 390 THR B O 1
ATOM 2576 N N . THR B 1 140 ? 4.669 16.046 -78.748 1.00 38.40 391 THR B N 1
ATOM 2577 C CA . THR B 1 140 ? 4.512 17.485 -78.588 1.00 40.14 391 THR B CA 1
ATOM 2578 C C . THR B 1 140 ? 5.807 18.073 -78.040 1.00 41.67 391 THR B C 1
ATOM 2579 O O . THR B 1 140 ? 6.552 17.392 -77.340 1.00 43.82 391 THR B O 1
ATOM 2583 N N . PRO B 1 141 ? 6.097 19.346 -78.352 1.00 43.52 392 PRO B N 1
ATOM 2584 C CA . PRO B 1 141 ? 7.330 19.978 -77.868 1.00 45.62 392 PRO B CA 1
ATOM 2585 C C . PRO B 1 141 ? 7.463 20.022 -76.349 1.00 46.70 392 PRO B C 1
ATOM 2586 O O . PRO B 1 141 ? 6.466 20.053 -75.628 1.00 46.30 392 PRO B O 1
ATOM 2590 N N . ASN B 1 142 ? 8.706 20.011 -75.877 1.00 49.05 393 ASN B N 1
ATOM 2591 C CA . ASN B 1 142 ? 8.995 20.103 -74.451 1.00 51.83 393 ASN B CA 1
ATOM 2592 C C . ASN B 1 142 ? 9.474 21.528 -74.203 1.00 54.02 393 ASN B C 1
ATOM 2593 O O . ASN B 1 142 ? 10.665 21.832 -74.326 1.00 54.02 393 ASN B O 1
ATOM 2598 N N . ILE B 1 143 ? 8.529 22.401 -73.870 1.00 56.69 394 ILE B N 1
ATOM 2599 C CA . ILE B 1 143 ? 8.820 23.808 -73.622 1.00 59.35 394 ILE B CA 1
ATOM 2600 C C . ILE B 1 143 ? 10.025 23.987 -72.703 1.00 61.23 394 ILE B C 1
ATOM 2601 O O . ILE B 1 143 ? 10.800 24.929 -72.864 1.00 61.69 394 ILE B O 1
ATOM 2606 N N . GLU B 1 144 ? 10.183 23.073 -71.750 1.00 62.94 395 GLU B N 1
ATOM 2607 C CA . GLU B 1 144 ? 11.296 23.125 -70.810 1.00 64.47 395 GLU B CA 1
ATOM 2608 C C . GLU B 1 144 ? 12.628 23.056 -71.542 1.00 65.57 395 GLU B C 1
ATOM 2609 O O . GLU B 1 144 ? 13.584 23.741 -71.180 1.00 66.76 395 GLU B O 1
ATOM 2615 N N . TYR B 1 145 ? 12.688 22.228 -72.578 1.00 65.88 396 TYR B N 1
ATOM 2616 C CA . TYR B 1 145 ? 13.914 22.074 -73.344 1.00 65.99 396 TYR B CA 1
ATOM 2617 C C . TYR B 1 145 ? 14.176 23.311 -74.189 1.00 66.67 396 TYR B C 1
ATOM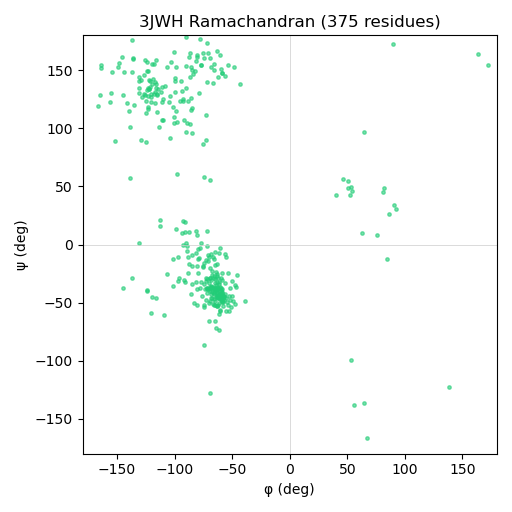 2618 O O . TYR B 1 145 ? 15.321 23.729 -74.357 1.00 66.57 396 TYR B O 1
ATOM 2627 N N . ASN B 1 146 ? 13.107 23.897 -74.717 1.00 67.59 397 ASN B N 1
ATOM 2628 C CA . ASN B 1 146 ? 13.226 25.078 -75.560 1.00 68.14 397 ASN B CA 1
ATOM 2629 C C . ASN B 1 146 ? 13.528 26.359 -74.794 1.00 68.85 397 ASN B C 1
ATOM 2630 O O . ASN B 1 146 ? 13.979 27.344 -75.380 1.00 69.28 397 ASN B O 1
ATOM 2635 N N . VAL B 1 147 ? 13.275 26.351 -73.488 1.00 69.13 398 VAL B N 1
ATOM 2636 C CA . VAL B 1 147 ? 13.541 27.520 -72.659 1.00 68.86 398 VAL B CA 1
ATOM 2637 C C . VAL B 1 147 ? 15.043 27.590 -72.415 1.00 69.01 398 VAL B C 1
ATOM 2638 O O . VAL B 1 147 ? 15.653 28.656 -72.515 1.00 68.91 398 VAL B O 1
ATOM 2640 N N . LYS B 1 148 ? 15.633 26.443 -72.098 1.00 68.55 399 LYS B N 1
ATOM 2641 C CA . LYS B 1 148 ? 17.066 26.364 -71.855 1.00 68.65 399 LYS B CA 1
ATOM 2642 C C . LYS B 1 148 ? 17.808 26.453 -73.185 1.00 68.69 399 LYS B C 1
ATOM 2643 O O . LYS B 1 148 ? 18.212 27.535 -73.610 1.00 68.06 399 LYS B O 1
ATOM 2649 N N . PHE B 1 149 ? 17.978 25.306 -73.836 1.00 68.71 400 PHE B N 1
ATOM 2650 C CA . PHE B 1 149 ? 18.669 25.240 -75.118 1.00 68.74 400 PHE B CA 1
ATOM 2651 C C . PHE B 1 149 ? 17.827 25.863 -76.227 1.00 68.88 400 PHE B C 1
ATOM 2652 O O . PHE B 1 149 ? 17.340 26.990 -76.097 1.00 69.14 400 PHE B O 1
ATOM 2654 N N . ARG B 1 163 ? 5.878 29.178 -77.133 1.00 62.13 414 ARG B N 1
ATOM 2655 C CA . ARG B 1 163 ? 5.416 29.690 -75.849 1.00 62.64 414 ARG B CA 1
ATOM 2656 C C . ARG B 1 163 ? 4.192 28.932 -75.343 1.00 62.59 414 ARG B C 1
ATOM 2657 O O . ARG B 1 163 ? 4.082 28.650 -74.150 1.00 63.46 414 ARG B O 1
ATOM 2659 N N . PHE B 1 164 ? 3.270 28.607 -76.244 1.00 61.82 415 PHE B N 1
ATOM 2660 C CA . PHE B 1 164 ? 2.064 27.876 -75.858 1.00 61.07 415 PHE B CA 1
ATOM 2661 C C . PHE B 1 164 ? 2.374 26.382 -75.746 1.00 60.53 415 PHE B C 1
ATOM 2662 O O . PHE B 1 164 ? 1.472 25.558 -75.571 1.00 59.13 415 PHE B O 1
ATOM 2664 N N . GLU B 1 165 ? 3.661 26.049 -75.845 1.00 60.06 416 GLU B N 1
ATOM 2665 C CA . GLU B 1 165 ? 4.120 24.669 -75.755 1.00 59.09 416 GLU B CA 1
ATOM 2666 C C . GLU B 1 165 ? 3.813 24.096 -74.381 1.00 58.18 416 GLU B C 1
ATOM 2667 O O . GLU B 1 165 ? 3.478 24.832 -73.455 1.00 57.85 416 GLU B O 1
ATOM 2673 N N . TRP B 1 166 ? 3.931 22.779 -74.254 1.00 57.30 417 TRP B N 1
ATOM 2674 C CA . TRP B 1 166 ? 3.644 22.106 -72.994 1.00 56.18 417 TRP B CA 1
ATOM 2675 C C . TRP B 1 166 ? 4.887 21.703 -72.226 1.00 55.88 417 TRP B C 1
ATOM 2676 O O . TRP B 1 166 ? 5.966 21.538 -72.796 1.00 55.65 417 TRP B O 1
ATOM 2687 N N . THR B 1 167 ? 4.710 21.531 -70.923 1.00 56.24 418 THR B N 1
ATOM 2688 C CA . THR B 1 167 ? 5.786 21.133 -70.027 1.00 56.11 418 THR B CA 1
ATOM 2689 C C . THR B 1 167 ? 5.665 19.624 -69.808 1.00 55.67 418 THR B C 1
ATOM 2690 O O . THR B 1 167 ? 4.571 19.069 -69.916 1.00 55.51 418 THR B O 1
ATOM 2694 N N . ARG B 1 168 ? 6.781 18.963 -69.510 1.00 54.14 419 ARG B N 1
ATOM 2695 C CA . ARG B 1 168 ? 6.764 17.523 -69.278 1.00 53.72 419 ARG B CA 1
ATOM 2696 C C . ARG B 1 168 ? 5.698 17.169 -68.255 1.00 53.47 419 ARG B C 1
ATOM 2697 O O . ARG B 1 168 ? 4.898 16.254 -68.454 1.00 53.62 419 ARG B O 1
ATOM 2705 N N . SER B 1 169 ? 5.687 17.915 -67.159 1.00 53.17 420 SER B N 1
ATOM 2706 C CA . SER B 1 169 ? 4.734 17.679 -66.092 1.00 53.06 420 SER B CA 1
ATOM 2707 C C . SER B 1 169 ? 3.280 17.697 -66.557 1.00 52.42 420 SER B C 1
ATOM 2708 O O . SER B 1 169 ? 2.565 16.717 -66.377 1.00 52.51 420 SER B O 1
ATOM 2711 N N . GLN B 1 170 ? 2.843 18.802 -67.159 1.00 51.87 421 GLN B N 1
ATOM 2712 C CA . GLN B 1 170 ? 1.457 18.914 -67.613 1.00 51.14 421 GLN B CA 1
ATOM 2713 C C . GLN B 1 170 ? 1.120 18.031 -68.817 1.00 50.19 421 GLN B C 1
ATOM 2714 O O . GLN B 1 170 ? -0.047 17.891 -69.180 1.00 50.46 421 GLN B O 1
ATOM 2720 N N . PHE B 1 171 ? 2.132 17.441 -69.443 1.00 48.82 422 PHE B N 1
ATOM 2721 C CA . PHE B 1 171 ? 1.884 16.570 -70.588 1.00 46.98 422 PHE B CA 1
ATOM 2722 C C . PHE B 1 171 ? 1.526 15.186 -70.066 1.00 46.21 422 PHE B C 1
ATOM 2723 O O . PHE B 1 171 ? 0.522 14.597 -70.465 1.00 44.73 422 PHE B O 1
ATOM 2731 N N . GLN B 1 172 ? 2.355 14.677 -69.160 1.00 45.98 423 GLN B N 1
ATOM 2732 C CA . GLN B 1 172 ? 2.134 13.364 -68.588 1.00 44.93 423 GLN B CA 1
ATOM 2733 C C . GLN B 1 172 ? 0.836 13.365 -67.800 1.00 44.67 423 GLN B C 1
ATOM 2734 O O . GLN B 1 172 ? 0.221 12.316 -67.608 1.00 45.20 423 GLN B O 1
ATOM 2740 N N . ASN B 1 173 ? 0.408 14.542 -67.356 1.00 42.89 424 ASN B N 1
ATOM 2741 C CA . ASN B 1 173 ? -0.836 14.640 -66.610 1.00 42.83 424 ASN B CA 1
ATOM 2742 C C . ASN B 1 173 ? -1.989 14.492 -67.582 1.00 41.38 424 ASN B C 1
ATOM 2743 O O . ASN B 1 173 ? -2.888 13.677 -67.383 1.00 41.46 424 ASN B O 1
ATOM 2748 N N . TRP B 1 174 ? -1.951 15.297 -68.636 1.00 40.61 425 TRP B N 1
ATOM 2749 C CA . TRP B 1 174 ? -2.974 15.267 -69.665 1.00 38.89 425 TRP B CA 1
ATOM 2750 C C . TRP B 1 174 ? -3.137 13.835 -70.161 1.00 38.97 425 TRP B C 1
ATOM 2751 O O . TRP B 1 174 ? -4.258 13.345 -70.340 1.00 37.51 425 TRP B O 1
ATOM 2762 N N . ALA B 1 175 ? -2.002 13.179 -70.381 1.00 38.01 426 ALA B N 1
ATOM 2763 C CA . ALA B 1 175 ? -1.971 11.808 -70.871 1.00 38.67 426 ALA B CA 1
ATOM 2764 C C . ALA B 1 175 ? -2.577 10.847 -69.860 1.00 38.88 426 ALA B C 1
ATOM 2765 O O . ALA B 1 175 ? -3.254 9.896 -70.232 1.00 39.09 426 ALA B O 1
ATOM 2767 N N . ASN B 1 176 ? -2.332 11.098 -68.576 1.00 39.44 427 ASN B N 1
ATOM 2768 C CA . ASN B 1 176 ? -2.862 10.234 -67.533 1.00 39.24 427 ASN B CA 1
ATOM 2769 C C . ASN B 1 176 ? -4.349 10.446 -67.339 1.00 38.81 427 ASN B C 1
ATOM 2770 O O . ASN B 1 176 ? -5.082 9.505 -67.037 1.00 40.34 427 ASN B O 1
ATOM 2775 N N . LYS B 1 177 ? -4.799 11.679 -67.523 1.00 37.58 428 LYS B N 1
ATOM 2776 C CA . LYS B 1 177 ? -6.212 11.986 -67.385 1.00 37.76 428 LYS B CA 1
ATOM 2777 C C . LYS B 1 177 ? -6.941 11.281 -68.521 1.00 37.94 428 LYS B C 1
ATOM 2778 O O . LYS B 1 177 ? -8.128 10.972 -68.414 1.00 40.26 428 LYS B O 1
ATOM 2784 N N . ILE B 1 178 ? -6.229 11.046 -69.621 1.00 36.58 429 ILE B N 1
ATOM 2785 C CA . ILE B 1 178 ? -6.825 10.366 -70.758 1.00 35.78 429 ILE B CA 1
ATOM 2786 C C . ILE B 1 178 ? -7.098 8.923 -70.352 1.00 35.97 429 ILE B C 1
ATOM 2787 O O . ILE B 1 178 ? -8.190 8.393 -70.595 1.00 35.27 429 ILE B O 1
ATOM 2792 N N . THR B 1 179 ? -6.112 8.302 -69.713 1.00 35.86 430 THR B N 1
ATOM 2793 C CA . THR B 1 179 ? -6.232 6.916 -69.271 1.00 36.30 430 THR B CA 1
ATOM 2794 C C . THR B 1 179 ? -7.285 6.723 -68.179 1.00 36.52 430 THR B C 1
ATOM 2795 O O . THR B 1 179 ? -7.673 5.596 -67.873 1.00 35.15 430 THR B O 1
ATOM 2799 N N . GLU B 1 180 ? -7.749 7.823 -67.596 1.00 37.35 431 GLU B N 1
ATOM 2800 C CA . GLU B 1 180 ? -8.754 7.760 -66.545 1.00 37.62 431 GLU B CA 1
ATOM 2801 C C . GLU B 1 180 ? -10.162 7.841 -67.112 1.00 38.93 431 GLU B C 1
ATOM 2802 O O . GLU B 1 180 ? -11.095 7.258 -66.565 1.00 38.36 431 GLU B O 1
ATOM 2808 N N . ARG B 1 181 ? -10.321 8.574 -68.208 1.00 40.15 432 ARG B N 1
ATOM 2809 C CA . ARG B 1 181 ? -11.637 8.738 -68.812 1.00 40.25 432 ARG B CA 1
ATOM 2810 C C . ARG B 1 181 ? -11.859 7.759 -69.953 1.00 38.79 432 ARG B C 1
ATOM 2811 O O . ARG B 1 181 ? -12.986 7.343 -70.217 1.00 39.36 432 ARG B O 1
ATOM 2819 N N . PHE B 1 182 ? -10.775 7.373 -70.613 1.00 37.44 433 PHE B N 1
ATOM 2820 C CA . PHE B 1 182 ? -10.867 6.460 -71.742 1.00 35.34 433 PHE B CA 1
ATOM 2821 C C . PHE B 1 182 ? -10.139 5.140 -71.533 1.00 34.98 433 PHE B C 1
ATOM 2822 O O . PHE B 1 182 ? -9.187 5.043 -70.759 1.00 34.95 433 PHE B O 1
ATOM 2830 N N . ALA B 1 183 ? -10.605 4.128 -72.258 1.00 33.66 434 ALA B N 1
ATOM 2831 C CA . ALA B 1 183 ? -10.080 2.773 -72.183 1.00 32.58 434 ALA B CA 1
ATOM 2832 C C . ALA B 1 183 ? -8.676 2.559 -72.744 1.00 32.62 434 ALA B C 1
ATOM 2833 O O . ALA B 1 183 ? -8.484 1.692 -73.595 1.00 33.99 434 ALA B O 1
ATOM 2835 N N . TYR B 1 184 ? -7.701 3.321 -72.261 1.00 33.12 435 TYR B N 1
ATOM 2836 C CA . TYR B 1 184 ? -6.312 3.190 -72.730 1.00 34.10 435 TYR B CA 1
ATOM 2837 C C . TYR B 1 184 ? -5.297 3.216 -71.597 1.00 35.27 435 TYR B C 1
ATOM 2838 O O . TYR B 1 184 ? -5.583 3.700 -70.504 1.00 36.01 435 TYR B O 1
ATOM 2847 N N . ASN B 1 185 ? -4.106 2.703 -71.889 1.00 36.11 436 ASN B N 1
ATOM 2848 C CA . ASN B 1 185 ? -2.973 2.710 -70.965 1.00 37.81 436 ASN B CA 1
ATOM 2849 C C . ASN B 1 185 ? -1.947 3.527 -71.762 1.00 38.37 436 ASN B C 1
ATOM 2850 O O . ASN B 1 185 ? -2.025 3.575 -72.988 1.00 34.98 436 ASN B O 1
ATOM 2855 N N . VAL B 1 186 ? -0.991 4.166 -71.090 1.00 38.96 437 VAL B N 1
ATOM 2856 C CA . VAL B 1 186 ? -0.011 4.980 -71.799 1.00 39.85 437 VAL B CA 1
ATOM 2857 C C . VAL B 1 186 ? 1.412 4.807 -71.298 1.00 41.63 437 VAL B C 1
ATOM 2858 O O . VAL B 1 186 ? 1.635 4.556 -70.121 1.00 42.15 437 VAL B O 1
ATOM 2862 N N . GLN B 1 187 ? 2.367 4.954 -72.210 1.00 44.87 438 GLN B N 1
ATOM 2863 C CA . GLN B 1 187 ? 3.793 4.859 -71.901 1.00 46.66 438 GLN B CA 1
ATOM 2864 C C . GLN B 1 187 ? 4.416 6.152 -72.419 1.00 47.29 438 GLN B C 1
ATOM 2865 O O . GLN B 1 187 ? 3.837 6.818 -73.278 1.00 47.23 438 GLN B O 1
ATOM 2871 N N . PHE B 1 188 ? 5.581 6.517 -71.901 1.00 48.22 439 PHE B N 1
ATOM 2872 C CA . PHE B 1 188 ? 6.239 7.734 -72.357 1.00 50.03 439 PHE B CA 1
ATOM 2873 C C . PHE B 1 188 ? 7.586 7.408 -72.966 1.00 52.66 439 PHE B C 1
ATOM 2874 O O . PHE B 1 188 ? 8.293 6.529 -72.485 1.00 52.16 439 PHE B O 1
ATOM 2882 N N . GLN B 1 189 ? 7.937 8.120 -74.032 1.00 56.91 440 GLN B N 1
ATOM 2883 C CA . GLN B 1 189 ? 9.200 7.885 -74.718 1.00 60.42 440 GLN B CA 1
ATOM 2884 C C . GLN B 1 189 ? 9.887 9.174 -75.142 1.00 62.78 440 GLN B C 1
ATOM 2885 O O . GLN B 1 189 ? 9.520 9.782 -76.143 1.00 62.96 440 GLN B O 1
ATOM 2891 N N . PRO B 1 190 ? 10.900 9.607 -74.378 1.00 65.52 441 PRO B N 1
ATOM 2892 C CA . PRO B 1 190 ? 11.638 10.835 -74.690 1.00 67.33 441 PRO B CA 1
ATOM 2893 C C . PRO B 1 190 ? 12.277 10.755 -76.072 1.00 68.52 441 PRO B C 1
ATOM 2894 O O . PRO B 1 190 ? 12.658 9.675 -76.519 1.00 68.82 441 PRO B O 1
ATOM 2898 N N . ILE B 1 191 ? 12.387 11.896 -76.746 1.00 69.53 442 ILE B N 1
ATOM 2899 C CA . ILE B 1 191 ? 12.979 11.941 -78.078 1.00 71.61 442 ILE B CA 1
ATOM 2900 C C . ILE B 1 191 ? 13.758 13.233 -78.294 1.00 73.63 442 ILE B C 1
ATOM 2901 O O . ILE B 1 191 ? 13.240 14.325 -78.065 1.00 72.99 442 ILE B O 1
ATOM 2906 N N . GLY B 1 192 ? 15.004 13.100 -78.738 1.00 75.73 443 GLY B N 1
ATOM 2907 C CA . GLY B 1 192 ? 15.829 14.268 -78.978 1.00 79.69 443 GLY B CA 1
ATOM 2908 C C . GLY B 1 192 ? 17.268 14.112 -78.518 1.00 82.55 443 GLY B C 1
ATOM 2909 O O . GLY B 1 192 ? 17.973 13.195 -78.947 1.00 83.19 443 GLY B O 1
ATOM 2910 N N . GLU B 1 193 ? 17.708 15.012 -77.643 1.00 84.83 444 GLU B N 1
ATOM 2911 C CA . GLU B 1 193 ? 19.072 14.974 -77.130 1.00 86.65 444 GLU B CA 1
ATOM 2912 C C . GLU B 1 193 ? 19.128 14.645 -75.646 1.00 87.00 444 GLU B C 1
ATOM 2913 O O . GLU B 1 193 ? 20.119 14.932 -74.977 1.00 87.50 444 GLU B O 1
ATOM 2919 N N . ALA B 1 194 ? 18.061 14.036 -75.139 1.00 87.48 445 ALA B N 1
ATOM 2920 C CA . ALA B 1 194 ? 17.986 13.658 -73.733 1.00 87.86 445 ALA B CA 1
ATOM 2921 C C . ALA B 1 194 ? 18.273 14.837 -72.805 1.00 88.03 445 ALA B C 1
ATOM 2922 O O . ALA B 1 194 ? 17.397 15.666 -72.561 1.00 88.77 445 ALA B O 1
ATOM 2924 N N . ASP B 1 195 ? 19.502 14.909 -72.297 1.00 87.78 446 ASP B N 1
ATOM 2925 C CA . ASP B 1 195 ? 19.917 15.975 -71.382 1.00 87.24 446 ASP B CA 1
ATOM 2926 C C . ASP B 1 195 ? 19.129 15.893 -70.078 1.00 86.70 446 ASP B C 1
ATOM 2927 O O . ASP B 1 195 ? 18.011 16.400 -69.984 1.00 86.61 446 ASP B O 1
ATOM 2932 N N . PRO B 1 196 ? 19.712 15.260 -69.049 1.00 86.18 447 PRO B N 1
ATOM 2933 C CA . PRO B 1 196 ? 19.048 15.120 -67.751 1.00 85.62 447 PRO B CA 1
ATOM 2934 C C . PRO B 1 196 ? 18.737 16.462 -67.102 1.00 85.16 447 PRO B C 1
ATOM 2935 O O . PRO B 1 196 ? 19.290 17.493 -67.486 1.00 84.78 447 PRO B O 1
ATOM 2939 N N . GLU B 1 197 ? 17.839 16.438 -66.122 1.00 84.86 448 GLU B N 1
ATOM 2940 C CA . GLU B 1 197 ? 17.445 17.646 -65.408 1.00 84.60 448 GLU B CA 1
ATOM 2941 C C . GLU B 1 197 ? 16.774 18.655 -66.341 1.00 83.00 448 GLU B C 1
ATOM 2942 O O . GLU B 1 197 ? 16.542 19.803 -65.964 1.00 82.84 448 GLU B O 1
ATOM 2948 N N . VAL B 1 198 ? 16.463 18.215 -67.558 1.00 81.14 449 VAL B N 1
ATOM 2949 C CA . VAL B 1 198 ? 15.814 19.066 -68.553 1.00 79.56 449 VAL B CA 1
ATOM 2950 C C . VAL B 1 198 ? 14.842 18.251 -69.399 1.00 77.87 449 VAL B C 1
ATOM 2951 O O . VAL B 1 198 ? 13.771 18.730 -69.768 1.00 77.89 449 VAL B O 1
ATOM 2955 N N . GLY B 1 199 ? 15.228 17.018 -69.707 1.00 76.10 450 GLY B N 1
ATOM 2956 C CA . GLY B 1 199 ? 14.381 16.156 -70.511 1.00 73.99 450 GLY B CA 1
ATOM 2957 C C . GLY B 1 199 ? 14.654 16.317 -71.993 1.00 72.36 450 GLY B C 1
ATOM 2958 O O . GLY B 1 199 ? 15.413 17.198 -72.400 1.00 72.71 450 GLY B O 1
ATOM 2959 N N . SER B 1 200 ? 14.036 15.464 -72.804 1.00 70.13 451 SER B N 1
ATOM 2960 C CA . SER B 1 200 ? 14.212 15.519 -74.249 1.00 67.65 451 SER B CA 1
ATOM 2961 C C . SER B 1 200 ? 13.392 16.659 -74.847 1.00 65.37 451 SER B C 1
ATOM 2962 O O . SER B 1 200 ? 12.383 17.075 -74.280 1.00 66.17 451 SER B O 1
ATOM 2965 N N . PRO B 1 201 ? 13.815 17.177 -76.007 1.00 63.33 452 PRO B N 1
ATOM 2966 C CA . PRO B 1 201 ? 13.108 18.276 -76.675 1.00 61.36 452 PRO B CA 1
ATOM 2967 C C . PRO B 1 201 ? 11.684 17.924 -77.119 1.00 59.18 452 PRO B C 1
ATOM 2968 O O . PRO B 1 201 ? 10.808 18.789 -77.140 1.00 58.85 452 PRO B O 1
ATOM 2972 N N . THR B 1 202 ? 11.464 16.659 -77.474 1.00 56.58 453 THR B N 1
ATOM 2973 C CA . THR B 1 202 ? 10.152 16.188 -77.924 1.00 54.21 453 THR B CA 1
ATOM 2974 C C . THR B 1 202 ? 9.584 15.121 -76.995 1.00 52.47 453 THR B C 1
ATOM 2975 O O . THR B 1 202 ? 10.259 14.143 -76.684 1.00 53.19 453 THR B O 1
ATOM 2979 N N . GLN B 1 203 ? 8.342 15.306 -76.564 1.00 50.16 454 GLN B N 1
ATOM 2980 C CA . GLN B 1 203 ? 7.694 14.333 -75.693 1.00 48.10 454 GLN B CA 1
ATOM 2981 C C . GLN B 1 203 ? 6.779 13.453 -76.532 1.00 46.52 454 GLN B C 1
ATOM 2982 O O . GLN B 1 203 ? 5.982 13.956 -77.319 1.00 47.62 454 GLN B O 1
ATOM 2988 N N . MET B 1 204 ? 6.883 12.142 -76.363 1.00 45.51 455 MET B N 1
ATOM 2989 C CA . MET B 1 204 ? 6.033 11.230 -77.120 1.00 44.11 455 MET B CA 1
ATOM 2990 C C . MET B 1 204 ? 5.250 10.343 -76.170 1.00 43.90 455 MET B C 1
ATOM 2991 O O . MET B 1 204 ? 5.798 9.807 -75.210 1.00 44.23 455 MET B O 1
ATOM 2996 N N . ALA B 1 205 ? 3.958 10.201 -76.443 1.00 43.54 456 ALA B N 1
ATOM 2997 C CA . ALA B 1 205 ? 3.091 9.376 -75.625 1.00 42.41 456 ALA B CA 1
ATOM 2998 C C . ALA B 1 205 ? 2.491 8.289 -76.503 1.00 42.57 456 ALA B C 1
ATOM 2999 O O . ALA B 1 205 ? 1.926 8.577 -77.556 1.00 42.70 456 ALA B O 1
ATOM 3001 N N . VAL B 1 206 ? 2.630 7.038 -76.076 1.00 41.61 457 VAL B N 1
ATOM 3002 C CA . VAL B 1 206 ? 2.076 5.925 -76.828 1.00 40.50 457 VAL B CA 1
ATOM 3003 C C . VAL B 1 206 ? 0.906 5.320 -76.056 1.00 39.46 457 VAL B C 1
ATOM 3004 O O . VAL B 1 206 ? 1.102 4.667 -75.030 1.00 39.39 457 VAL B O 1
ATOM 3008 N N . PHE B 1 207 ? -0.308 5.563 -76.544 1.00 37.89 458 PHE B N 1
ATOM 3009 C CA . PHE B 1 207 ? -1.513 5.032 -75.916 1.00 36.07 458 PHE B CA 1
ATOM 3010 C C . PHE B 1 207 ? -1.889 3.703 -76.545 1.00 37.24 458 PHE B C 1
ATOM 3011 O O . PHE B 1 207 ? -2.086 3.615 -77.762 1.00 37.52 458 PHE B O 1
ATOM 3019 N N . ILE B 1 208 ? -1.995 2.671 -75.718 1.00 36.47 459 ILE B N 1
ATOM 3020 C CA . ILE B 1 208 ? -2.369 1.350 -76.205 1.00 36.04 459 ILE B CA 1
ATOM 3021 C C . ILE B 1 208 ? -3.711 0.979 -75.593 1.00 35.65 459 ILE B C 1
ATOM 3022 O O . ILE B 1 208 ? -3.830 0.822 -74.380 1.00 36.25 459 ILE B O 1
ATOM 3027 N N . HIS B 1 209 ? -4.728 0.861 -76.433 1.00 35.91 460 HIS B N 1
ATOM 3028 C CA . HIS B 1 209 ? -6.057 0.521 -75.958 1.00 36.51 460 HIS B CA 1
ATOM 3029 C C . HIS B 1 209 ? -5.971 -0.756 -75.132 1.00 39.50 460 HIS B C 1
ATOM 3030 O O . HIS B 1 209 ? -5.057 -1.566 -75.316 1.00 38.84 460 HIS B O 1
ATOM 3037 N N . ARG B 1 210 ? -6.912 -0.925 -74.212 1.00 41.45 461 ARG B N 1
ATOM 3038 C CA . ARG B 1 210 ? -6.943 -2.108 -73.358 1.00 43.60 461 ARG B CA 1
ATOM 3039 C C . ARG B 1 210 ? -7.697 -3.255 -74.029 1.00 44.10 461 ARG B C 1
ATOM 3040 O O . ARG B 1 210 ? -8.673 -3.027 -74.743 1.00 44.35 461 ARG B O 1
ATOM 3048 N N . GLY B 1 211 ? -7.239 -4.484 -73.809 1.00 44.97 462 GLY B N 1
ATOM 3049 C CA . GLY B 1 211 ? -7.932 -5.622 -74.381 1.00 45.23 462 GLY B CA 1
ATOM 3050 C C . GLY B 1 211 ? -9.282 -5.645 -73.698 1.00 46.27 462 GLY B C 1
ATOM 3051 O O . GLY B 1 211 ? -9.389 -5.203 -72.560 1.00 45.77 462 GLY B O 1
ATOM 3052 N N . HIS B 1 212 ? -10.318 -6.134 -74.367 1.00 48.77 463 HIS B N 1
ATOM 3053 C CA . HIS B 1 212 ? -11.639 -6.162 -73.743 1.00 51.58 463 HIS B CA 1
ATOM 3054 C C . HIS B 1 212 ? -11.803 -7.343 -72.787 1.00 51.10 463 HIS B C 1
ATOM 3055 O O . HIS B 1 212 ? -10.842 -8.133 -72.651 1.00 50.76 463 HIS B O 1
#

InterPro domains:
  IPR024026 3'-RNA ribose 2'-O-methyltransferase, Hen1, bacterial [TIGR04074] (2-459)
  IPR024740 Hen1, N-terminal [PF12623] (1-237)
  IPR026610 3'-RNA ribose 2'-O-methyltransferase, Hen1 [PTHR21404] (254-459)
  IPR029063 S-adenosyl-L-methionine-dependent methyltransferase superfamily [G3DSA:3.40.50.150] (252-461)
  IPR029063 S-adenosyl-L-methionine-dependent methyltransferase superfamily [SSF53335] (266-435)
  IPR038546 Hen1, N-terminal domain superfamily [G3DSA:3.30.1610.20] (1-225)

Radius of gyration: 26.85 Å; Cα contacts (8 Å, |Δi|>4): 682; chains: 2; bounding box: 46×50×89 Å

Organism: Trichormus variabilis (strain ATCC 29413 / PCC 7937) (NCBI:txid240292)

Secondary structure (DSSP, 8-state):
--HHHHHHHHHHHHHHHTT--EEEEET-TT-HHHHHHHH-TT-SEEEEEES-HHHHHHHHHHHTT----HHHHTTEEEEE--TTS--GGG-S-SEEEEES-GGG--HHHHHHHHHIIIIII--SEEEEEEEBHHHHHHT---S-B-HHHHHHHHHHHHHHSSEEEEE---S---SSS--SEEEEEEEEPP-/-HHHHHHHHHHHHHHHTT--EEEEET-TTTHHHHHHHT-TT-SEEEEEES-HHHHHHHHHHHTTS---TTGGGSEEEEE--TTS--GGG-S-SEEEEES-GGGS-HHHHHHHHHIIIIII--SEEEEEEEBHHHHHH---PBPHHHHHHHHHHHHHHSSEEEEE--BSS--TTT--SEEEEEEEEPP-

B-factor: mean 39.8, std 14.92, range [7.79, 92.16]

Nearest PDB structures (foldseek):
  3jwj-assembly1_A  TM=9.966E-01  e=1.023E-39  Trichormus variabilis ATCC 29413
  3jwh-assembly2_B  TM=9.965E-01  e=1.189E-38  Trichormus variabilis ATCC 29413
  3jwi-assembly2_B  TM=9.693E-01  e=2.532E-30  Acetivibrio thermocellus ATCC 27405
  3jwi-assembly1_A  TM=9.719E-01  e=5.616E-29  Acetivibrio thermocellus ATCC 27405
  3jwg-assembly1_A  TM=9.600E-01  e=1.048E-29  Acetivibrio thermocellus ATCC 27405

Solvent-accessible surface area: 19496 Å² total; per-residue (Å²): 133,67,76,88,80,44,24,19,80,16,0,17,52,8,0,85,162,34,89,0,78,90,0,3,5,5,21,12,22,87,0,73,7,0,42,43,0,0,100,40,89,52,0,80,47,0,0,0,0,18,93,39,154,147,27,13,113,40,0,70,98,39,0,80,155,17,203,38,83,220,108,20,76,156,26,30,74,45,7,61,13,44,20,44,151,86,16,147,122,6,70,78,22,50,0,1,0,0,25,38,16,0,24,142,31,75,158,91,133,30,24,27,2,9,106,5,1,3,95,36,18,74,9,135,4,0,0,0,0,0,23,1,26,50,52,56,112,58,118,133,128,80,86,29,36,40,74,69,93,0,69,86,25,0,60,115,0,21,63,130,16,40,0,57,22,116,61,70,90,25,15,115,71,43,122,142,19,19,8,15,1,12,7,0,9,0,77,46,52,70,239,103,84,80,90,81,33,18,78,20,0,20,58,7,0,72,166,32,84,0,73,88,0,4,4,6,21,11,20,90,0,92,6,0,75,44,0,1,106,40,81,45,0,56,53,0,0,0,0,17,98,38,151,142,21,15,90,38,0,72,76,64,0,77,166,21,236,41,80,205,79,13,78,145,70,20,78,43,9,64,15,43,20,44,139,72,13,174,124,8,84,72,23,48,0,1,0,0,20,42,17,0,23,153,27,78,153,73,148,23,25,26,2,11,127,5,1,3,80,54,19,83,8,130,1,0,0,0,0,0,23,0,46,60,26,74,85,134,92,127,81,49,29,39,82,75,81,1,74,64,24,0,60,106,0,25,56,145,30,41,0,70,22,114,67,70,106,19,23,135,65,46,109,174,15,10,10,8,3,15,3,0,7,0,69,43,49,65,234

Sequence (379 aa):
ISLNQQRMNGVVAALKQSNARRVIDLGCGQGNLLKILLKDSFFEQITGVDVSYRSLEIAQERLDRLRLPRNQWERLQLIQGALTYQDKRFHGYDAATVIEVIEHLDLSRLGAFERVLFEFAQPKIVIVTTPNIEYNVKFAHRFEWTRSQFQNWANKITERFAYNVQFQPIGEADPEVGSPTQMAVFIHRGHSLNQQRMNGVVAALKQSNARRVIDLGCGQGNLLKILLKDSFFEQITGVDVSYRSLEIAQERLDRLRLPRNQWERLQLIQGALTYQDKRFHGYDAATVIEVIEHLDLSRLGAFERVLFEFAQPKIVIVTTPNIEYNVKFRFEWTRSQFQNWANKITERFAYNVQFQPIGEADPEVGSPTQMAVFIHRGH